Protein AF-A0A8S1UYX4-F1 (afdb_monomer)

Secondary structure (DSSP, 8-state):
---SSSSHHHHHHHTS----------------GGGS-------SS------EEEEE-TTSEEEEEETTEEEEEEETT-----SSHHHHHHEEEEEEE-TTS-EEEEEEEEETTEEPS-EEEE-TTS-EEEEEEEE-TT-BTTB--EEEEEEETTEEEEEETTEEE-TTS-EEEEEEEEPTT-BTTBEEEEEEEEETTEEEEEEEEEEEETTEEEEEEEEEEEE-TTS-EEEEEEEE-TT-BTTBEEEEEEEEETTEEEEEEEEEEE-SS-SSEEEEEEEEEETTEEEEEEEEE-HHHHHTTTSTT----EEEEEEEETTEEEEEEEEEETTT--EEEEEEE-TTS-EEEEEEEEEEE-SS-EEEEEEEEETTEEEEEEEEEETTEEEEEEEE-TTS-EEEEEEEEPTT-BTTB-EEEEEEEETTEEEEEEEEEEE-TTSPEEEEEEEEE-TTS-EEEEEEEE-TT-BTTB-EEEEEEEETTEEEEEEEEEE---EE-TT--EE----PPPS-TTTPPPPEEEEETTEEEEEEP---SSTT-

Radius of gyration: 28.5 Å; Cα contacts (8 Å, |Δi|>4): 1223; chains: 1; bounding box: 56×58×80 Å

Foldseek 3Di:
DPPDPPPVVVVVVVVPPDDDDDDDDDDDDDPPPVPDDPDDDAPLDPPPPWDWDWDQDPQRWTFTDIPNHTQAIGHNVDPPPQLDSQCSRFKDKDADADPVRAGAAWIWIGGNNHTDPFGAGDHPVNFGAAKGWAADSPDDPFDRDIWIFGDDRNATAQDTPQWTQHPNNATFAKDKAFDPPDGLFWGKIKIAGDDRNAGFAKIWIWTDAPVHNDTDTDWIAGAHPRNAGFAWTKDFDPLDTNQWTKIKIAGDDRNWTFAKIWIWTDGNVHPDTDTQKMFGDDGNATFFKIKAQDSVLSSPSPDNPRDRFWIKIAGGDRNATAAWIFIAGRVVRDTQWTAGAHPVNAGAAWTWAFNDDGPFWGWIKIAGDDRNAGAAWIFIDTVNHTPWTAGAHPRNAGFAWTKDADSPDTPFWGKIKIAGDDRNATAAKIWIWTQDPVRDTDGPWMFGAHPRNATFAKTKAFDPPDGNQWTKIKIAGDDRNDTDDDIFIFTQHQPQDPVRDGDRWGFGDGPDPDDDFGWTFDDDPNDGPDIDDGDPDDPPD

Sequence (541 aa):
MILLVAINSVQNYLKNGTNSNEKQMKNKDWKTLDSMECFKISNLCLFQKTTLSIQINEEGKIIYQKDGSILYIEQYDSLFQAQNLEQLKFLRWHGQYNNKQQKIGKWQPQWKGVNLEVGGLYCNQGMKTGNWIELFENFWDKSQVTFIGLYLNNKKQGKCGEGYYDYEGISQGYWINLHRNFYDGRQIIYKGSYNNGTKQGWWDISFHSYFDSRFKKIGGGYYNRDGKKNGKWIEVSENFWNGCQILEKGEYRNGLKIGIWESQLKEYIDDNYKLIGLGCYNIDRKNGKWIEIHQKSMSFIHSKYFECKIINVGNYKEGLKIGNWISIDQQTENIIGGGDYNQNGQKLGIWVEAEDYSSLSKITQKGRYVNGNKEGQWQINLNNQKIGGGNYNDRGLKFGQWIEIYDKFWDYCKVLFVGNYKEGIKIGDWEVHFYQQDNNSLKIGKGTYNDLGMKTGQWTELSETFWEKFQVIYEGQYSNGIKSGKWNAFFTGHLHNRNGIKIQKWMDLYENYLEQPIYVGKYQDGIIMQEFKQIKQMLYY

Organism: NCBI:txid43138

Solvent-accessible surface area (backbone atoms only — not comparable to full-atom values): 29677 Å² total; per-residue (Å²): 144,88,83,78,75,76,64,64,62,57,59,60,56,73,72,68,78,85,84,85,88,85,86,89,83,76,92,71,83,78,78,58,84,86,74,63,84,74,77,88,70,76,74,77,58,92,72,71,90,70,50,74,47,80,44,71,48,97,86,49,31,40,35,37,27,47,70,87,41,78,53,39,77,46,56,63,92,60,84,74,80,66,76,44,71,58,36,48,60,33,52,44,81,46,66,46,64,46,100,81,72,33,49,25,47,62,32,35,38,24,52,76,85,41,78,47,100,40,32,33,33,24,41,96,84,42,27,38,31,50,65,30,33,41,74,38,72,66,40,43,100,69,21,84,49,70,45,66,37,33,26,54,78,63,27,48,31,48,69,41,89,75,14,31,25,42,95,84,38,40,38,31,48,37,38,78,42,73,40,91,74,45,30,80,59,26,41,37,36,36,37,34,31,29,54,85,60,30,46,28,47,60,31,41,27,29,38,39,42,94,91,38,101,54,71,43,80,77,34,28,34,32,24,39,95,88,42,27,39,31,48,62,35,33,42,76,42,94,76,42,32,68,65,36,41,36,36,38,36,34,33,27,57,81,56,28,40,32,49,61,34,38,30,30,39,29,51,77,90,43,96,56,72,43,83,56,25,38,32,30,27,60,73,64,18,39,29,49,61,35,35,35,64,39,71,61,47,63,64,56,44,87,45,102,76,54,78,65,41,46,33,36,39,32,32,29,51,84,56,28,48,30,46,63,31,40,26,30,34,67,88,74,70,41,77,72,29,29,33,33,24,38,96,84,42,30,40,33,46,62,34,30,43,74,71,48,75,53,100,81,36,42,30,32,38,38,32,34,28,54,90,52,30,48,33,44,63,33,37,28,21,49,76,84,42,79,77,36,28,33,30,25,39,96,85,42,28,39,32,48,60,34,33,41,74,41,92,73,52,42,87,57,22,45,36,35,40,39,32,35,28,54,82,56,32,49,29,47,62,32,38,31,32,38,46,47,96,85,72,50,67,44,80,78,36,38,34,31,25,39,96,86,45,29,39,30,49,61,35,49,44,74,41,96,72,43,28,72,66,39,36,35,36,35,39,32,33,28,55,82,57,38,85,41,85,73,57,44,35,44,43,65,32,75,53,60,48,104,80,69,51,81,46,90,50,59,40,80,49,77,96,58,90,88,81,70,79,50,63,46,40,44,71,56,97,90,38,81,73,44,84,44,82,65,68,87,74,79,90,81,122

Structure (mmCIF, N/CA/C/O backbone):
data_AF-A0A8S1UYX4-F1
#
_entry.id   AF-A0A8S1UYX4-F1
#
loop_
_atom_site.group_PDB
_atom_site.id
_atom_site.type_symbol
_atom_site.label_atom_id
_atom_site.label_alt_id
_atom_site.label_comp_id
_atom_site.label_asym_id
_atom_site.label_entity_id
_atom_site.label_seq_id
_atom_site.pdbx_PDB_ins_code
_atom_site.Cartn_x
_atom_site.Cartn_y
_atom_site.Cartn_z
_atom_site.occupancy
_atom_site.B_iso_or_equiv
_atom_site.auth_seq_id
_atom_site.auth_comp_id
_atom_site.auth_asym_id
_atom_site.auth_atom_id
_atom_site.pdbx_PDB_model_num
ATOM 1 N N . MET A 1 1 ? 0.820 4.983 -3.753 1.00 30.14 1 MET A N 1
ATOM 2 C CA . MET A 1 1 ? 0.827 4.757 -5.215 1.00 30.14 1 MET A CA 1
ATOM 3 C C . MET A 1 1 ? -0.612 4.811 -5.734 1.00 30.14 1 MET A C 1
ATOM 5 O O . MET A 1 1 ? -1.156 3.819 -6.185 1.00 30.14 1 MET A O 1
ATOM 9 N N . ILE A 1 2 ? -1.237 5.986 -5.607 1.00 25.50 2 ILE A N 1
ATOM 10 C CA . ILE A 1 2 ? -2.552 6.337 -6.164 1.00 25.50 2 ILE A CA 1
ATOM 11 C C . ILE A 1 2 ? -2.334 7.704 -6.809 1.00 25.50 2 ILE A C 1
ATOM 13 O O . ILE A 1 2 ? -2.617 8.728 -6.205 1.00 25.50 2 ILE A O 1
ATOM 17 N N . LEU A 1 3 ? -1.658 7.725 -7.958 1.00 29.62 3 LEU A N 1
ATOM 18 C CA . LEU A 1 3 ? -1.551 8.910 -8.811 1.00 29.62 3 LEU A CA 1
ATOM 19 C C . LEU A 1 3 ? -0.960 8.502 -10.169 1.00 29.62 3 LEU A C 1
ATOM 21 O O . LEU A 1 3 ? 0.186 8.796 -10.470 1.00 29.62 3 LEU A O 1
ATOM 25 N N . LEU A 1 4 ? -1.706 7.747 -10.976 1.00 25.81 4 LEU A N 1
ATOM 26 C CA . LEU A 1 4 ? -1.348 7.593 -12.397 1.00 25.81 4 LEU A CA 1
ATOM 27 C C . LEU A 1 4 ? -2.546 7.450 -13.348 1.00 25.81 4 LEU A C 1
ATOM 29 O O . LEU A 1 4 ? -2.361 7.257 -14.542 1.00 25.81 4 LEU A O 1
ATOM 33 N N . VAL A 1 5 ? -3.779 7.601 -12.849 1.00 29.80 5 VAL A N 1
ATOM 34 C CA . VAL A 1 5 ? -4.994 7.536 -13.685 1.00 29.80 5 VAL A CA 1
ATOM 35 C C . VAL A 1 5 ? -5.600 8.924 -13.953 1.00 29.80 5 VAL A C 1
ATOM 37 O O . VAL A 1 5 ? -6.320 9.087 -14.927 1.00 29.80 5 VAL A O 1
ATOM 40 N N . ALA A 1 6 ? -5.240 9.964 -13.192 1.00 28.12 6 ALA A N 1
ATOM 41 C CA . ALA A 1 6 ? -5.827 11.302 -13.361 1.00 28.12 6 ALA A CA 1
ATOM 42 C C . ALA A 1 6 ? -5.102 12.215 -14.378 1.00 28.12 6 ALA A C 1
ATOM 44 O O . ALA A 1 6 ? -5.676 13.203 -14.827 1.00 28.12 6 ALA A O 1
ATOM 45 N N . ILE A 1 7 ? -3.860 11.902 -14.768 1.00 29.94 7 ILE A N 1
ATOM 46 C CA . ILE A 1 7 ? -3.028 12.809 -15.588 1.00 29.94 7 ILE A CA 1
ATOM 47 C C . ILE A 1 7 ? -3.198 12.553 -17.101 1.00 29.94 7 ILE A C 1
ATOM 49 O O . ILE A 1 7 ? -3.154 13.491 -17.896 1.00 29.94 7 ILE A O 1
ATOM 53 N N . ASN A 1 8 ? -3.512 11.320 -17.517 1.00 31.38 8 ASN A N 1
ATOM 54 C CA . ASN A 1 8 ? -3.690 10.986 -18.940 1.00 31.38 8 ASN A CA 1
ATOM 55 C C . ASN A 1 8 ? -5.021 11.483 -19.541 1.00 31.38 8 ASN A C 1
ATOM 57 O O . ASN A 1 8 ? -5.120 11.667 -20.753 1.00 31.38 8 ASN A O 1
ATOM 61 N N . SER A 1 9 ? -6.038 11.752 -18.721 1.00 32.94 9 SER A N 1
ATOM 62 C CA . SER A 1 9 ? -7.345 12.256 -19.171 1.00 32.94 9 SER A CA 1
ATOM 63 C C . SER A 1 9 ? -7.332 13.743 -19.547 1.00 32.94 9 SER A C 1
ATOM 65 O O . SER A 1 9 ? -8.071 14.151 -20.438 1.00 32.94 9 SER A O 1
ATOM 67 N N . VAL A 1 10 ? -6.453 14.546 -18.938 1.00 31.61 10 VAL A N 1
ATOM 68 C CA . VAL A 1 10 ? -6.339 15.990 -19.224 1.00 31.61 10 VAL A CA 1
ATOM 69 C C . VAL A 1 10 ? -5.493 16.246 -20.480 1.00 31.61 10 VAL A C 1
ATOM 71 O O . VAL A 1 10 ? -5.816 17.119 -21.282 1.00 31.61 10 VAL A O 1
ATOM 74 N N . GLN A 1 11 ? -4.466 15.426 -20.730 1.00 33.38 11 GLN A N 1
ATOM 75 C CA . GLN A 1 11 ? -3.598 15.570 -21.907 1.00 33.38 11 GLN A CA 1
ATOM 76 C C . GLN A 1 11 ? -4.271 15.161 -23.231 1.00 33.38 11 GLN A C 1
ATOM 78 O O . GLN A 1 11 ? -3.949 15.729 -24.274 1.00 33.38 11 GLN A O 1
ATOM 83 N N . ASN A 1 12 ? -5.232 14.229 -23.203 1.00 36.12 12 ASN A N 1
ATOM 84 C CA . ASN A 1 12 ? -6.016 13.857 -24.391 1.00 36.12 12 ASN A CA 1
ATOM 85 C C . ASN A 1 12 ? -7.107 14.883 -24.740 1.00 36.12 12 ASN A C 1
ATOM 87 O O . ASN A 1 12 ? -7.484 14.999 -25.903 1.00 36.12 12 ASN A O 1
ATOM 91 N N . TYR A 1 13 ? -7.582 15.655 -23.760 1.00 37.00 13 TYR A N 1
ATOM 92 C CA . TYR A 1 13 ? -8.561 16.722 -23.978 1.00 37.00 13 TYR A CA 1
ATOM 93 C C . TYR A 1 13 ? -7.921 17.970 -24.610 1.00 37.00 13 TYR A C 1
ATOM 95 O O . TYR A 1 13 ? -8.501 18.586 -25.498 1.00 37.00 13 TYR A O 1
ATOM 103 N N . LEU A 1 14 ? -6.678 18.292 -24.233 1.00 34.91 14 LEU A N 1
ATOM 104 C CA . LEU A 1 14 ? -5.952 19.463 -24.745 1.00 34.91 14 LEU A CA 1
ATOM 105 C C . LEU A 1 14 ? -5.354 19.267 -26.152 1.00 34.91 14 LEU A C 1
ATOM 107 O O . LEU A 1 14 ? -4.970 20.242 -26.790 1.00 34.91 14 LEU A O 1
ATOM 111 N N . LYS A 1 15 ? -5.296 18.028 -26.663 1.00 36.00 15 LYS A N 1
ATOM 112 C CA . LYS A 1 15 ? -4.782 17.729 -28.014 1.00 36.00 15 LYS A CA 1
ATOM 113 C C . LYS A 1 15 ? -5.835 17.740 -29.128 1.00 36.00 15 LYS A C 1
ATOM 115 O O . LYS A 1 15 ? -5.444 17.794 -30.287 1.00 36.00 15 LYS A O 1
ATOM 120 N N . ASN A 1 16 ? -7.135 17.729 -28.814 1.00 39.50 16 ASN A N 1
ATOM 121 C CA . ASN A 1 16 ? -8.195 17.478 -29.808 1.00 39.50 16 ASN A CA 1
ATOM 122 C C . ASN A 1 16 ? -9.234 18.611 -29.955 1.00 39.50 16 ASN A C 1
ATOM 124 O O . ASN A 1 16 ? -10.367 18.366 -30.359 1.00 39.50 16 ASN A O 1
ATOM 128 N N . GLY A 1 17 ? -8.878 19.856 -29.635 1.00 31.33 17 GLY A N 1
ATOM 129 C CA . GLY A 1 17 ? -9.838 20.956 -29.516 1.00 31.33 17 GLY A CA 1
ATOM 130 C C . GLY A 1 17 ? -9.847 22.005 -30.631 1.00 31.33 17 GLY A C 1
ATOM 131 O O . GLY A 1 17 ? -9.789 23.174 -30.285 1.00 31.33 17 GLY A O 1
ATOM 132 N N . THR A 1 18 ? -9.957 21.648 -31.916 1.00 33.91 18 THR A N 1
ATOM 133 C CA . THR A 1 18 ? -10.474 22.563 -32.966 1.00 33.91 18 THR A CA 1
ATOM 134 C C . THR A 1 18 ? -10.998 21.791 -34.183 1.00 33.91 18 THR A C 1
ATOM 136 O O . THR A 1 18 ? -10.251 21.466 -35.099 1.00 33.91 18 THR A O 1
ATOM 139 N N . ASN A 1 19 ? -12.300 21.492 -34.203 1.00 32.38 19 ASN A N 1
ATOM 140 C CA . ASN A 1 19 ? -13.182 21.727 -35.353 1.00 32.38 19 ASN A CA 1
ATOM 141 C C . ASN A 1 19 ? -14.627 21.331 -35.029 1.00 32.38 19 ASN A C 1
ATOM 143 O O . ASN A 1 19 ? -14.912 20.545 -34.131 1.00 32.38 19 ASN A O 1
ATOM 147 N N . SER A 1 20 ? -15.520 22.016 -35.723 1.00 36.12 20 SER A N 1
ATOM 148 C CA . SER A 1 20 ? -16.878 22.380 -35.359 1.00 36.12 20 SER A CA 1
ATOM 149 C C . SER A 1 20 ? -17.956 21.352 -35.719 1.00 36.12 20 SER A C 1
ATOM 151 O O . SER A 1 20 ? -17.778 20.517 -36.598 1.00 36.12 20 SER A O 1
ATOM 153 N N . ASN A 1 21 ? -19.119 21.571 -35.089 1.00 31.27 21 ASN A N 1
ATOM 154 C CA . ASN A 1 21 ? -20.469 21.103 -35.428 1.00 31.27 21 ASN A CA 1
ATOM 155 C C . ASN A 1 21 ? -20.822 19.653 -35.060 1.00 31.27 21 ASN A C 1
ATOM 157 O O . ASN A 1 21 ? -20.584 18.735 -35.827 1.00 31.27 21 ASN A O 1
ATOM 161 N N . GLU A 1 22 ? -21.540 19.467 -33.946 1.00 30.00 22 GLU A N 1
ATOM 162 C CA . GLU A 1 22 ? -22.998 19.277 -34.007 1.00 30.00 22 GLU A CA 1
ATOM 163 C C . GLU A 1 22 ? -23.665 19.261 -32.623 1.00 30.00 22 GLU A C 1
ATOM 165 O O . GLU A 1 22 ? -23.085 18.924 -31.592 1.00 30.00 22 GLU A O 1
ATOM 170 N N . LYS A 1 23 ? -24.913 19.726 -32.637 1.00 36.50 23 LYS A N 1
ATOM 171 C CA . LYS A 1 23 ? -25.824 19.972 -31.519 1.00 36.50 23 LYS A CA 1
ATOM 172 C C . LYS A 1 23 ? -26.510 18.674 -31.064 1.00 36.50 23 LYS A C 1
ATOM 174 O O . LYS A 1 23 ? -26.851 17.838 -31.883 1.00 36.50 23 LYS A O 1
ATOM 179 N N . GLN A 1 24 ? -26.875 18.668 -29.776 1.00 29.62 24 GLN A N 1
ATOM 180 C CA . GLN A 1 24 ? -27.871 17.818 -29.094 1.00 29.62 24 GLN A CA 1
ATOM 181 C C . GLN A 1 24 ? -27.473 16.372 -28.741 1.00 29.62 24 GLN A C 1
ATOM 183 O O . GLN A 1 24 ? -27.659 15.453 -29.521 1.00 29.62 24 GLN A O 1
ATOM 188 N N . MET A 1 25 ? -27.146 16.129 -27.465 1.00 24.50 25 MET A N 1
ATOM 189 C CA . MET A 1 25 ? -28.106 15.533 -26.518 1.00 24.50 25 MET A CA 1
ATOM 190 C C . MET A 1 25 ? -27.501 15.265 -25.127 1.00 24.50 25 MET A C 1
ATOM 192 O O . MET A 1 25 ? -26.448 14.654 -24.992 1.00 24.50 25 MET A O 1
ATOM 196 N N . LYS A 1 26 ? -28.329 15.599 -24.126 1.00 27.17 26 LYS A N 1
ATOM 197 C CA . LYS A 1 26 ? -28.506 14.983 -22.798 1.00 27.17 26 LYS A CA 1
ATOM 198 C C . LYS A 1 26 ? -27.450 15.244 -21.719 1.00 27.17 26 LYS A C 1
ATOM 200 O O . LYS A 1 26 ? -26.358 14.686 -21.723 1.00 27.17 26 LYS A O 1
ATOM 205 N N . ASN A 1 27 ? -27.915 16.000 -20.717 1.00 33.47 27 ASN A N 1
ATOM 206 C CA . ASN A 1 27 ? -27.516 15.936 -19.313 1.00 33.47 27 ASN A CA 1
ATOM 207 C C . ASN A 1 27 ? -26.993 14.543 -18.944 1.00 33.47 27 ASN A C 1
ATOM 209 O O . ASN A 1 27 ? -27.758 13.581 -18.863 1.00 33.47 27 ASN A O 1
ATOM 213 N N . LYS A 1 28 ? -25.688 14.456 -18.705 1.00 25.27 28 LYS A N 1
ATOM 214 C CA . LYS A 1 28 ? -25.111 13.428 -17.853 1.00 25.27 28 LYS A CA 1
ATOM 215 C C . LYS A 1 28 ? -24.661 14.130 -16.590 1.00 25.27 28 LYS A C 1
ATOM 217 O O . LYS A 1 28 ? -23.751 14.955 -16.634 1.00 25.27 28 LYS A O 1
ATOM 222 N N . ASP A 1 29 ? -25.338 13.801 -15.501 1.00 26.50 29 ASP A N 1
ATOM 223 C CA . ASP A 1 29 ? -24.913 14.132 -14.154 1.00 26.50 29 ASP A CA 1
ATOM 224 C C . ASP A 1 29 ? -23.451 13.729 -13.978 1.00 26.50 29 ASP A C 1
ATOM 226 O O . ASP A 1 29 ? -23.069 12.561 -14.127 1.00 26.50 29 ASP A O 1
ATOM 230 N N . TRP A 1 30 ? -22.624 14.720 -13.675 1.00 24.02 30 TRP A N 1
ATOM 231 C CA . TRP A 1 30 ? -21.281 14.491 -13.189 1.00 24.02 30 TRP A CA 1
ATOM 232 C C . TRP A 1 30 ? -21.420 13.846 -11.816 1.00 24.02 30 TRP A C 1
ATOM 234 O O . TRP A 1 30 ? -21.794 14.501 -10.846 1.00 24.02 30 TRP A O 1
ATOM 244 N N . LYS A 1 31 ? -21.127 12.549 -11.718 1.00 26.06 31 LYS A N 1
ATOM 245 C CA . LYS A 1 31 ? -20.845 11.957 -10.413 1.00 26.06 31 LYS A CA 1
ATOM 246 C C . LYS A 1 31 ? -19.585 12.640 -9.889 1.00 26.06 31 LYS A C 1
ATOM 248 O O . LYS A 1 31 ? -18.529 12.545 -10.514 1.00 26.06 31 LYS A O 1
ATOM 253 N N . THR A 1 32 ? -19.714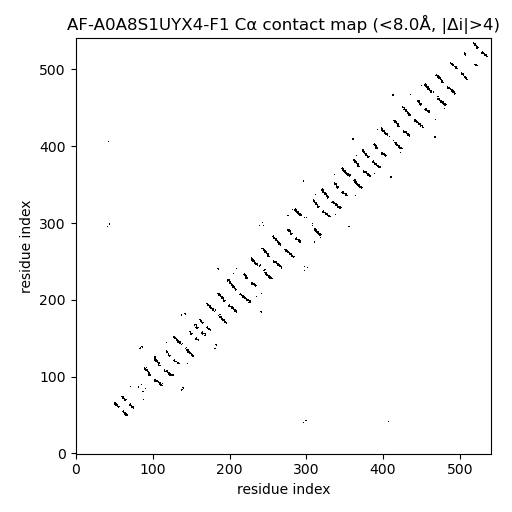 13.374 -8.787 1.00 29.30 32 THR A N 1
ATOM 254 C CA . THR A 1 32 ? -18.578 13.993 -8.107 1.00 29.30 32 THR A CA 1
ATOM 255 C C . THR A 1 32 ? -17.568 12.917 -7.695 1.00 29.30 32 THR A C 1
ATOM 257 O O . THR A 1 32 ? -17.898 11.733 -7.529 1.00 29.30 32 THR A O 1
ATOM 260 N N . LEU A 1 33 ? -16.316 13.347 -7.526 1.00 28.14 33 LEU A N 1
ATOM 261 C CA . LEU A 1 33 ? -15.188 12.542 -7.043 1.00 28.14 33 LEU A CA 1
ATOM 262 C C . LEU A 1 33 ? -15.491 11.831 -5.701 1.00 28.14 33 LEU A C 1
ATOM 264 O O . LEU A 1 33 ? -14.810 10.875 -5.347 1.00 28.14 33 LEU A O 1
ATOM 268 N N . ASP A 1 34 ? -16.543 12.254 -4.993 1.00 31.08 34 ASP A N 1
ATOM 269 C CA . ASP A 1 34 ? -17.039 11.667 -3.743 1.00 31.08 34 ASP A CA 1
ATOM 270 C C . ASP A 1 34 ? -17.615 10.247 -3.894 1.00 31.08 34 ASP A C 1
ATOM 272 O O . ASP A 1 34 ? -17.822 9.562 -2.898 1.00 31.08 34 ASP A O 1
ATOM 276 N N . SER A 1 35 ? -17.869 9.780 -5.123 1.00 29.47 35 SER A N 1
ATOM 277 C CA . SER A 1 35 ? -18.500 8.473 -5.384 1.00 29.47 35 SER A CA 1
ATOM 278 C C . SER A 1 35 ? -17.531 7.314 -5.667 1.00 29.47 35 SER A C 1
ATOM 280 O O . SER A 1 35 ? -17.975 6.194 -5.921 1.00 29.47 35 SER A O 1
ATOM 282 N N . MET A 1 36 ? -16.214 7.545 -5.615 1.00 23.14 36 MET A N 1
ATOM 283 C CA . MET A 1 36 ? -15.228 6.460 -5.633 1.00 23.14 36 MET A CA 1
ATOM 284 C C . MET A 1 36 ? -14.990 5.963 -4.206 1.00 23.14 36 MET A C 1
ATOM 286 O O . MET A 1 36 ? -14.297 6.608 -3.421 1.00 23.14 36 MET A O 1
ATOM 290 N N . GLU A 1 37 ? -15.545 4.797 -3.871 1.00 31.19 37 GLU A N 1
ATOM 291 C CA . GLU A 1 37 ? -15.197 4.077 -2.647 1.00 31.19 37 GLU A CA 1
ATOM 292 C C . GLU A 1 37 ? -13.699 3.739 -2.660 1.00 31.19 37 GLU A C 1
ATOM 294 O O . GLU A 1 37 ? -13.237 2.796 -3.307 1.00 31.19 37 GLU A O 1
ATOM 299 N N . CYS A 1 38 ? -12.910 4.544 -1.949 1.00 27.58 38 CYS A N 1
ATOM 300 C CA . CYS A 1 38 ? -11.519 4.236 -1.665 1.00 27.58 38 CYS A CA 1
ATOM 301 C C . CYS A 1 38 ? -11.448 2.937 -0.853 1.00 27.58 38 CYS A C 1
ATOM 303 O O . CYS A 1 38 ? -11.924 2.861 0.281 1.00 27.58 38 CYS A O 1
ATOM 305 N N . PHE A 1 39 ? -10.802 1.925 -1.433 1.00 26.20 39 PHE A N 1
ATOM 306 C CA . PHE A 1 39 ? -10.377 0.717 -0.737 1.00 26.20 39 PHE A CA 1
ATOM 307 C C . PHE A 1 39 ? -9.655 1.085 0.571 1.00 26.20 39 PHE A C 1
ATOM 309 O O . PHE A 1 39 ? -8.657 1.808 0.559 1.00 26.20 39 PHE A O 1
ATOM 316 N N . LYS A 1 40 ? -10.151 0.565 1.703 1.00 35.69 40 LYS A N 1
ATOM 317 C CA . LYS A 1 40 ? -9.497 0.658 3.017 1.00 35.69 40 LYS A CA 1
ATOM 318 C C . LYS A 1 40 ? -8.176 -0.118 2.999 1.00 35.69 40 LYS A C 1
ATOM 320 O O . LYS A 1 40 ? -8.151 -1.320 3.252 1.00 35.69 40 LYS A O 1
ATOM 325 N N . ILE A 1 41 ? -7.087 0.582 2.704 1.00 27.84 41 ILE A N 1
ATOM 326 C CA . ILE A 1 41 ? -5.712 0.147 2.972 1.00 27.84 41 ILE A CA 1
ATOM 327 C C . ILE A 1 41 ? -5.408 0.508 4.436 1.00 27.84 41 ILE A C 1
ATOM 329 O O . ILE A 1 41 ? -5.809 1.572 4.897 1.00 27.84 41 ILE A O 1
ATOM 333 N N . SER A 1 42 ? -4.770 -0.386 5.196 1.00 34.91 42 SER A N 1
ATOM 334 C CA . SER A 1 42 ? -4.504 -0.207 6.632 1.00 34.91 42 SER A CA 1
ATOM 335 C C . SER A 1 42 ? -3.729 1.075 6.967 1.00 34.91 42 SER A C 1
ATOM 337 O O . SER A 1 42 ? -2.697 1.374 6.368 1.00 34.91 42 SER A O 1
ATOM 339 N N . ASN A 1 43 ? -4.219 1.785 7.989 1.00 39.72 43 ASN A N 1
ATOM 340 C CA . ASN A 1 43 ? -3.824 3.120 8.463 1.00 39.72 43 ASN A CA 1
ATOM 341 C C . ASN A 1 43 ? -2.507 3.178 9.269 1.00 39.72 43 ASN A C 1
ATOM 343 O O . ASN A 1 43 ? -2.398 3.912 10.244 1.00 39.72 43 ASN A O 1
ATOM 347 N N . LEU A 1 44 ? -1.467 2.449 8.869 1.00 32.06 44 LEU A N 1
ATOM 348 C CA . LEU A 1 44 ? -0.167 2.500 9.565 1.00 32.06 44 LEU A CA 1
ATOM 349 C C . LEU A 1 44 ? 0.738 3.668 9.169 1.00 32.06 44 LEU A C 1
ATOM 351 O O . LEU A 1 44 ? 1.877 3.778 9.615 1.00 32.06 44 LEU A O 1
ATOM 355 N N . CYS A 1 45 ? 0.219 4.575 8.353 1.00 29.73 45 CYS A N 1
ATOM 356 C CA . CYS A 1 45 ? 0.779 5.895 8.141 1.00 29.73 45 CYS A CA 1
ATOM 357 C C . CYS A 1 45 ? -0.359 6.900 8.322 1.00 29.73 45 CYS A C 1
ATOM 359 O O . CYS A 1 45 ? -1.446 6.693 7.782 1.00 29.73 45 CYS A O 1
ATOM 361 N N . LEU A 1 46 ? -0.105 7.985 9.063 1.00 34.12 46 LEU A N 1
ATOM 362 C CA . LEU A 1 46 ? -0.952 9.178 9.069 1.00 34.12 46 LEU A CA 1
ATOM 363 C C . LEU A 1 46 ? -0.971 9.739 7.645 1.00 34.12 46 LEU A C 1
ATOM 365 O O . LEU A 1 46 ? -0.143 10.560 7.256 1.00 34.12 46 LEU A O 1
ATOM 369 N N . PHE A 1 47 ? -1.901 9.257 6.829 1.00 38.59 47 PHE A N 1
ATOM 370 C CA . PHE A 1 47 ? -2.221 9.914 5.581 1.00 38.59 47 PHE A CA 1
ATOM 371 C C . PHE A 1 47 ? -3.083 11.115 5.947 1.00 38.59 47 PHE A C 1
ATOM 373 O O . PHE A 1 47 ? -4.295 11.002 6.116 1.00 38.59 47 PHE A O 1
ATOM 380 N N . GLN A 1 48 ? -2.458 12.283 6.090 1.00 51.19 48 GLN A N 1
ATOM 381 C CA . GLN A 1 48 ? -3.203 13.532 6.023 1.00 51.19 48 GLN A CA 1
ATOM 382 C C . GLN A 1 48 ? -3.910 13.539 4.667 1.00 51.19 48 GLN A C 1
ATOM 384 O O . GLN A 1 48 ? -3.236 13.512 3.629 1.00 51.19 48 GLN A O 1
ATOM 389 N N . LYS A 1 49 ? -5.253 13.531 4.671 1.00 53.50 49 LYS A N 1
ATOM 390 C CA . LYS A 1 49 ? -6.036 13.721 3.447 1.00 53.50 49 LYS A CA 1
ATOM 391 C C . LYS A 1 49 ? -5.592 15.050 2.862 1.00 53.50 49 LYS A C 1
ATOM 393 O O . LYS A 1 49 ? -5.918 16.108 3.382 1.00 53.50 49 LYS A O 1
ATOM 398 N N . THR A 1 50 ? -4.783 14.942 1.825 1.00 67.81 50 THR A N 1
ATOM 399 C CA . THR A 1 50 ? -4.167 16.068 1.160 1.00 67.81 50 THR A CA 1
ATOM 400 C C . THR A 1 50 ? -4.962 16.312 -0.107 1.00 67.81 50 THR A C 1
ATOM 402 O O . THR A 1 50 ? -5.077 15.411 -0.940 1.00 67.81 50 THR A O 1
ATOM 405 N N . THR A 1 51 ? -5.502 17.513 -0.268 1.00 77.38 51 THR A N 1
ATOM 406 C CA . THR A 1 51 ? -6.117 17.917 -1.532 1.00 77.38 51 THR A CA 1
ATOM 407 C C . THR A 1 51 ? -5.036 18.517 -2.409 1.00 77.38 51 THR A C 1
ATOM 409 O O . THR A 1 51 ? -4.497 19.576 -2.094 1.00 77.38 51 THR A O 1
ATOM 412 N N . LEU A 1 52 ? -4.704 17.826 -3.498 1.00 79.88 52 LEU A N 1
ATOM 413 C CA . LEU A 1 52 ? -3.873 18.374 -4.562 1.00 79.88 52 LEU A CA 1
ATOM 414 C C . LEU A 1 52 ? -4.791 18.889 -5.663 1.00 79.88 52 LEU A C 1
ATOM 416 O O . LEU A 1 52 ? -5.507 18.103 -6.281 1.00 79.88 52 LEU A O 1
ATOM 420 N N . SER A 1 53 ? -4.769 20.194 -5.904 1.00 83.88 53 SER A N 1
ATOM 421 C CA . SER A 1 53 ? -5.462 20.809 -7.034 1.00 83.88 53 SER A CA 1
ATOM 422 C C . SER A 1 53 ? -4.449 21.364 -8.023 1.00 83.88 53 SER A C 1
ATOM 424 O O . SER A 1 53 ? -3.436 21.954 -7.648 1.00 83.88 53 SER A O 1
ATOM 426 N N . ILE A 1 54 ? -4.736 21.151 -9.304 1.00 84.00 54 ILE A N 1
ATOM 427 C CA . ILE A 1 54 ? -4.055 21.809 -10.412 1.00 84.00 54 ILE A CA 1
ATOM 428 C C . ILE A 1 54 ? -5.086 22.753 -11.015 1.00 84.00 54 ILE A C 1
ATOM 430 O O . ILE A 1 54 ? -6.140 22.308 -11.469 1.00 84.00 54 ILE A O 1
ATOM 434 N N . GLN A 1 55 ? -4.811 24.048 -10.960 1.00 90.00 55 GLN A N 1
ATOM 435 C CA . GLN A 1 55 ? -5.667 25.084 -11.528 1.00 90.00 55 GLN A CA 1
ATOM 436 C C . GLN A 1 55 ? -4.918 25.771 -12.662 1.00 90.00 55 GLN A C 1
ATOM 438 O O . GLN A 1 55 ? -3.706 25.932 -12.584 1.00 90.00 55 GLN A O 1
ATOM 443 N N . ILE A 1 56 ? -5.624 26.177 -13.712 1.00 87.31 56 ILE A N 1
ATOM 444 C CA . ILE A 1 56 ? -5.072 27.056 -14.744 1.00 87.31 56 ILE A CA 1
ATOM 445 C C . ILE A 1 56 ? -5.748 28.406 -14.548 1.00 87.31 56 ILE A C 1
ATOM 447 O O . ILE A 1 56 ? -6.977 28.470 -14.560 1.00 87.31 56 ILE A O 1
ATOM 451 N N . ASN A 1 57 ? -4.971 29.456 -14.287 1.00 91.38 57 ASN A N 1
ATOM 452 C CA . ASN A 1 57 ? -5.535 30.797 -14.140 1.00 91.38 57 ASN A CA 1
ATOM 453 C C . ASN A 1 57 ? -5.820 31.437 -15.513 1.00 91.38 57 ASN A C 1
ATOM 455 O O . ASN A 1 57 ? -5.455 30.896 -16.555 1.00 91.38 57 ASN A O 1
ATOM 459 N N . GLU A 1 58 ? -6.454 32.610 -15.512 1.00 90.38 58 GLU A N 1
ATOM 460 C CA . GLU A 1 58 ? -6.817 33.346 -16.737 1.00 90.38 58 GLU A CA 1
ATOM 461 C C . GLU A 1 58 ? -5.602 33.735 -17.600 1.00 90.38 58 GLU A C 1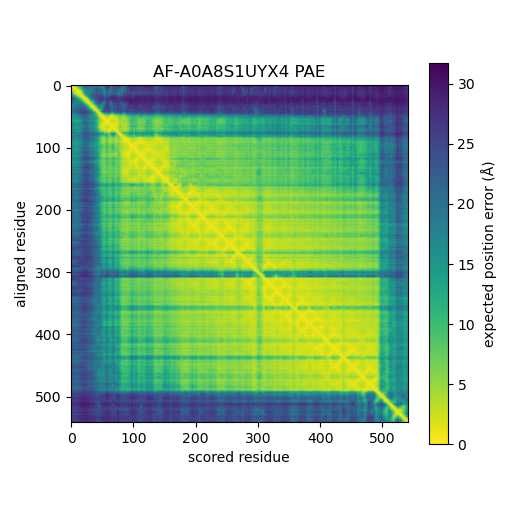
ATOM 463 O O . GLU A 1 58 ? -5.726 33.902 -18.809 1.00 90.38 58 GLU A O 1
ATOM 468 N N . GLU A 1 59 ? -4.411 33.811 -17.002 1.00 89.00 59 GLU A N 1
ATOM 469 C CA . GLU A 1 59 ? -3.144 34.080 -17.695 1.00 89.00 59 GLU A CA 1
ATOM 470 C C . GLU A 1 59 ? -2.505 32.812 -18.294 1.00 89.00 59 GLU A C 1
ATOM 472 O O . GLU A 1 59 ? -1.385 32.863 -18.804 1.00 89.00 59 GLU A O 1
ATOM 477 N N . GLY A 1 60 ? -3.163 31.653 -18.188 1.00 84.19 60 GLY A N 1
ATOM 478 C CA . GLY A 1 60 ? -2.617 30.373 -18.632 1.00 84.19 60 GLY A CA 1
ATOM 479 C C . GLY A 1 60 ? -1.488 29.840 -17.744 1.00 84.19 60 GLY A C 1
ATOM 480 O O . GLY A 1 60 ? -0.689 29.023 -18.192 1.00 84.19 60 GLY A O 1
ATOM 481 N N . LYS A 1 61 ? -1.367 30.283 -16.488 1.00 85.88 61 LYS A N 1
ATOM 482 C CA . LYS A 1 61 ? -0.412 29.710 -15.527 1.00 85.88 61 LYS A CA 1
ATOM 483 C C . LYS A 1 61 ? -1.023 28.501 -14.838 1.00 85.88 61 LYS A C 1
ATOM 485 O O . LYS A 1 61 ? -2.146 28.566 -14.341 1.00 85.88 61 LYS A O 1
ATOM 490 N N . ILE A 1 62 ? -0.255 27.422 -14.764 1.00 83.75 62 ILE A N 1
ATOM 491 C CA . ILE A 1 62 ? -0.600 26.218 -14.018 1.00 83.75 62 ILE A CA 1
ATOM 492 C C . ILE A 1 62 ? -0.192 26.438 -12.559 1.00 83.75 62 ILE A C 1
ATOM 494 O O . ILE A 1 62 ? 0.976 26.678 -12.254 1.00 83.75 62 ILE A O 1
ATOM 498 N N . ILE A 1 63 ? -1.161 26.364 -11.656 1.00 86.88 63 ILE A N 1
ATOM 499 C CA . ILE A 1 63 ? -1.005 26.534 -10.216 1.00 86.88 63 ILE A CA 1
ATOM 500 C C . ILE A 1 63 ? -1.201 25.172 -9.561 1.00 86.88 63 ILE A C 1
ATOM 502 O O . ILE A 1 63 ? -2.291 24.600 -9.591 1.00 86.88 63 ILE A O 1
ATOM 506 N N . TYR A 1 64 ? -0.145 24.677 -8.929 1.00 85.12 64 TYR A N 1
ATOM 507 C CA . TYR A 1 64 ? -0.180 23.477 -8.108 1.00 85.12 64 TYR A CA 1
ATOM 508 C C . TYR A 1 64 ? -0.444 23.891 -6.669 1.00 85.12 64 TYR A C 1
ATOM 510 O O . TYR A 1 64 ? 0.351 24.623 -6.075 1.00 85.12 64 TYR A O 1
ATOM 518 N N . GLN A 1 65 ? -1.541 23.417 -6.094 1.00 87.12 65 GLN A N 1
ATOM 519 C CA . GLN A 1 65 ? -1.916 23.694 -4.714 1.00 87.12 65 GLN A CA 1
ATOM 520 C C . GLN A 1 65 ? -1.975 22.402 -3.906 1.00 87.12 65 GLN A C 1
ATOM 522 O O . GLN A 1 65 ? -2.351 21.344 -4.411 1.00 87.12 65 GLN A O 1
ATOM 527 N N . LYS A 1 66 ? -1.621 22.516 -2.629 1.00 85.81 66 LYS A N 1
ATOM 528 C CA . LYS A 1 66 ? -1.771 21.484 -1.613 1.00 85.81 66 LYS A CA 1
ATOM 529 C C . LYS A 1 66 ? -2.510 22.083 -0.430 1.00 85.81 66 LYS A C 1
ATOM 531 O O . LYS A 1 66 ? -1.998 23.008 0.192 1.00 85.81 66 LYS A O 1
ATOM 536 N N . ASP A 1 67 ? -3.692 21.555 -0.129 1.00 84.81 67 ASP A N 1
ATOM 537 C CA . ASP A 1 67 ? -4.514 21.996 1.005 1.00 84.81 67 ASP A CA 1
ATOM 538 C C . ASP A 1 67 ? -4.743 23.522 0.983 1.00 84.81 67 ASP A C 1
ATOM 540 O O . ASP A 1 67 ? -4.561 24.223 1.975 1.00 84.81 67 ASP A O 1
ATOM 544 N N . GLY A 1 68 ? -5.048 24.054 -0.208 1.00 84.25 68 GLY A N 1
ATOM 545 C CA . GLY A 1 68 ? -5.235 25.490 -0.462 1.00 84.25 68 GLY A CA 1
ATOM 546 C C . GLY A 1 68 ? -3.940 26.312 -0.555 1.00 84.25 68 GLY A C 1
ATOM 547 O O . GLY A 1 68 ? -3.966 27.432 -1.058 1.00 84.25 68 GLY A O 1
ATOM 548 N N . SER A 1 69 ? -2.793 25.766 -0.143 1.00 82.88 69 SER A N 1
ATOM 549 C CA . SER A 1 69 ? -1.496 26.446 -0.231 1.00 82.88 69 SER A CA 1
ATOM 550 C C . SER A 1 69 ? -0.873 26.256 -1.608 1.00 82.88 69 SER A C 1
ATOM 552 O O . SER A 1 69 ? -0.716 25.127 -2.073 1.00 82.88 69 SER A O 1
ATOM 554 N N . ILE A 1 70 ? -0.469 27.347 -2.259 1.00 86.25 70 ILE A N 1
ATOM 555 C CA . ILE A 1 70 ? 0.238 27.289 -3.542 1.00 86.25 70 ILE A CA 1
ATOM 556 C C . ILE A 1 70 ? 1.627 26.683 -3.315 1.00 86.25 70 ILE A C 1
ATOM 558 O O . ILE A 1 70 ? 2.442 27.223 -2.571 1.00 86.25 70 ILE A O 1
ATOM 562 N N . LEU A 1 71 ? 1.898 25.555 -3.966 1.00 80.25 71 LEU A N 1
ATOM 563 C CA . LEU A 1 71 ? 3.208 24.910 -3.963 1.00 80.25 71 LEU A CA 1
ATOM 564 C C . LEU A 1 71 ? 4.103 25.441 -5.080 1.00 80.25 71 LEU A C 1
ATOM 566 O O . LEU A 1 71 ? 5.305 25.621 -4.880 1.00 80.25 71 LEU A O 1
ATOM 570 N N . TYR A 1 72 ? 3.524 25.630 -6.266 1.00 84.81 72 TYR A N 1
ATOM 571 C CA . TYR A 1 72 ? 4.265 25.965 -7.472 1.00 84.81 72 TYR A CA 1
ATOM 572 C C . TYR A 1 72 ? 3.355 26.641 -8.496 1.00 84.81 72 TYR A C 1
ATOM 574 O O . TYR A 1 72 ? 2.176 26.303 -8.600 1.00 84.81 72 TYR A O 1
ATOM 582 N N . ILE A 1 73 ? 3.910 27.593 -9.241 1.00 83.69 73 ILE A N 1
ATOM 583 C CA . ILE A 1 73 ? 3.252 28.251 -10.369 1.00 83.69 73 ILE A CA 1
ATOM 584 C C . ILE A 1 73 ? 4.208 28.144 -11.550 1.00 83.69 73 ILE A C 1
ATOM 586 O O . ILE A 1 73 ? 5.366 28.545 -11.432 1.00 83.69 73 ILE A O 1
ATOM 590 N N . GLU A 1 74 ? 3.727 27.637 -12.679 1.00 85.19 74 GLU A N 1
ATOM 591 C CA . GLU A 1 74 ? 4.482 27.610 -13.931 1.00 85.19 74 GLU A CA 1
ATOM 592 C C . GLU A 1 74 ? 3.656 28.136 -15.096 1.00 85.19 74 GLU A C 1
ATOM 594 O O . GLU A 1 74 ? 2.427 28.151 -15.064 1.00 85.19 74 GLU A O 1
ATOM 599 N N . GLN A 1 75 ? 4.347 28.585 -16.135 1.00 81.00 75 GLN A N 1
ATOM 600 C CA . GLN A 1 75 ? 3.714 29.012 -17.372 1.00 81.00 75 GLN A CA 1
ATOM 601 C C . GLN A 1 75 ? 3.486 27.783 -18.259 1.00 81.00 75 GLN A C 1
ATOM 603 O O . GLN A 1 75 ? 4.379 26.945 -18.380 1.00 81.00 75 GLN A O 1
ATOM 608 N N . TYR A 1 76 ? 2.299 27.670 -18.861 1.00 69.62 76 TYR A N 1
ATOM 609 C CA . TYR A 1 76 ? 1.837 26.469 -19.575 1.00 69.62 76 TYR A CA 1
ATOM 610 C C . TYR A 1 76 ? 2.806 25.936 -20.651 1.00 69.62 76 TYR A C 1
ATOM 612 O O . TYR A 1 76 ? 2.854 24.730 -20.888 1.00 69.62 76 TYR A O 1
ATOM 620 N N . ASP A 1 77 ? 3.639 26.795 -21.245 1.00 62.28 77 ASP A N 1
ATOM 621 C CA . ASP A 1 77 ? 4.592 26.414 -22.298 1.00 62.28 77 ASP A CA 1
ATOM 622 C C . ASP A 1 77 ? 5.800 25.589 -21.809 1.00 62.28 77 ASP A C 1
ATOM 624 O O . ASP A 1 77 ? 6.540 25.023 -22.619 1.00 62.28 77 ASP A O 1
ATOM 628 N N . SER A 1 78 ? 6.002 25.448 -20.494 1.00 60.31 78 SER A N 1
ATOM 629 C CA . SER A 1 78 ? 6.971 24.508 -19.929 1.00 60.31 78 SER A CA 1
ATOM 630 C C . SER A 1 78 ? 6.256 23.289 -19.349 1.00 60.31 78 SER A C 1
ATOM 632 O O . SER A 1 78 ? 5.825 23.308 -18.204 1.00 60.31 78 SER A O 1
ATOM 634 N N . LEU A 1 79 ? 6.172 22.197 -20.114 1.00 57.97 79 LEU A N 1
ATOM 635 C CA . LEU A 1 79 ? 5.713 20.889 -19.620 1.00 57.97 79 LEU A CA 1
ATOM 636 C C . LEU A 1 79 ? 6.752 20.282 -18.656 1.00 57.97 79 LEU A C 1
ATOM 638 O O . LEU A 1 79 ? 7.436 19.309 -18.982 1.00 57.97 79 LEU A O 1
ATOM 642 N N . PHE A 1 80 ? 6.919 20.866 -17.469 1.00 66.56 80 PHE A N 1
ATOM 643 C CA . PHE A 1 80 ? 7.666 20.240 -16.389 1.00 66.56 80 PHE A CA 1
ATOM 644 C C . PHE A 1 80 ? 6.762 19.208 -15.706 1.00 66.56 80 PHE A C 1
ATOM 646 O O . PHE A 1 80 ? 5.907 19.517 -14.885 1.00 66.56 80 PHE A O 1
ATOM 653 N N . GLN A 1 81 ? 6.947 17.938 -16.061 1.00 66.88 81 GLN A N 1
ATOM 654 C CA . GLN A 1 81 ? 6.256 16.836 -15.395 1.00 66.88 81 GLN A CA 1
ATOM 655 C C . GLN A 1 81 ? 7.008 16.462 -14.119 1.00 66.88 81 GLN A C 1
ATOM 657 O O . GLN A 1 81 ? 7.846 15.558 -14.125 1.00 66.88 81 GLN A O 1
ATOM 662 N N . ALA A 1 82 ? 6.727 17.165 -13.024 1.00 68.88 82 ALA A N 1
ATOM 663 C CA . ALA A 1 82 ? 7.190 16.722 -11.718 1.00 68.88 82 ALA A CA 1
ATOM 664 C C . ALA A 1 82 ? 6.568 15.363 -11.382 1.00 68.88 82 ALA A C 1
ATOM 666 O O . ALA A 1 82 ? 5.351 15.192 -11.441 1.00 68.88 82 ALA A O 1
ATOM 667 N N . GLN A 1 83 ? 7.405 14.404 -10.999 1.00 74.50 83 GLN A N 1
ATOM 668 C CA . GLN A 1 83 ? 6.953 13.045 -10.683 1.00 74.50 83 GLN A CA 1
ATOM 669 C C . GLN A 1 83 ? 6.664 12.878 -9.182 1.00 74.50 83 GLN A C 1
ATOM 671 O O . GLN A 1 83 ? 6.025 11.911 -8.770 1.00 74.50 83 GLN A O 1
ATOM 676 N N . ASN A 1 84 ? 7.099 13.835 -8.348 1.00 82.81 84 ASN A N 1
ATOM 677 C CA . ASN A 1 84 ? 6.799 13.862 -6.919 1.00 82.81 84 ASN A CA 1
ATOM 678 C C . ASN A 1 84 ? 6.623 15.292 -6.363 1.00 82.81 84 ASN A C 1
ATOM 680 O O . ASN A 1 84 ? 7.061 16.282 -6.951 1.00 82.81 84 ASN A O 1
ATOM 684 N N . LEU A 1 85 ? 5.966 15.392 -5.200 1.00 83.62 85 LEU A N 1
ATOM 685 C CA . LEU A 1 85 ? 5.615 16.669 -4.563 1.00 83.62 85 LEU A CA 1
ATOM 686 C C . LEU A 1 85 ? 6.825 17.478 -4.086 1.00 83.62 85 LEU A C 1
ATOM 688 O O . LEU A 1 85 ? 6.768 18.707 -4.073 1.00 83.62 85 LEU A O 1
ATOM 692 N N . GLU A 1 86 ? 7.910 16.818 -3.681 1.00 87.00 86 GLU A N 1
ATOM 693 C CA . GLU A 1 86 ? 9.114 17.527 -3.248 1.00 87.00 86 GLU A CA 1
ATOM 694 C C . GLU A 1 86 ? 9.794 18.224 -4.422 1.00 87.00 86 GLU A C 1
ATOM 696 O O . GLU A 1 86 ? 10.226 19.363 -4.270 1.00 87.00 86 GLU A O 1
ATOM 701 N N . GLN A 1 87 ? 9.805 17.612 -5.610 1.00 89.56 87 GLN A N 1
ATOM 702 C CA . GLN A 1 87 ? 10.279 18.278 -6.823 1.00 89.56 87 GLN A CA 1
ATOM 703 C C . GLN A 1 87 ? 9.460 19.527 -7.140 1.00 89.56 87 GLN A C 1
ATOM 705 O O . GLN A 1 87 ? 10.049 20.580 -7.363 1.00 89.56 87 GLN A O 1
ATOM 710 N N . LEU A 1 88 ? 8.125 19.464 -7.074 1.00 86.50 88 LEU A N 1
ATOM 711 C CA . LEU A 1 88 ? 7.289 20.662 -7.253 1.00 86.50 88 LEU A CA 1
ATOM 712 C C . LEU A 1 88 ? 7.658 21.762 -6.252 1.00 86.50 88 LEU A C 1
ATOM 714 O O . LEU A 1 88 ? 7.796 22.934 -6.610 1.00 86.50 88 LEU A O 1
ATOM 718 N N . LYS A 1 89 ? 7.862 21.387 -4.988 1.00 87.62 89 LYS A N 1
ATOM 719 C CA . LYS A 1 89 ? 8.137 22.347 -3.921 1.00 87.62 89 LYS A CA 1
ATOM 720 C C . LYS A 1 89 ? 9.542 22.947 -4.005 1.00 87.62 89 LYS A C 1
ATOM 722 O O . LYS A 1 89 ? 9.689 24.148 -3.796 1.00 87.62 89 LYS A O 1
ATOM 727 N N . PHE A 1 90 ? 10.556 22.138 -4.299 1.00 92.12 90 PHE A N 1
ATOM 728 C CA . PHE A 1 90 ? 11.955 22.490 -4.053 1.00 92.12 90 PHE A CA 1
ATOM 729 C C . PHE A 1 90 ? 12.851 22.515 -5.288 1.00 92.12 90 PHE A C 1
ATOM 731 O O . PHE A 1 90 ? 13.918 23.126 -5.209 1.00 92.12 90 PHE A O 1
ATOM 738 N N . LEU A 1 91 ? 12.460 21.879 -6.397 1.00 93.12 91 LEU A N 1
ATOM 739 C CA . LEU A 1 91 ? 13.267 21.849 -7.614 1.00 93.12 91 LEU A CA 1
ATOM 740 C C . LEU A 1 91 ? 12.999 23.100 -8.453 1.00 93.12 91 LEU A C 1
ATOM 742 O O . LEU A 1 91 ? 11.856 23.405 -8.797 1.00 93.12 91 LEU A O 1
ATOM 746 N N . ARG A 1 92 ? 14.055 23.827 -8.808 1.00 92.31 92 ARG A N 1
ATOM 747 C CA . ARG A 1 92 ? 13.994 24.990 -9.706 1.00 92.31 92 ARG A CA 1
ATOM 748 C C . ARG A 1 92 ? 15.056 24.843 -10.780 1.00 92.31 92 ARG A C 1
ATOM 750 O O . ARG A 1 92 ? 16.181 24.496 -10.467 1.00 92.31 92 ARG A O 1
ATOM 757 N N . TRP A 1 93 ? 14.718 25.078 -12.042 1.00 92.69 93 TRP A N 1
ATOM 758 C CA . TRP A 1 93 ? 15.689 25.024 -13.137 1.00 92.69 93 TRP A CA 1
ATOM 759 C C . TRP A 1 93 ? 16.124 26.431 -13.530 1.00 92.69 93 TRP A C 1
ATOM 761 O O . TRP A 1 93 ? 15.279 27.291 -13.764 1.00 92.69 93 TRP A O 1
ATOM 771 N N . HIS A 1 94 ? 17.432 26.641 -13.649 1.00 95.38 94 HIS A N 1
ATOM 772 C CA . HIS A 1 94 ? 18.029 27.911 -14.047 1.00 95.38 94 HIS A CA 1
ATOM 773 C C . HIS A 1 94 ? 18.763 27.751 -15.375 1.00 95.38 94 HIS A C 1
ATOM 775 O O . HIS A 1 94 ? 19.479 26.770 -15.582 1.00 95.38 94 HIS A O 1
ATOM 781 N N . GLY A 1 95 ? 18.590 28.722 -16.268 1.00 94.81 95 GLY A N 1
ATOM 782 C CA . GLY A 1 95 ? 19.236 28.763 -17.573 1.00 94.81 95 GLY A CA 1
ATOM 783 C C . GLY A 1 95 ? 18.770 29.963 -18.390 1.00 94.81 95 GLY A C 1
ATOM 784 O O . GLY A 1 95 ? 18.045 30.825 -17.891 1.00 94.81 95 GLY A O 1
ATOM 785 N N . GLN A 1 96 ? 19.208 30.027 -19.642 1.00 95.31 96 GLN A N 1
ATOM 786 C CA . GLN A 1 96 ? 18.861 31.111 -20.558 1.00 95.31 96 GLN A CA 1
ATOM 787 C C . GLN A 1 96 ? 17.787 30.666 -21.551 1.00 95.31 96 GLN A C 1
ATOM 789 O O . GLN A 1 96 ? 17.709 29.490 -21.922 1.00 95.31 96 GLN A O 1
ATOM 794 N N . TYR A 1 97 ? 16.985 31.627 -22.000 1.00 93.62 97 TYR A N 1
ATOM 795 C CA . TYR A 1 97 ? 16.031 31.467 -23.091 1.00 93.62 97 TYR A CA 1
ATOM 796 C C . TYR A 1 97 ? 16.433 32.363 -24.265 1.00 93.62 97 TYR A C 1
ATOM 798 O O . TYR A 1 97 ? 16.956 33.457 -24.057 1.00 93.62 97 TYR A O 1
ATOM 806 N N . ASN A 1 98 ? 16.200 31.908 -25.496 1.00 92.75 98 ASN A N 1
ATOM 807 C CA . ASN A 1 98 ? 16.353 32.745 -26.686 1.00 92.75 98 ASN A CA 1
ATOM 808 C C . ASN A 1 98 ? 15.101 33.617 -26.925 1.00 92.75 98 ASN A C 1
ATOM 810 O O . ASN A 1 98 ? 14.094 33.494 -26.229 1.00 92.75 98 ASN A O 1
ATOM 814 N N . ASN A 1 99 ? 15.129 34.451 -27.970 1.00 93.19 99 ASN A N 1
ATOM 815 C CA . ASN A 1 99 ? 14.006 35.325 -28.349 1.00 93.19 99 ASN A CA 1
ATOM 816 C C . ASN A 1 99 ? 12.712 34.567 -28.708 1.00 93.19 99 ASN A C 1
ATOM 818 O O . ASN A 1 99 ? 11.650 35.173 -28.779 1.00 93.19 99 ASN A O 1
ATOM 822 N N . LYS A 1 100 ? 12.790 33.251 -28.943 1.00 91.75 100 LYS A N 1
ATOM 823 C CA . LYS A 1 100 ? 11.645 32.363 -29.198 1.00 91.75 100 LYS A CA 1
ATOM 824 C C . LYS A 1 100 ? 11.206 31.596 -27.942 1.00 91.75 100 LYS A C 1
ATOM 826 O O . LYS A 1 100 ? 10.510 30.597 -28.069 1.00 91.75 100 LYS A O 1
ATOM 831 N N . GLN A 1 101 ? 11.662 32.006 -26.754 1.00 89.94 101 GLN A N 1
ATOM 832 C CA . GLN A 1 101 ? 11.419 31.326 -25.474 1.00 89.94 101 GLN A CA 1
ATOM 833 C C . GLN A 1 101 ? 11.878 29.857 -25.443 1.00 89.94 101 GLN A C 1
ATOM 835 O O . GLN A 1 101 ? 11.388 29.044 -24.663 1.00 89.94 101 GLN A O 1
ATOM 840 N N . GLN A 1 102 ? 12.871 29.496 -26.258 1.00 89.88 102 GLN A N 1
ATOM 841 C CA . GLN A 1 102 ? 13.473 28.165 -26.229 1.00 89.88 102 GLN A CA 1
ATOM 842 C C . GLN A 1 102 ? 14.680 28.156 -25.293 1.00 89.88 102 GLN A C 1
ATOM 844 O O . GLN A 1 102 ? 15.451 29.116 -25.261 1.00 89.88 102 GLN A O 1
ATOM 849 N N . LYS A 1 103 ? 14.867 27.057 -24.558 1.00 93.88 103 LYS A N 1
ATOM 850 C CA . LYS A 1 103 ? 16.011 26.864 -23.656 1.00 93.88 103 LYS A CA 1
ATOM 851 C C . LYS A 1 103 ? 17.320 26.874 -24.447 1.00 93.88 103 LYS A C 1
ATOM 853 O O . LYS A 1 103 ? 17.450 26.134 -25.411 1.00 93.88 103 LYS A O 1
ATOM 858 N N . ILE A 1 104 ? 18.297 27.670 -24.034 1.00 96.31 104 ILE A N 1
ATOM 859 C CA . ILE A 1 104 ? 19.630 27.727 -24.648 1.00 96.31 104 ILE A CA 1
ATOM 860 C C . ILE A 1 104 ? 20.722 27.729 -23.576 1.00 96.31 104 ILE A C 1
ATOM 862 O O . ILE A 1 104 ? 20.473 28.061 -22.414 1.00 96.31 104 ILE A O 1
ATOM 866 N N . GLY A 1 105 ? 21.941 27.361 -23.970 1.00 96.44 105 GLY A N 1
ATOM 867 C CA . GLY A 1 105 ? 23.112 27.419 -23.100 1.00 96.44 105 GLY A CA 1
ATOM 868 C C . GLY A 1 105 ? 23.065 26.398 -21.963 1.00 96.44 105 GLY A C 1
ATOM 869 O O . GLY A 1 105 ? 22.430 25.348 -22.076 1.00 96.44 105 GLY A O 1
ATOM 870 N N . LYS A 1 106 ? 23.775 26.690 -20.869 1.00 96.81 106 LYS A N 1
ATOM 871 C CA . LYS A 1 106 ? 23.858 25.807 -19.701 1.00 96.81 106 LYS A CA 1
ATOM 872 C C . LYS A 1 106 ? 22.603 25.913 -18.845 1.00 96.81 106 LYS A C 1
ATOM 874 O O . LYS A 1 106 ? 22.190 27.006 -18.470 1.00 96.81 106 LYS A O 1
ATOM 879 N N . TRP A 1 107 ? 22.040 24.757 -18.523 1.00 97.00 107 TRP A N 1
ATOM 880 C CA . TRP A 1 107 ? 20.897 24.605 -17.638 1.00 97.00 107 TRP A CA 1
ATOM 881 C C . TRP A 1 107 ? 21.287 23.769 -16.431 1.00 97.00 107 TRP A C 1
ATOM 883 O O . TRP A 1 107 ? 21.854 22.691 -16.593 1.00 97.00 107 TRP A O 1
ATOM 893 N N . GLN A 1 108 ? 20.968 24.263 -15.239 1.00 96.88 108 GLN A N 1
ATOM 894 C CA . GLN A 1 108 ? 21.337 23.651 -13.967 1.00 96.88 108 GLN A CA 1
ATOM 895 C C . GLN A 1 108 ? 20.173 23.787 -12.979 1.00 96.88 108 GLN A C 1
ATOM 897 O O . GLN A 1 108 ? 19.573 24.864 -12.897 1.00 96.88 108 GLN A O 1
ATOM 902 N N . PRO A 1 109 ? 19.809 22.728 -12.243 1.00 95.75 109 PRO A N 1
ATOM 903 C CA . PRO A 1 109 ? 18.767 22.834 -11.247 1.00 95.75 109 PRO A CA 1
ATOM 904 C C . PRO A 1 109 ? 19.307 23.244 -9.874 1.00 95.75 109 PRO A C 1
ATOM 906 O O . PRO A 1 109 ? 20.454 22.982 -9.513 1.00 95.75 109 PRO A O 1
ATOM 909 N N . GLN A 1 110 ? 18.420 23.836 -9.089 1.00 96.44 110 GLN A N 1
ATOM 910 C CA . GLN A 1 110 ? 18.539 24.081 -7.665 1.00 96.44 110 GLN A CA 1
ATOM 911 C C . GLN A 1 110 ? 17.567 23.179 -6.909 1.00 96.44 110 GLN A C 1
ATOM 913 O O . GLN A 1 110 ? 16.406 23.055 -7.300 1.00 96.44 110 GLN A O 1
ATOM 918 N N . TRP A 1 111 ? 18.024 22.594 -5.805 1.00 95.19 111 TRP A N 1
ATOM 919 C CA . TRP A 1 111 ? 17.195 21.879 -4.837 1.00 95.19 111 TRP A CA 1
ATOM 920 C C . TRP A 1 111 ? 17.253 22.605 -3.501 1.00 95.19 111 TRP A C 1
ATOM 922 O O . TRP A 1 111 ? 18.330 22.758 -2.930 1.00 95.19 111 TRP A O 1
ATOM 932 N N . LYS A 1 112 ? 16.106 23.087 -3.007 1.00 95.00 112 LYS A N 1
ATOM 933 C CA . LYS A 1 112 ? 16.026 23.871 -1.754 1.00 95.00 112 LYS A CA 1
ATOM 934 C C . LYS A 1 112 ? 16.975 25.080 -1.738 1.00 95.00 112 LYS A C 1
ATOM 936 O O . LYS A 1 112 ? 17.595 25.385 -0.725 1.00 95.00 112 LYS A O 1
ATOM 941 N N . GLY A 1 113 ? 17.103 25.749 -2.883 1.00 95.00 113 GLY A N 1
ATOM 942 C CA . GLY A 1 113 ? 17.991 26.903 -3.059 1.00 95.00 113 GLY A CA 1
ATOM 943 C C . GLY A 1 113 ? 19.473 26.557 -3.246 1.00 95.00 113 GLY A C 1
ATOM 944 O O . GLY A 1 113 ? 20.272 27.459 -3.476 1.00 95.00 113 GLY A O 1
ATOM 945 N N . VAL A 1 114 ? 19.858 25.278 -3.195 1.00 95.81 114 VAL A N 1
ATOM 946 C CA . VAL A 1 114 ? 21.239 24.834 -3.426 1.00 95.81 114 VAL A CA 1
ATOM 947 C C . VAL A 1 114 ? 21.405 24.392 -4.876 1.00 95.81 114 VAL A C 1
ATOM 949 O O . VAL A 1 114 ? 20.659 23.537 -5.351 1.00 95.81 114 VAL A O 1
ATOM 952 N N . ASN A 1 115 ? 22.389 24.954 -5.582 1.00 96.62 115 ASN A N 1
ATOM 953 C CA . ASN A 1 115 ? 22.751 24.521 -6.934 1.00 96.62 115 ASN A CA 1
ATOM 954 C C . ASN A 1 115 ? 23.227 23.064 -6.910 1.00 96.62 115 ASN A C 1
ATOM 956 O O . ASN A 1 115 ? 24.184 22.734 -6.215 1.00 96.62 115 ASN A O 1
ATOM 960 N N . LEU A 1 116 ? 22.587 22.207 -7.699 1.00 95.31 116 LEU A N 1
ATOM 961 C CA . LEU A 1 116 ? 22.995 20.816 -7.867 1.00 95.31 116 LEU A CA 1
ATOM 962 C C . LEU A 1 116 ? 24.052 20.709 -8.966 1.00 95.31 116 LEU A C 1
ATOM 964 O O . LEU A 1 116 ? 23.941 21.388 -9.986 1.00 95.31 116 LEU A O 1
ATOM 968 N N . GLU A 1 117 ? 25.036 19.822 -8.821 1.00 95.00 117 GLU A N 1
ATOM 969 C CA . GLU A 1 117 ? 26.038 19.526 -9.862 1.00 95.00 117 GLU A CA 1
ATOM 970 C C . GLU A 1 117 ? 25.468 18.628 -10.973 1.00 95.00 117 GLU A C 1
ATOM 972 O O . GLU A 1 117 ? 26.015 17.586 -11.327 1.00 95.00 117 GLU A O 1
ATOM 977 N N . VAL A 1 118 ? 24.315 19.020 -11.513 1.00 94.50 118 VAL A N 1
ATOM 978 C CA . VAL A 1 118 ? 23.620 18.304 -12.581 1.00 94.50 118 VAL A CA 1
ATOM 979 C C . VAL A 1 118 ? 23.147 19.276 -13.669 1.00 94.50 118 VAL A C 1
ATOM 981 O O . VAL A 1 118 ? 23.252 20.492 -13.523 1.00 94.50 118 VAL A O 1
ATOM 984 N N . GLY A 1 119 ? 22.601 18.754 -14.765 1.00 94.75 119 GLY A N 1
ATOM 985 C CA . GLY A 1 119 ? 22.124 19.525 -15.911 1.00 94.75 119 GLY A CA 1
ATOM 986 C C . GLY A 1 119 ? 22.972 19.308 -17.162 1.00 94.75 119 GLY A C 1
ATOM 987 O O . GLY A 1 119 ? 23.626 18.276 -17.300 1.00 94.75 119 GLY A O 1
ATOM 988 N N . GLY A 1 120 ? 22.942 20.257 -18.095 1.00 95.50 120 GLY A N 1
ATOM 989 C CA . GLY A 1 120 ? 23.654 20.142 -19.370 1.00 95.50 120 GLY A CA 1
ATOM 990 C C . GLY A 1 120 ? 23.445 21.345 -20.286 1.00 95.50 120 GLY A C 1
ATOM 991 O O . GLY A 1 120 ? 23.062 22.423 -19.827 1.00 95.50 120 GLY A O 1
ATOM 992 N N . LEU A 1 121 ? 23.732 21.176 -21.579 1.00 96.00 121 LEU A N 1
ATOM 993 C CA . LEU A 1 121 ? 23.655 22.248 -22.576 1.00 96.00 121 LEU A CA 1
ATOM 994 C C . LEU A 1 121 ? 22.448 22.081 -23.505 1.00 96.00 121 LEU A C 1
ATOM 996 O O . LEU A 1 121 ? 22.156 20.977 -23.968 1.00 96.00 121 LEU A O 1
ATOM 1000 N N . TYR A 1 122 ? 21.788 23.191 -23.827 1.00 95.81 122 TYR A N 1
ATOM 1001 C CA . TYR A 1 122 ? 20.853 23.293 -24.946 1.00 95.81 122 TYR A CA 1
ATOM 1002 C C . TYR A 1 122 ? 21.475 24.092 -26.097 1.00 95.81 122 TYR A C 1
ATOM 1004 O O . TYR A 1 122 ? 22.118 25.121 -25.877 1.00 95.81 122 TYR A O 1
ATOM 1012 N N . CYS A 1 123 ? 21.262 23.642 -27.334 1.00 94.50 123 CYS A N 1
ATOM 1013 C CA . CYS A 1 123 ? 21.640 24.390 -28.532 1.00 94.50 123 CYS A CA 1
ATOM 1014 C C . CYS A 1 123 ? 20.658 25.545 -28.811 1.00 94.50 123 CYS A C 1
ATOM 1016 O O . CYS A 1 123 ? 19.581 25.617 -28.222 1.00 94.50 123 CYS A O 1
ATOM 1018 N N . ASN A 1 124 ? 20.982 26.410 -29.778 1.00 94.69 124 ASN A N 1
ATOM 1019 C CA . ASN A 1 124 ? 20.164 27.580 -30.143 1.00 94.69 124 ASN A CA 1
ATOM 1020 C C . ASN A 1 124 ? 18.741 27.251 -30.633 1.00 94.69 124 ASN A C 1
ATOM 1022 O O . ASN A 1 124 ? 17.908 28.151 -30.715 1.00 94.69 124 ASN A O 1
ATOM 1026 N N . GLN A 1 125 ? 18.466 25.984 -30.956 1.00 93.56 125 GLN A N 1
ATOM 1027 C CA . GLN A 1 125 ? 17.155 25.490 -31.382 1.00 93.56 125 GLN A CA 1
ATOM 1028 C C . GLN A 1 125 ? 16.319 24.908 -30.227 1.00 93.56 125 GLN A C 1
ATOM 1030 O O . GLN A 1 125 ? 15.256 24.346 -30.478 1.00 93.56 125 GLN A O 1
ATOM 1035 N N . GLY A 1 126 ? 16.775 24.994 -28.971 1.00 92.19 126 GLY A N 1
ATOM 1036 C CA . GLY A 1 126 ? 16.021 24.451 -27.838 1.00 92.19 126 GLY A CA 1
ATOM 1037 C C . GLY A 1 126 ? 16.257 22.972 -27.548 1.00 92.19 126 GLY A C 1
ATOM 1038 O O . GLY A 1 126 ? 15.491 22.380 -26.791 1.00 92.19 126 GLY A O 1
ATOM 1039 N N . MET A 1 127 ? 17.275 22.346 -28.148 1.00 92.88 127 MET A N 1
ATOM 1040 C CA . MET A 1 127 ? 17.510 20.906 -28.012 1.00 92.88 127 MET A CA 1
ATOM 1041 C C . MET A 1 127 ? 18.707 20.588 -27.116 1.00 92.88 127 MET A C 1
ATOM 1043 O O . MET A 1 127 ? 19.763 21.204 -27.255 1.00 92.88 127 MET A O 1
ATOM 1047 N N . LYS A 1 128 ? 18.561 19.596 -26.230 1.00 95.31 128 LYS A N 1
ATOM 1048 C CA . LYS A 1 128 ? 19.647 19.047 -25.412 1.00 95.31 128 LYS A CA 1
ATOM 1049 C C . LYS A 1 128 ? 20.784 18.566 -26.314 1.00 95.31 128 LYS A C 1
ATOM 1051 O O . LYS A 1 128 ? 20.547 17.844 -27.288 1.00 95.31 128 LYS A O 1
ATOM 1056 N N . THR A 1 129 ? 22.003 18.953 -25.964 1.00 94.31 129 THR A N 1
ATOM 1057 C CA . THR A 1 129 ? 23.246 18.557 -26.627 1.00 94.31 129 THR A CA 1
ATOM 1058 C C . THR A 1 129 ? 24.369 18.347 -25.605 1.00 94.31 129 THR A C 1
ATOM 1060 O O . THR A 1 129 ? 24.333 18.918 -24.512 1.00 94.31 129 THR A O 1
ATOM 1063 N N . GLY A 1 130 ? 25.368 17.536 -25.949 1.00 93.75 130 GLY A N 1
ATOM 1064 C CA . GLY A 1 130 ? 26.539 17.276 -25.110 1.00 93.75 130 GLY A CA 1
ATOM 1065 C C . GLY A 1 130 ? 26.242 16.382 -23.905 1.00 93.75 130 GLY A C 1
ATOM 1066 O O . GLY A 1 130 ? 25.244 15.663 -23.877 1.00 93.75 130 GLY A O 1
ATOM 1067 N N . ASN A 1 131 ? 27.138 16.385 -22.919 1.00 93.62 131 ASN A N 1
ATOM 1068 C CA . ASN A 1 131 ? 26.969 15.589 -21.705 1.00 93.62 131 ASN A CA 1
ATOM 1069 C C . ASN A 1 131 ? 25.894 16.204 -20.806 1.00 93.62 131 ASN A C 1
ATOM 1071 O O . ASN A 1 131 ? 25.927 17.397 -20.503 1.00 93.62 131 ASN A O 1
ATOM 1075 N N . TRP A 1 132 ? 24.971 15.363 -20.361 1.00 94.81 132 TRP A N 1
ATOM 1076 C CA . TRP A 1 132 ? 23.914 15.699 -19.425 1.00 94.81 132 TRP A CA 1
ATOM 1077 C C . TRP A 1 132 ? 24.002 14.823 -18.190 1.00 94.81 132 TRP A C 1
ATOM 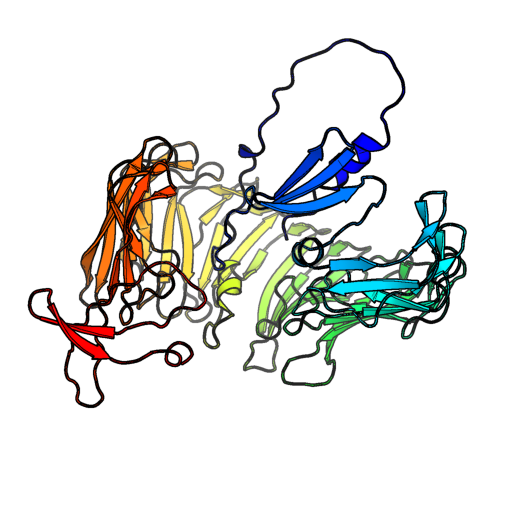1079 O O . TRP A 1 132 ? 24.204 13.615 -18.293 1.00 94.81 132 TRP A O 1
ATOM 1089 N N . ILE A 1 133 ? 23.779 15.442 -17.038 1.00 93.94 133 ILE A N 1
ATOM 1090 C CA . ILE A 1 133 ? 23.499 14.765 -15.780 1.00 93.94 133 ILE A CA 1
ATOM 1091 C C . ILE A 1 133 ? 22.035 15.060 -15.444 1.00 93.94 133 ILE A C 1
ATOM 1093 O O . ILE A 1 133 ? 21.643 16.207 -15.249 1.00 93.94 133 ILE A O 1
ATOM 1097 N N . GLU A 1 134 ? 21.197 14.040 -15.431 1.00 92.31 134 GLU A N 1
ATOM 1098 C CA . GLU A 1 134 ? 19.755 14.144 -15.238 1.00 92.31 134 GLU A CA 1
ATOM 1099 C C . GLU A 1 134 ? 19.373 13.670 -13.845 1.00 92.31 134 GLU A C 1
ATOM 1101 O O . GLU A 1 134 ? 19.964 12.730 -13.325 1.00 92.31 134 GLU A O 1
ATOM 1106 N N . LEU A 1 135 ? 18.367 14.299 -13.247 1.00 91.94 135 LEU A N 1
ATOM 1107 C CA . LEU A 1 135 ? 17.789 13.824 -11.995 1.00 91.94 135 LEU A CA 1
ATOM 1108 C C . LEU A 1 135 ? 16.932 12.586 -12.267 1.00 91.94 135 LEU A C 1
ATOM 1110 O O . LEU A 1 135 ? 16.213 12.535 -13.266 1.00 91.94 135 LEU A O 1
ATOM 1114 N N . PHE A 1 136 ? 16.991 11.598 -11.375 1.00 88.62 136 PHE A N 1
ATOM 1115 C CA . PHE A 1 136 ? 16.047 10.486 -11.390 1.00 88.62 136 PHE A CA 1
ATOM 1116 C C . PHE A 1 136 ? 14.618 11.007 -11.218 1.00 88.62 136 PHE A C 1
ATOM 1118 O O . PHE A 1 136 ? 14.378 11.967 -10.488 1.00 88.62 136 PHE A O 1
ATOM 1125 N N . GLU A 1 137 ? 13.657 10.359 -11.875 1.00 84.94 137 GLU A N 1
ATOM 1126 C CA . GLU A 1 137 ? 12.232 10.702 -11.783 1.00 84.94 137 GLU A CA 1
ATOM 1127 C C . GLU A 1 137 ? 11.772 10.827 -10.325 1.00 84.94 137 GLU A C 1
ATOM 1129 O O . GLU A 1 137 ? 11.123 11.802 -9.964 1.00 84.94 137 GLU A O 1
ATOM 1134 N N . ASN A 1 138 ? 12.236 9.944 -9.442 1.00 82.88 138 ASN A N 1
ATOM 1135 C CA . ASN A 1 138 ? 11.953 10.017 -8.011 1.00 82.88 138 ASN A CA 1
ATOM 1136 C C . ASN A 1 138 ? 13.081 10.666 -7.198 1.00 82.88 138 ASN A C 1
ATOM 1138 O O . ASN A 1 138 ? 13.362 10.214 -6.094 1.00 82.88 138 ASN A O 1
ATOM 1142 N N . PHE A 1 139 ? 13.727 11.715 -7.717 1.00 89.50 139 PHE A N 1
ATOM 1143 C CA . PHE A 1 139 ? 14.676 12.516 -6.940 1.00 89.50 139 PHE A CA 1
ATOM 1144 C C . PHE A 1 139 ? 13.963 13.246 -5.790 1.00 89.50 139 PHE A C 1
ATOM 1146 O O . PHE A 1 139 ? 12.998 13.975 -6.039 1.00 89.50 139 PHE A O 1
ATOM 1153 N N . TRP A 1 140 ? 14.435 13.048 -4.560 1.00 90.25 140 TRP A N 1
ATOM 1154 C CA . TRP A 1 140 ? 13.955 13.665 -3.311 1.00 90.25 140 TRP A CA 1
ATOM 1155 C C . TRP A 1 140 ? 15.054 13.581 -2.244 1.00 90.25 140 TRP A C 1
ATOM 1157 O O . TRP A 1 140 ? 16.107 12.989 -2.494 1.00 90.25 140 TRP A O 1
ATOM 1167 N N . ASP A 1 141 ? 14.832 14.124 -1.045 1.00 87.12 141 ASP A N 1
ATOM 1168 C CA . ASP A 1 141 ? 15.882 14.199 -0.014 1.00 87.12 141 ASP A CA 1
ATOM 1169 C C . ASP A 1 141 ? 16.537 12.846 0.328 1.00 87.12 141 ASP A C 1
ATOM 1171 O O . ASP A 1 141 ? 17.716 12.809 0.668 1.00 87.12 141 ASP A O 1
ATOM 1175 N N . LYS A 1 142 ? 15.791 11.738 0.221 1.00 83.00 142 LYS A N 1
ATOM 1176 C CA . LYS A 1 142 ? 16.264 10.376 0.542 1.00 83.00 142 LYS A CA 1
ATOM 1177 C C . LYS A 1 142 ? 16.625 9.525 -0.683 1.00 83.00 142 LYS A C 1
ATOM 1179 O O . LYS A 1 142 ? 16.892 8.333 -0.547 1.00 83.00 142 LYS A O 1
ATOM 1184 N N . SER A 1 143 ? 16.557 10.087 -1.888 1.00 84.31 143 SER A N 1
ATOM 1185 C CA . SER A 1 143 ? 17.007 9.420 -3.115 1.00 84.31 143 SER A CA 1
ATOM 1186 C C . SER A 1 143 ? 17.512 10.474 -4.084 1.00 84.31 143 SER A C 1
ATOM 1188 O O . SER A 1 143 ? 16.757 11.024 -4.882 1.00 84.31 143 SER A O 1
ATOM 1190 N N . GLN A 1 144 ? 18.804 10.779 -3.989 1.00 89.69 144 GLN A N 1
ATOM 1191 C CA . GLN A 1 144 ? 19.464 11.792 -4.812 1.00 89.69 144 GLN A CA 1
ATOM 1192 C C . GLN A 1 144 ? 20.156 11.168 -6.028 1.00 89.69 144 GLN A C 1
ATOM 1194 O O . GLN A 1 144 ? 21.332 11.392 -6.301 1.00 89.69 144 GLN A O 1
ATOM 1199 N N . VAL A 1 145 ? 19.425 10.318 -6.744 1.00 88.38 145 VAL A N 1
ATOM 1200 C CA . VAL A 1 145 ? 19.964 9.568 -7.879 1.00 88.38 145 VAL A CA 1
ATOM 1201 C C . VAL A 1 145 ? 20.033 10.451 -9.122 1.00 88.38 145 VAL A C 1
ATOM 1203 O O . VAL A 1 145 ? 19.081 11.165 -9.445 1.00 88.38 145 VAL A O 1
ATOM 1206 N N . THR A 1 146 ? 21.138 10.348 -9.859 1.00 91.31 146 THR A N 1
ATOM 1207 C CA . THR A 1 146 ? 21.336 11.024 -11.142 1.00 91.31 146 THR A CA 1
ATOM 1208 C C . THR A 1 146 ? 21.725 10.038 -12.244 1.00 91.31 146 THR A C 1
ATOM 1210 O O . THR A 1 146 ? 22.225 8.944 -11.979 1.00 91.31 146 THR A O 1
ATOM 1213 N N . PHE A 1 147 ? 21.493 10.416 -13.501 1.00 88.81 147 PHE A N 1
ATOM 1214 C CA . PHE A 1 147 ? 21.915 9.666 -14.681 1.00 88.81 147 PHE A CA 1
ATOM 1215 C C . PHE A 1 147 ? 22.805 10.522 -15.556 1.00 88.81 147 PHE A C 1
ATOM 1217 O O . PHE A 1 147 ? 22.456 11.654 -15.858 1.00 88.81 147 PHE A O 1
ATOM 1224 N N . ILE A 1 148 ? 23.897 9.961 -16.055 1.00 88.75 148 ILE A N 1
ATOM 1225 C CA . ILE A 1 148 ? 24.752 10.646 -17.023 1.00 88.75 148 ILE A CA 1
ATOM 1226 C C . ILE A 1 148 ? 24.427 10.119 -18.421 1.00 88.75 148 ILE A C 1
ATOM 1228 O O . ILE A 1 148 ? 24.217 8.919 -18.603 1.00 88.75 148 ILE A O 1
ATOM 1232 N N . GLY A 1 149 ? 24.379 10.990 -19.423 1.00 89.69 149 GLY A N 1
ATOM 1233 C CA . GLY A 1 149 ? 24.370 10.562 -20.817 1.00 89.69 149 GLY A CA 1
ATOM 1234 C C . GLY A 1 149 ? 24.663 11.682 -21.799 1.00 89.69 149 GLY A C 1
ATOM 1235 O O . GLY A 1 149 ? 24.501 12.859 -21.490 1.00 89.69 149 GLY A O 1
ATOM 1236 N N . LEU A 1 150 ? 25.107 11.299 -22.990 1.00 91.44 150 LEU A N 1
ATOM 1237 C CA . LEU A 1 150 ? 25.359 12.214 -24.094 1.00 91.44 150 LEU A CA 1
ATOM 1238 C C . LEU A 1 150 ? 24.049 12.450 -24.854 1.00 91.44 150 LEU A C 1
ATOM 1240 O O . LEU A 1 150 ? 23.286 11.517 -25.083 1.00 91.44 150 LEU A O 1
ATOM 1244 N N . TYR A 1 151 ? 23.776 13.691 -25.235 1.00 93.62 151 TYR A N 1
ATOM 1245 C CA . TYR A 1 151 ? 22.607 14.067 -26.021 1.00 93.62 151 TYR A CA 1
ATOM 1246 C C . TYR A 1 151 ? 23.021 14.683 -27.354 1.00 93.62 151 TYR A C 1
ATOM 1248 O O . TYR A 1 151 ? 23.968 15.467 -27.421 1.00 93.62 151 TYR A O 1
ATOM 1256 N N . LEU A 1 152 ? 22.254 14.379 -28.397 1.00 92.44 152 LEU A N 1
ATOM 1257 C CA . LEU A 1 152 ? 22.296 15.056 -29.685 1.00 92.44 152 LEU A CA 1
ATOM 1258 C C . LEU A 1 152 ? 20.858 15.320 -30.132 1.00 92.44 152 LEU A C 1
ATOM 1260 O O . LEU A 1 152 ? 20.085 14.390 -30.352 1.00 92.44 152 LEU A O 1
ATOM 1264 N N . ASN A 1 153 ? 20.488 16.594 -30.259 1.00 91.25 153 ASN A N 1
ATOM 1265 C CA . ASN A 1 153 ? 19.163 17.017 -30.720 1.00 91.25 153 ASN A CA 1
ATOM 1266 C C . ASN A 1 153 ? 18.009 16.399 -29.903 1.00 91.25 153 ASN A C 1
ATOM 1268 O O . ASN A 1 153 ? 17.094 15.803 -30.464 1.00 91.25 153 ASN A O 1
ATOM 1272 N N . ASN A 1 154 ? 18.067 16.512 -28.566 1.00 91.12 154 ASN A N 1
ATOM 1273 C CA . ASN A 1 154 ? 17.119 15.902 -27.611 1.00 91.12 154 ASN A CA 1
ATOM 1274 C C . ASN A 1 154 ? 17.105 14.365 -27.562 1.00 91.12 154 ASN A C 1
ATOM 1276 O O . ASN A 1 154 ? 16.437 13.807 -26.693 1.00 91.12 154 ASN A O 1
ATOM 1280 N N . LYS A 1 155 ? 17.862 13.674 -28.419 1.00 89.19 155 LYS A N 1
ATOM 1281 C CA . LYS A 1 155 ? 18.009 12.220 -28.366 1.00 89.19 155 LYS A CA 1
ATOM 1282 C C . LYS A 1 155 ? 19.228 11.865 -27.531 1.00 89.19 155 LYS A C 1
ATOM 1284 O O . LYS A 1 155 ? 20.320 12.375 -27.775 1.00 89.19 155 LYS A O 1
ATOM 1289 N N . LYS A 1 156 ? 19.039 11.005 -26.535 1.00 89.38 156 LYS A N 1
ATOM 1290 C CA . LYS A 1 156 ? 20.147 10.440 -25.764 1.00 89.38 156 LYS A CA 1
ATOM 1291 C C . LYS A 1 156 ? 20.913 9.484 -26.679 1.00 89.38 156 LYS A C 1
ATOM 1293 O O . LYS A 1 156 ? 20.284 8.684 -27.350 1.00 89.38 156 LYS A O 1
ATOM 1298 N N . GLN A 1 157 ? 22.230 9.587 -26.751 1.00 89.88 157 GLN A N 1
ATOM 1299 C CA . GLN A 1 157 ? 23.090 8.810 -27.645 1.00 89.88 157 GLN A CA 1
ATOM 1300 C C . GLN A 1 157 ? 24.329 8.315 -26.894 1.00 89.88 157 GLN A C 1
ATOM 1302 O O . GLN A 1 157 ? 24.701 8.849 -25.849 1.00 89.88 157 GLN A O 1
ATOM 1307 N N . GLY A 1 158 ? 24.994 7.301 -27.442 1.00 86.06 158 GLY A N 1
ATOM 1308 C CA . GLY A 1 158 ? 26.273 6.821 -26.927 1.00 86.06 158 GLY A CA 1
ATOM 1309 C C . GLY A 1 158 ? 26.149 5.980 -25.657 1.00 86.06 158 GLY A C 1
ATOM 1310 O O . GLY A 1 158 ? 25.066 5.523 -25.285 1.00 86.06 158 GLY A O 1
ATOM 1311 N N . LYS A 1 159 ? 27.293 5.720 -25.017 1.00 83.56 159 LYS A N 1
ATOM 1312 C CA . LYS A 1 159 ? 27.394 4.800 -23.880 1.00 83.56 159 LYS A CA 1
ATOM 1313 C C . LYS A 1 159 ? 26.752 5.398 -22.623 1.00 83.56 159 LYS A C 1
ATOM 1315 O O . LYS A 1 159 ? 27.093 6.504 -22.214 1.00 83.56 159 LYS A O 1
ATOM 1320 N N . CYS A 1 160 ? 25.863 4.643 -21.987 1.00 78.38 160 CYS A N 1
ATOM 1321 C CA . CYS A 1 160 ? 25.210 4.997 -20.729 1.00 78.38 160 CYS A CA 1
ATOM 1322 C C . CYS A 1 160 ? 25.270 3.779 -19.799 1.00 78.38 160 CYS A C 1
ATOM 1324 O O . CYS A 1 160 ? 24.553 2.797 -19.990 1.00 78.38 160 CYS A O 1
ATOM 1326 N N . GLY A 1 161 ? 26.162 3.822 -18.808 1.00 81.19 161 GLY A N 1
ATOM 1327 C CA . GLY A 1 161 ? 26.490 2.644 -18.004 1.00 81.19 161 GLY A CA 1
ATOM 1328 C C . GLY A 1 161 ? 27.163 1.561 -18.853 1.00 81.19 161 GLY A C 1
ATOM 1329 O O . GLY A 1 161 ? 28.174 1.816 -19.508 1.00 81.19 161 GLY A O 1
ATOM 1330 N N . GLU A 1 162 ? 26.602 0.354 -18.844 1.00 85.94 162 GLU A N 1
ATOM 1331 C CA . GLU A 1 162 ? 27.105 -0.796 -19.614 1.00 85.94 162 GLU A CA 1
ATOM 1332 C C . GLU A 1 162 ? 26.467 -0.921 -21.015 1.00 85.94 162 GLU A C 1
ATOM 1334 O O . GLU A 1 162 ? 26.895 -1.752 -21.816 1.00 85.94 162 GLU A O 1
ATOM 1339 N N . GLY A 1 163 ? 25.483 -0.070 -21.331 1.00 89.81 163 GLY A N 1
ATOM 1340 C CA . GLY A 1 163 ? 24.708 -0.106 -22.573 1.00 89.81 163 GLY A CA 1
ATOM 1341 C C . GLY A 1 163 ? 24.971 1.114 -23.442 1.00 89.81 163 GLY A C 1
ATOM 1342 O O . GLY A 1 163 ? 25.787 1.975 -23.099 1.00 89.81 163 GLY A O 1
ATOM 1343 N N . TYR A 1 164 ? 24.274 1.215 -24.572 1.00 89.75 164 TYR A N 1
ATOM 1344 C CA . TYR A 1 164 ? 24.328 2.406 -25.415 1.00 89.75 164 TYR A CA 1
ATOM 1345 C C . TYR A 1 164 ? 22.970 2.739 -26.025 1.00 89.75 164 TYR A C 1
ATOM 1347 O O . TYR A 1 164 ? 22.145 1.857 -26.255 1.00 89.75 164 TYR A O 1
ATOM 1355 N N . TYR A 1 165 ? 22.738 4.023 -26.268 1.00 89.00 165 TYR A N 1
ATOM 1356 C CA . TYR A 1 165 ? 21.641 4.470 -27.117 1.00 89.00 165 TYR A CA 1
ATOM 1357 C C . TYR A 1 165 ? 22.147 4.620 -28.551 1.00 89.00 165 TYR A C 1
ATOM 1359 O O . TYR A 1 165 ? 23.225 5.190 -28.765 1.00 89.00 165 TYR A O 1
ATOM 1367 N N . ASP A 1 166 ? 21.391 4.110 -29.521 1.00 90.81 166 ASP A N 1
ATOM 1368 C CA . ASP A 1 166 ? 21.682 4.330 -30.939 1.00 90.81 166 ASP A CA 1
ATOM 1369 C C . ASP A 1 166 ? 21.354 5.768 -31.384 1.00 90.81 166 ASP A C 1
ATOM 1371 O O . ASP A 1 166 ? 20.994 6.633 -30.582 1.00 90.81 166 ASP A O 1
ATOM 1375 N N . TYR A 1 167 ? 21.514 6.054 -32.679 1.00 89.00 167 TYR A N 1
ATOM 1376 C CA . TYR A 1 167 ? 21.309 7.398 -33.220 1.00 89.00 167 TYR A CA 1
ATOM 1377 C C . TYR A 1 167 ? 19.848 7.876 -33.112 1.00 89.00 167 TYR A C 1
ATOM 1379 O O . TYR A 1 167 ? 19.590 9.085 -33.142 1.00 89.00 167 TYR A O 1
ATOM 1387 N N . GLU A 1 168 ? 18.893 6.959 -32.942 1.00 90.75 168 GLU A N 1
ATOM 1388 C CA . GLU A 1 168 ? 17.480 7.275 -32.737 1.00 90.75 168 GLU A CA 1
ATOM 1389 C C . GLU A 1 168 ? 17.126 7.483 -31.264 1.00 90.75 168 GLU A C 1
ATOM 1391 O O . GLU A 1 168 ? 16.037 7.978 -30.969 1.00 90.75 168 GLU A O 1
ATOM 1396 N N . GLY A 1 169 ? 18.061 7.202 -30.355 1.00 87.94 169 GLY A N 1
ATOM 1397 C CA . GLY A 1 169 ? 17.840 7.234 -28.916 1.00 87.94 169 GLY A CA 1
ATOM 1398 C C . GLY A 1 169 ? 17.203 5.960 -28.377 1.00 87.94 169 GLY A C 1
ATOM 1399 O O . GLY A 1 169 ? 16.630 5.972 -27.287 1.00 87.94 169 GLY A O 1
ATOM 1400 N N . ILE A 1 170 ? 17.291 4.862 -29.127 1.00 90.44 170 ILE A N 1
ATOM 1401 C CA . ILE A 1 170 ? 16.750 3.564 -28.746 1.00 90.44 170 ILE A CA 1
ATOM 1402 C C . ILE A 1 170 ? 17.829 2.788 -27.978 1.00 90.44 170 ILE A C 1
ATOM 1404 O O . ILE A 1 170 ? 19.005 2.788 -28.343 1.00 90.44 170 ILE A O 1
ATOM 1408 N N . SER A 1 171 ? 17.448 2.155 -26.865 1.00 92.69 171 SER A N 1
ATOM 1409 C CA . SER A 1 171 ? 18.391 1.433 -26.006 1.00 92.69 171 SER A CA 1
ATOM 1410 C C . SER A 1 171 ? 18.849 0.111 -26.631 1.00 92.69 171 SER A C 1
ATOM 1412 O O . SER A 1 171 ? 18.044 -0.686 -27.121 1.00 92.69 171 SER A O 1
ATOM 1414 N N . GLN A 1 172 ? 20.157 -0.134 -26.559 1.00 95.50 172 GLN A N 1
ATOM 1415 C CA . GLN A 1 172 ? 20.848 -1.308 -27.091 1.00 95.50 172 GLN A CA 1
ATOM 1416 C C . GLN A 1 172 ? 21.884 -1.827 -26.082 1.00 95.50 172 GLN A C 1
ATOM 1418 O O . GLN A 1 172 ? 22.438 -1.066 -25.280 1.00 95.50 172 GLN A O 1
ATOM 1423 N N . GLY A 1 173 ? 22.186 -3.124 -26.119 1.00 94.62 173 GLY A N 1
ATOM 1424 C CA . GLY A 1 173 ? 23.248 -3.720 -25.300 1.00 94.62 173 GLY A CA 1
ATOM 1425 C C . GLY A 1 173 ? 22.814 -4.013 -23.864 1.00 94.62 173 GLY A C 1
ATOM 1426 O O . GLY A 1 173 ? 21.639 -4.252 -23.620 1.00 94.62 173 GLY A O 1
ATOM 1427 N N . TYR A 1 174 ? 23.749 -4.064 -22.915 1.00 95.19 174 TYR A N 1
ATOM 1428 C CA . TYR A 1 174 ? 23.483 -4.466 -21.528 1.00 95.19 174 TYR A CA 1
ATOM 1429 C C . TYR A 1 174 ? 23.207 -3.260 -20.621 1.00 95.19 174 TYR A C 1
ATOM 1431 O O . TYR A 1 174 ? 23.934 -2.284 -20.651 1.00 95.19 174 TYR A O 1
ATOM 1439 N N . TRP A 1 175 ? 22.166 -3.304 -19.801 1.00 94.44 175 TRP A N 1
ATOM 1440 C CA . TRP A 1 175 ? 21.667 -2.169 -19.028 1.00 94.44 175 TRP A CA 1
ATOM 1441 C C . TRP A 1 175 ? 21.537 -2.495 -17.555 1.00 94.44 175 TRP A C 1
ATOM 1443 O O . TRP A 1 175 ? 21.259 -3.632 -17.185 1.00 94.44 175 TRP A O 1
ATOM 1453 N N . ILE A 1 176 ? 21.664 -1.456 -16.729 1.00 93.62 176 ILE A N 1
ATOM 1454 C CA . ILE A 1 176 ? 21.317 -1.478 -15.312 1.00 93.62 176 ILE A CA 1
ATOM 1455 C C . ILE A 1 176 ? 20.182 -0.478 -15.107 1.00 93.62 176 ILE A C 1
ATOM 1457 O O . ILE A 1 176 ? 20.386 0.730 -15.201 1.00 93.62 176 ILE A O 1
ATOM 1461 N N . ASN A 1 177 ? 18.987 -0.983 -14.817 1.00 93.19 177 ASN A N 1
ATOM 1462 C CA . ASN A 1 177 ? 17.814 -0.168 -14.528 1.00 93.19 177 ASN A CA 1
ATOM 1463 C C . ASN A 1 177 ? 17.562 -0.130 -13.025 1.00 93.19 177 ASN A C 1
ATOM 1465 O O . ASN A 1 177 ? 17.619 -1.158 -12.352 1.00 93.19 177 ASN A O 1
ATOM 1469 N N . LEU A 1 178 ? 17.207 1.038 -12.505 1.00 90.75 178 LEU A N 1
ATOM 1470 C CA . LEU A 1 178 ? 16.808 1.184 -11.111 1.00 90.75 178 LEU A CA 1
ATOM 1471 C C . LEU A 1 178 ? 15.338 0.803 -10.937 1.00 90.75 178 LEU A C 1
ATOM 1473 O O . LEU A 1 178 ? 14.512 0.980 -11.834 1.00 90.75 178 LEU A O 1
ATOM 1477 N N . HIS A 1 179 ? 14.998 0.265 -9.774 1.00 92.06 179 HIS A N 1
ATOM 1478 C CA . HIS A 1 179 ? 13.608 0.047 -9.402 1.00 92.06 179 HIS A CA 1
ATOM 1479 C C . HIS A 1 179 ? 12.881 1.386 -9.189 1.00 92.06 179 HIS A C 1
ATOM 1481 O O . HIS A 1 179 ? 13.448 2.309 -8.618 1.00 92.06 179 HIS A O 1
ATOM 1487 N N . ARG A 1 180 ? 11.597 1.492 -9.565 1.00 84.06 180 ARG A N 1
ATOM 1488 C CA . ARG A 1 180 ? 10.805 2.739 -9.422 1.00 84.06 180 ARG A CA 1
ATOM 1489 C C . ARG A 1 180 ? 10.849 3.342 -8.009 1.00 84.06 180 ARG A C 1
ATOM 1491 O O . ARG A 1 180 ? 10.944 4.545 -7.833 1.00 84.06 180 ARG A O 1
ATOM 1498 N N . ASN A 1 181 ? 10.846 2.483 -6.994 1.00 82.56 181 ASN A N 1
ATOM 1499 C CA . ASN A 1 181 ? 10.957 2.855 -5.580 1.00 82.56 181 ASN A CA 1
ATOM 1500 C C . ASN A 1 181 ? 12.412 2.787 -5.072 1.00 82.56 181 ASN A C 1
ATOM 1502 O O . ASN A 1 181 ? 12.640 2.228 -4.005 1.00 82.56 181 ASN A O 1
ATOM 1506 N N . PHE A 1 182 ? 13.401 3.245 -5.843 1.00 86.25 182 PHE A N 1
ATOM 1507 C CA . PHE A 1 182 ? 14.799 3.246 -5.404 1.00 86.25 182 PHE A CA 1
ATOM 1508 C C . PHE A 1 182 ? 15.031 4.343 -4.355 1.00 86.25 182 PHE A C 1
ATOM 1510 O O . PHE A 1 182 ? 14.854 5.526 -4.640 1.00 86.25 182 PHE A O 1
ATOM 1517 N N . TYR A 1 183 ? 15.416 3.950 -3.144 1.00 84.38 183 TYR A N 1
ATOM 1518 C CA . TYR A 1 183 ? 15.859 4.826 -2.049 1.00 84.38 183 TYR A CA 1
ATOM 1519 C C . TYR A 1 183 ? 16.761 4.018 -1.108 1.00 84.38 183 TYR A C 1
ATOM 1521 O O . TYR A 1 183 ? 16.887 2.805 -1.287 1.00 84.38 183 TYR A O 1
ATOM 1529 N N . ASP A 1 184 ? 17.350 4.640 -0.086 1.00 79.56 184 ASP A N 1
ATOM 1530 C CA . ASP A 1 184 ? 18.296 3.977 0.832 1.00 79.56 184 ASP A CA 1
ATOM 1531 C C . ASP A 1 184 ? 17.774 2.662 1.442 1.00 79.56 184 ASP A C 1
ATOM 1533 O O . ASP A 1 184 ? 18.527 1.713 1.640 1.00 79.56 184 ASP A O 1
ATOM 1537 N N . GLY A 1 185 ? 16.464 2.555 1.683 1.00 80.62 185 GLY A N 1
ATOM 1538 C CA . GLY A 1 185 ? 15.833 1.348 2.228 1.00 80.62 185 GLY A CA 1
ATOM 1539 C C . GLY A 1 185 ? 15.453 0.290 1.187 1.00 80.62 185 GLY A C 1
ATOM 1540 O O . GLY A 1 185 ? 14.962 -0.778 1.559 1.00 80.62 185 GLY A O 1
ATOM 1541 N N . ARG A 1 186 ? 15.628 0.585 -0.106 1.00 85.06 186 ARG A N 1
ATOM 1542 C CA . ARG A 1 186 ? 15.187 -0.242 -1.235 1.00 85.06 186 ARG A CA 1
ATOM 1543 C C . ARG A 1 186 ? 16.053 0.002 -2.472 1.00 85.06 186 ARG A C 1
ATOM 1545 O O . ARG A 1 186 ? 15.598 0.513 -3.494 1.00 85.06 186 ARG A O 1
ATOM 1552 N N . GLN A 1 187 ? 17.309 -0.408 -2.399 1.00 93.00 187 GLN A N 1
ATOM 1553 C CA . GLN A 1 187 ? 18.242 -0.286 -3.513 1.00 93.00 187 GLN A CA 1
ATOM 1554 C C . GLN A 1 187 ? 18.186 -1.537 -4.400 1.00 93.00 187 GLN A C 1
ATOM 1556 O O . GLN A 1 187 ? 19.019 -2.438 -4.304 1.00 93.00 187 GLN A O 1
ATOM 1561 N N . ILE A 1 188 ? 17.148 -1.625 -5.237 1.00 94.62 188 ILE A N 1
ATOM 1562 C CA . ILE A 1 188 ? 16.944 -2.734 -6.182 1.00 94.62 188 ILE A CA 1
ATOM 1563 C C . ILE A 1 188 ? 17.319 -2.277 -7.591 1.00 94.62 188 ILE A C 1
ATOM 1565 O O . ILE A 1 188 ? 16.861 -1.228 -8.051 1.00 94.62 188 ILE A O 1
ATOM 1569 N N . ILE A 1 189 ? 18.097 -3.099 -8.293 1.00 95.94 189 ILE A N 1
ATOM 1570 C CA . ILE A 1 189 ? 18.473 -2.887 -9.691 1.00 95.94 189 ILE A CA 1
ATOM 1571 C C . ILE A 1 189 ? 18.139 -4.108 -10.546 1.00 95.94 189 ILE A C 1
ATOM 1573 O O . ILE A 1 189 ? 18.149 -5.244 -10.073 1.00 95.94 189 ILE A O 1
ATOM 1577 N N . TYR A 1 190 ? 17.883 -3.860 -11.822 1.00 96.88 190 TYR A N 1
ATOM 1578 C CA . TYR A 1 190 ? 17.634 -4.860 -12.848 1.00 96.88 190 TYR A CA 1
ATOM 1579 C C . TYR A 1 190 ? 18.759 -4.808 -13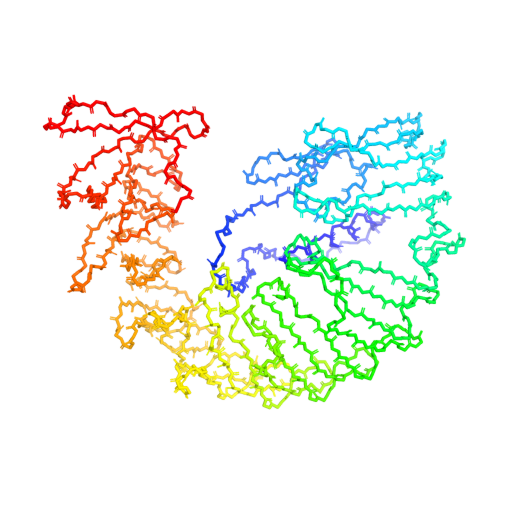.868 1.00 96.88 190 TYR A C 1
ATOM 1581 O O . TYR A 1 190 ? 19.015 -3.736 -14.410 1.00 96.88 190 TYR A O 1
ATOM 1589 N N . LYS A 1 191 ? 19.406 -5.934 -14.154 1.00 97.50 191 LYS A N 1
ATOM 1590 C CA . LYS A 1 191 ? 20.490 -5.998 -15.134 1.00 97.50 191 LYS A CA 1
ATOM 1591 C C . LYS A 1 191 ? 20.140 -6.939 -16.274 1.00 97.50 191 LYS A C 1
ATOM 1593 O O . LYS A 1 191 ? 19.710 -8.051 -16.004 1.00 97.50 191 LYS A O 1
ATOM 1598 N N . GLY A 1 192 ? 20.318 -6.531 -17.520 1.00 97.19 192 GLY A N 1
ATOM 1599 C CA . GLY A 1 192 ? 20.030 -7.387 -18.673 1.00 97.19 192 GLY A CA 1
ATOM 1600 C C . GLY A 1 192 ? 20.128 -6.627 -19.981 1.00 97.19 192 GLY A C 1
ATOM 1601 O O . GLY A 1 192 ? 20.500 -5.458 -19.990 1.00 97.19 192 GLY A O 1
ATOM 1602 N N . SER A 1 193 ? 19.813 -7.273 -21.099 1.00 97.12 193 SER A N 1
ATOM 1603 C CA . SER A 1 193 ? 20.025 -6.667 -22.413 1.00 97.12 193 SER A CA 1
ATOM 1604 C C . SER A 1 193 ? 18.766 -6.044 -23.008 1.00 97.12 193 SER A C 1
ATOM 1606 O O . SER A 1 193 ? 17.655 -6.554 -22.848 1.00 97.12 193 SER A O 1
ATOM 1608 N N . TYR A 1 194 ? 18.961 -4.947 -23.728 1.00 96.88 194 TYR A N 1
ATOM 1609 C CA . TYR A 1 194 ? 18.005 -4.368 -24.657 1.00 96.88 194 TYR A CA 1
ATOM 1610 C C . TYR A 1 194 ? 18.445 -4.631 -26.097 1.00 96.88 194 TYR A C 1
ATOM 1612 O O . TYR A 1 194 ? 19.639 -4.641 -26.406 1.00 96.88 194 TYR A O 1
ATOM 1620 N N . ASN A 1 195 ? 17.461 -4.809 -26.969 1.00 96.81 195 ASN A N 1
ATOM 1621 C CA . ASN A 1 195 ? 17.620 -4.872 -28.413 1.00 96.81 195 ASN A CA 1
ATOM 1622 C C . ASN A 1 195 ? 16.470 -4.079 -29.034 1.00 96.81 195 ASN A C 1
ATOM 1624 O O . ASN A 1 195 ? 15.303 -4.397 -28.787 1.00 96.81 195 ASN A O 1
ATOM 1628 N N . ASN A 1 196 ? 16.795 -3.019 -29.771 1.00 95.69 196 ASN A N 1
ATOM 1629 C CA . ASN A 1 196 ? 15.824 -2.085 -30.344 1.00 95.69 196 ASN A CA 1
ATOM 1630 C C . ASN A 1 196 ? 14.799 -1.593 -29.307 1.00 95.69 196 ASN A C 1
ATOM 1632 O O . ASN A 1 196 ? 13.587 -1.675 -29.510 1.00 95.69 196 ASN A O 1
ATOM 1636 N N . GLY A 1 197 ? 15.276 -1.145 -28.140 1.00 94.75 197 GLY A N 1
ATOM 1637 C CA . GLY A 1 197 ? 14.418 -0.547 -27.109 1.00 94.75 197 GLY A CA 1
ATOM 1638 C C . GLY A 1 197 ? 13.608 -1.561 -26.305 1.00 94.75 197 GLY A C 1
ATOM 1639 O O . GLY A 1 197 ? 12.940 -1.207 -25.334 1.00 94.75 197 GLY A O 1
ATOM 1640 N N . THR A 1 198 ? 13.715 -2.840 -26.656 1.00 96.56 198 THR A N 1
ATOM 1641 C CA . THR A 1 198 ? 12.945 -3.928 -26.067 1.00 96.56 198 THR A CA 1
ATOM 1642 C C . THR A 1 198 ? 13.848 -4.786 -25.188 1.00 96.56 198 THR A C 1
ATOM 1644 O O . THR A 1 198 ? 14.941 -5.171 -25.600 1.00 96.56 198 THR A O 1
ATOM 1647 N N . LYS A 1 199 ? 13.415 -5.094 -23.959 1.00 97.81 199 LYS A N 1
ATOM 1648 C CA . LYS A 1 199 ? 14.158 -6.001 -23.069 1.00 97.81 199 LYS A CA 1
ATOM 1649 C C . LYS A 1 199 ? 14.222 -7.387 -23.699 1.00 97.81 199 LYS A C 1
ATOM 1651 O O . LYS A 1 199 ? 13.191 -7.912 -24.082 1.00 97.81 199 LYS A O 1
ATOM 1656 N N . GLN A 1 200 ? 15.389 -8.007 -23.772 1.00 98.06 200 GLN A N 1
ATOM 1657 C CA . GLN A 1 200 ? 15.540 -9.358 -24.309 1.00 98.06 200 GLN A CA 1
ATOM 1658 C C . GLN A 1 200 ? 16.503 -10.176 -23.456 1.00 98.06 200 GLN A C 1
ATOM 1660 O O . GLN A 1 200 ? 17.352 -9.634 -22.745 1.00 98.06 200 GLN A O 1
ATOM 1665 N N . GLY A 1 201 ? 16.381 -11.498 -23.545 1.00 98.00 201 GLY A N 1
ATOM 1666 C CA . GLY A 1 201 ? 17.307 -12.410 -22.894 1.00 98.00 201 GLY A CA 1
ATOM 1667 C C . GLY A 1 201 ? 17.107 -12.483 -21.384 1.00 98.00 201 GLY A C 1
ATOM 1668 O O . GLY A 1 201 ? 16.033 -12.193 -20.857 1.00 98.00 201 GLY A O 1
ATOM 1669 N N . TRP A 1 202 ? 18.151 -12.911 -20.683 1.00 98.25 202 TRP A N 1
ATOM 1670 C CA . TRP A 1 202 ? 18.124 -13.046 -19.233 1.00 98.25 202 TRP A CA 1
ATOM 1671 C C . TRP A 1 202 ? 18.282 -11.689 -18.537 1.00 98.25 202 TRP A C 1
ATOM 1673 O O . TRP A 1 202 ? 19.112 -10.870 -18.931 1.00 98.25 202 TRP A O 1
ATOM 1683 N N . TRP A 1 203 ? 17.488 -11.469 -17.492 1.00 98.19 203 TRP A N 1
ATOM 1684 C CA . TRP A 1 203 ? 17.489 -10.268 -16.670 1.00 98.19 203 TRP A CA 1
ATOM 1685 C C . TRP A 1 203 ? 17.619 -10.630 -15.194 1.00 98.19 203 TRP A C 1
ATOM 1687 O O . TRP A 1 203 ? 16.755 -11.309 -14.649 1.00 98.19 203 TRP A O 1
ATOM 1697 N N . ASP A 1 204 ? 18.664 -10.132 -14.544 1.00 98.25 204 ASP A N 1
ATOM 1698 C CA . ASP A 1 204 ? 18.930 -10.297 -13.119 1.00 98.25 204 ASP A CA 1
ATOM 1699 C C . ASP A 1 204 ? 18.269 -9.201 -12.290 1.00 98.25 204 ASP A C 1
ATOM 1701 O O . ASP A 1 204 ? 18.272 -8.032 -12.667 1.00 98.25 204 ASP A O 1
ATOM 1705 N N . ILE A 1 205 ? 17.762 -9.567 -11.114 1.00 97.94 205 ILE A N 1
ATOM 1706 C CA . ILE A 1 205 ? 17.348 -8.628 -10.071 1.00 97.94 205 ILE A CA 1
ATOM 1707 C C . ILE A 1 205 ? 18.379 -8.708 -8.960 1.00 97.94 205 ILE A C 1
ATOM 1709 O O . ILE A 1 205 ? 18.617 -9.782 -8.404 1.00 97.94 205 ILE A O 1
ATOM 1713 N N . SER A 1 206 ? 18.991 -7.576 -8.635 1.00 97.12 206 SER A N 1
ATOM 1714 C CA . SER A 1 206 ? 19.959 -7.478 -7.550 1.00 97.12 206 SER A CA 1
ATOM 1715 C C . SER A 1 206 ? 19.525 -6.453 -6.516 1.00 97.12 206 SER A C 1
ATOM 1717 O O . SER A 1 206 ? 18.875 -5.462 -6.841 1.00 97.12 206 SER A O 1
ATOM 1719 N N . PHE A 1 207 ? 19.910 -6.691 -5.271 1.00 95.44 207 PHE A N 1
ATOM 1720 C CA . PHE A 1 207 ? 19.560 -5.865 -4.132 1.00 95.44 207 PHE A CA 1
ATOM 1721 C C . PHE A 1 207 ? 20.796 -5.537 -3.306 1.00 95.44 207 PHE A C 1
ATOM 1723 O O . PHE A 1 207 ? 21.621 -6.413 -3.047 1.00 95.44 207 PHE A O 1
ATOM 1730 N N . HIS A 1 208 ? 20.917 -4.274 -2.917 1.00 93.38 208 HIS A N 1
ATOM 1731 C CA . HIS A 1 208 ? 21.925 -3.800 -1.982 1.00 93.38 208 HIS A CA 1
ATOM 1732 C C . HIS A 1 208 ? 21.265 -3.564 -0.624 1.00 93.38 208 HIS A C 1
ATOM 1734 O O . HIS A 1 208 ? 20.333 -2.764 -0.503 1.00 93.38 208 HIS A O 1
ATOM 1740 N N . SER A 1 209 ? 21.726 -4.304 0.382 1.00 89.56 209 SER A N 1
ATOM 1741 C CA . SER A 1 209 ? 21.189 -4.219 1.739 1.00 89.56 209 SER A CA 1
ATOM 1742 C C . SER A 1 209 ? 22.000 -3.251 2.593 1.00 89.56 209 SER A C 1
ATOM 1744 O O . SER A 1 209 ? 23.199 -3.139 2.382 1.00 89.56 209 SER A O 1
ATOM 1746 N N . TYR A 1 210 ? 21.408 -2.652 3.630 1.00 86.06 210 TYR A N 1
ATOM 1747 C CA . TYR A 1 210 ? 22.141 -1.748 4.540 1.00 86.06 210 TYR A CA 1
ATOM 1748 C C . TYR A 1 210 ? 23.419 -2.349 5.153 1.00 86.06 210 TYR A C 1
ATOM 1750 O O . TYR A 1 210 ? 24.340 -1.615 5.496 1.00 86.06 210 TYR A O 1
ATOM 1758 N N . PHE A 1 211 ? 23.469 -3.673 5.302 1.00 85.19 211 PHE A N 1
ATOM 1759 C CA . PHE A 1 211 ? 24.565 -4.388 5.961 1.00 85.19 211 PHE A CA 1
ATOM 1760 C C . PHE A 1 211 ? 25.574 -4.992 4.981 1.00 85.19 211 PHE A C 1
ATOM 1762 O O . PHE A 1 211 ? 26.579 -5.550 5.411 1.00 85.19 211 PHE A O 1
ATOM 1769 N N . ASP A 1 212 ? 25.324 -4.900 3.673 1.00 87.00 212 ASP A N 1
ATOM 1770 C CA . ASP A 1 212 ? 26.222 -5.424 2.645 1.00 87.00 212 ASP A CA 1
ATOM 1771 C C . ASP A 1 212 ? 26.398 -4.385 1.549 1.00 87.00 212 ASP A C 1
ATOM 1773 O O . ASP A 1 212 ? 25.466 -4.086 0.805 1.00 87.00 212 ASP A O 1
ATOM 1777 N N . SER A 1 213 ? 27.624 -3.877 1.425 1.00 88.12 213 SER A N 1
ATOM 1778 C CA . SER A 1 213 ? 27.976 -2.866 0.433 1.00 88.12 213 SER A CA 1
ATOM 1779 C C . SER A 1 213 ? 27.877 -3.370 -1.015 1.00 88.12 213 SER A C 1
ATOM 1781 O O . SER A 1 213 ? 27.998 -2.586 -1.960 1.00 88.12 213 SER A O 1
ATOM 1783 N N . ARG A 1 214 ? 27.649 -4.670 -1.232 1.00 94.50 214 ARG A N 1
ATOM 1784 C CA . ARG A 1 214 ? 27.568 -5.283 -2.559 1.00 94.50 214 ARG A CA 1
ATOM 1785 C C . ARG A 1 214 ? 26.128 -5.608 -2.937 1.00 94.50 214 ARG A C 1
ATOM 1787 O O . ARG A 1 214 ? 25.323 -6.065 -2.132 1.00 94.50 214 ARG A O 1
ATOM 1794 N N . PHE A 1 215 ? 25.829 -5.449 -4.223 1.00 94.88 215 PHE A N 1
ATOM 1795 C CA . PHE A 1 215 ? 24.586 -5.945 -4.803 1.00 94.88 215 PHE A CA 1
ATOM 1796 C C . PHE A 1 215 ? 24.589 -7.478 -4.846 1.00 94.88 215 PHE A C 1
ATOM 1798 O O . PHE A 1 215 ? 25.419 -8.085 -5.523 1.00 94.88 215 PHE A O 1
ATOM 1805 N N . LYS A 1 216 ? 23.624 -8.099 -4.167 1.00 95.62 216 LYS A N 1
ATOM 1806 C CA . LYS A 1 216 ? 23.365 -9.543 -4.202 1.00 95.62 216 LYS A CA 1
ATOM 1807 C C . LYS A 1 216 ? 22.254 -9.851 -5.199 1.00 95.62 216 LYS A C 1
ATOM 1809 O O . LYS A 1 216 ? 21.214 -9.197 -5.181 1.00 95.62 216 LYS A O 1
ATOM 1814 N N . LYS A 1 217 ? 22.448 -10.856 -6.055 1.00 97.06 217 LYS A N 1
ATOM 1815 C CA . LYS A 1 217 ? 21.399 -11.350 -6.959 1.00 97.06 217 LYS A CA 1
ATOM 1816 C C . LYS A 1 217 ? 20.311 -12.047 -6.140 1.00 97.06 217 LYS A C 1
ATOM 1818 O O . LYS A 1 217 ? 20.596 -13.012 -5.440 1.00 97.06 217 LYS A O 1
ATOM 1823 N N . ILE A 1 218 ? 19.080 -11.556 -6.242 1.00 96.75 218 ILE A N 1
ATOM 1824 C CA . ILE A 1 218 ? 17.911 -12.054 -5.497 1.00 96.75 218 ILE A CA 1
ATOM 1825 C C . ILE A 1 218 ? 16.817 -12.615 -6.406 1.00 96.75 218 ILE A C 1
ATOM 1827 O O . ILE A 1 218 ? 15.905 -13.283 -5.933 1.00 96.75 218 ILE A O 1
ATOM 1831 N N . GLY A 1 219 ? 16.891 -12.365 -7.712 1.00 97.62 219 GLY A N 1
ATOM 1832 C CA . GLY A 1 219 ? 15.899 -12.865 -8.651 1.00 97.62 219 GLY A CA 1
ATOM 1833 C C . GLY A 1 219 ? 16.265 -12.602 -10.101 1.00 97.62 219 GLY A C 1
ATOM 1834 O O . GLY A 1 219 ? 17.423 -12.323 -10.419 1.00 97.62 219 GLY A O 1
ATOM 1835 N N . GLY A 1 220 ? 15.271 -12.702 -10.977 1.00 98.19 220 GLY A N 1
ATOM 1836 C CA . GLY A 1 220 ? 15.444 -12.563 -12.415 1.00 98.19 220 GLY A CA 1
ATOM 1837 C C . GLY A 1 220 ? 14.609 -13.536 -13.233 1.00 98.19 220 GLY A C 1
ATOM 1838 O O . GLY A 1 220 ? 13.842 -14.329 -12.688 1.00 98.19 220 GLY A O 1
ATOM 1839 N N . GLY A 1 221 ? 14.773 -13.468 -14.549 1.00 98.31 221 GLY A N 1
ATOM 1840 C CA . GLY A 1 221 ? 14.160 -14.384 -15.505 1.00 98.31 221 GLY A CA 1
ATOM 1841 C C . GLY A 1 221 ? 14.417 -13.961 -16.948 1.00 98.31 221 GLY A C 1
ATOM 1842 O O . GLY A 1 221 ? 15.244 -13.091 -17.211 1.00 98.31 221 GLY A O 1
ATOM 1843 N N . TYR A 1 222 ? 13.729 -14.592 -17.897 1.00 98.50 222 TYR A N 1
ATOM 1844 C CA . TYR A 1 222 ? 13.979 -14.410 -19.328 1.00 98.50 222 TYR A CA 1
ATOM 1845 C C . TYR A 1 222 ? 12.882 -13.587 -20.025 1.00 98.50 222 TYR A C 1
ATOM 1847 O O . TYR A 1 222 ? 11.691 -13.820 -19.816 1.00 98.50 222 TYR A O 1
ATOM 1855 N N . TYR A 1 223 ? 13.274 -12.639 -20.876 1.00 98.44 223 TYR A N 1
ATOM 1856 C CA . TYR A 1 223 ? 12.402 -11.936 -21.819 1.00 98.44 223 TYR A CA 1
ATOM 1857 C C . TYR A 1 223 ? 12.571 -12.506 -23.231 1.00 98.44 223 TYR A C 1
ATOM 1859 O O . TYR A 1 223 ? 13.693 -12.691 -23.707 1.00 98.44 223 TYR A O 1
ATOM 1867 N N . ASN A 1 224 ? 11.453 -12.759 -23.912 1.00 98.19 224 ASN A N 1
ATOM 1868 C CA . ASN A 1 224 ? 11.438 -13.212 -25.301 1.00 98.19 224 ASN A CA 1
ATOM 1869 C C . ASN A 1 224 ? 11.787 -12.072 -26.287 1.00 98.19 224 ASN A C 1
ATOM 1871 O O . ASN A 1 224 ? 12.078 -10.947 -25.883 1.00 98.19 224 ASN A O 1
ATOM 1875 N N . ARG A 1 225 ? 11.760 -12.361 -27.596 1.00 97.75 225 ARG A N 1
ATOM 1876 C CA . ARG A 1 225 ? 12.107 -11.387 -28.651 1.00 97.75 225 ARG A CA 1
ATOM 1877 C C . ARG A 1 225 ? 11.173 -10.170 -28.693 1.00 97.75 225 ARG A C 1
ATOM 1879 O O . ARG A 1 225 ? 11.630 -9.089 -29.047 1.00 97.75 225 ARG A O 1
ATOM 1886 N N . ASP A 1 226 ? 9.927 -10.328 -28.252 1.00 97.75 226 ASP A N 1
ATOM 1887 C CA . ASP A 1 226 ? 8.928 -9.252 -28.169 1.00 97.75 226 ASP A CA 1
ATOM 1888 C C . ASP A 1 226 ? 9.011 -8.463 -26.849 1.00 97.75 226 ASP A C 1
ATOM 1890 O O . ASP A 1 226 ? 8.147 -7.640 -26.551 1.00 97.75 226 ASP A O 1
ATOM 1894 N N . GLY A 1 227 ? 9.995 -8.764 -25.995 1.00 97.44 227 GLY A N 1
ATOM 1895 C CA . GLY A 1 227 ? 10.150 -8.150 -24.678 1.00 97.44 227 GLY A CA 1
ATOM 1896 C C . GLY A 1 227 ? 9.102 -8.528 -23.656 1.00 97.44 227 GLY A C 1
ATOM 1897 O O . GLY A 1 227 ? 8.882 -7.804 -22.683 1.00 97.44 227 GLY A O 1
ATOM 1898 N N . LYS A 1 228 ? 8.487 -9.694 -23.831 1.00 98.31 228 LYS A N 1
ATOM 1899 C CA . LYS A 1 228 ? 7.553 -10.270 -22.871 1.00 98.31 228 LYS A CA 1
ATOM 1900 C C . LYS A 1 228 ? 8.269 -11.293 -21.999 1.00 98.31 228 LYS A C 1
ATOM 1902 O O . LYS A 1 228 ? 9.084 -12.080 -22.483 1.00 98.31 228 LYS A O 1
ATOM 1907 N N . LYS A 1 229 ? 7.956 -11.301 -20.704 1.00 98.38 229 LYS A N 1
ATOM 1908 C CA . LYS A 1 229 ? 8.491 -12.292 -19.759 1.00 98.38 229 LYS A CA 1
ATOM 1909 C C . LYS A 1 229 ? 8.096 -13.703 -20.195 1.00 98.38 229 LYS A C 1
ATOM 1911 O O . LYS A 1 229 ? 6.959 -13.932 -20.604 1.00 98.38 229 LYS A O 1
ATOM 1916 N N . ASN A 1 230 ? 9.027 -14.642 -20.119 1.00 98.50 230 ASN A N 1
ATOM 1917 C CA . ASN A 1 230 ? 8.812 -16.025 -20.518 1.00 98.50 230 ASN A CA 1
ATOM 1918 C C . ASN A 1 230 ? 9.663 -16.982 -19.666 1.00 98.50 230 ASN A C 1
ATOM 1920 O O . ASN A 1 230 ? 10.787 -16.645 -19.296 1.00 98.50 230 ASN A O 1
ATOM 1924 N N . GLY A 1 231 ? 9.147 -18.176 -19.376 1.00 98.19 231 GLY A N 1
ATOM 1925 C CA . GLY A 1 231 ? 9.825 -19.186 -18.561 1.00 98.19 231 GLY A CA 1
ATOM 1926 C C . GLY A 1 231 ? 9.796 -18.874 -17.064 1.00 98.19 231 GLY A C 1
ATOM 1927 O O . GLY A 1 231 ? 8.913 -18.165 -16.586 1.00 98.19 231 GLY A O 1
ATOM 1928 N N . LYS A 1 232 ? 10.752 -19.429 -16.309 1.00 98.50 232 LYS A N 1
ATOM 1929 C CA . LYS A 1 232 ? 10.826 -19.267 -14.850 1.00 98.50 232 LYS A CA 1
ATOM 1930 C C . LYS A 1 232 ? 11.273 -17.859 -14.464 1.00 98.50 232 LYS A C 1
ATOM 1932 O O . LYS A 1 232 ? 12.218 -17.324 -15.042 1.00 98.50 232 LYS A O 1
ATOM 1937 N N . TRP A 1 233 ? 10.620 -17.302 -13.453 1.00 98.56 233 TRP A N 1
ATOM 1938 C CA . TRP A 1 233 ? 10.880 -15.971 -12.925 1.00 98.56 233 TRP A CA 1
ATOM 1939 C C . TRP A 1 233 ? 10.913 -15.970 -11.402 1.00 98.56 233 TRP A C 1
ATOM 1941 O O . TRP A 1 233 ? 10.168 -16.696 -10.750 1.00 98.56 233 TRP A O 1
ATOM 1951 N N . ILE A 1 234 ? 11.774 -15.113 -10.860 1.00 98.25 234 ILE A N 1
ATOM 1952 C CA . ILE A 1 234 ? 11.807 -14.716 -9.455 1.00 98.25 234 ILE A CA 1
ATOM 1953 C C . ILE A 1 234 ? 11.673 -13.194 -9.429 1.00 98.25 234 ILE A C 1
ATOM 1955 O O . ILE A 1 234 ? 12.552 -12.487 -9.924 1.00 98.25 234 ILE A O 1
ATOM 1959 N N . GLU A 1 235 ? 10.576 -12.694 -8.878 1.00 97.25 235 GLU A N 1
ATOM 1960 C CA . GLU A 1 235 ? 10.229 -11.277 -8.815 1.00 97.25 235 GLU A CA 1
ATOM 1961 C C . GLU A 1 235 ? 10.326 -10.741 -7.392 1.00 97.25 235 GLU A C 1
ATOM 1963 O O . GLU A 1 235 ? 10.189 -11.483 -6.426 1.00 97.25 235 GLU A O 1
ATOM 1968 N N . VAL A 1 236 ? 10.525 -9.432 -7.265 1.00 95.75 236 VAL A N 1
ATOM 1969 C CA . VAL A 1 236 ? 10.418 -8.725 -5.986 1.00 95.75 236 VAL A CA 1
ATOM 1970 C C . VAL A 1 236 ? 8.995 -8.214 -5.800 1.00 95.75 236 VAL A C 1
ATOM 1972 O O . VAL A 1 236 ? 8.419 -7.637 -6.723 1.00 95.75 236 VAL A O 1
ATOM 1975 N N . SER A 1 237 ? 8.439 -8.386 -4.602 1.00 92.50 237 SER A N 1
ATOM 1976 C CA . SER A 1 237 ? 7.134 -7.822 -4.254 1.00 92.50 237 SER A CA 1
ATOM 1977 C C . SER A 1 237 ? 7.153 -6.289 -4.283 1.00 92.50 237 SER A C 1
ATOM 1979 O O . SER A 1 237 ? 8.175 -5.637 -4.041 1.00 92.50 237 SER A O 1
ATOM 1981 N N . GLU A 1 238 ? 5.989 -5.674 -4.493 1.00 87.75 238 GLU A N 1
ATOM 1982 C CA . GLU A 1 238 ? 5.831 -4.227 -4.345 1.00 87.75 238 GLU A CA 1
ATOM 1983 C C . GLU A 1 238 ? 6.178 -3.742 -2.933 1.00 87.75 238 GLU A C 1
ATOM 1985 O O . GLU A 1 238 ? 6.671 -2.622 -2.801 1.00 87.75 238 GLU A O 1
ATOM 1990 N N . ASN A 1 239 ? 6.040 -4.599 -1.920 1.00 83.88 239 ASN A N 1
ATOM 1991 C CA . ASN A 1 239 ? 6.389 -4.311 -0.527 1.00 83.88 239 ASN A CA 1
ATOM 1992 C C . ASN A 1 239 ? 7.819 -4.729 -0.155 1.00 83.88 239 ASN A C 1
ATOM 1994 O O . ASN A 1 239 ? 8.149 -4.763 1.022 1.00 83.88 239 ASN A O 1
ATOM 1998 N N . PHE A 1 240 ? 8.676 -5.041 -1.131 1.00 89.62 240 PHE A N 1
ATOM 1999 C CA . PHE A 1 240 ? 10.073 -5.372 -0.862 1.00 89.62 240 PHE A CA 1
ATOM 2000 C C . PHE A 1 240 ? 10.839 -4.152 -0.323 1.00 89.62 240 PHE A C 1
ATOM 2002 O O . PHE A 1 240 ? 10.880 -3.110 -0.982 1.00 89.62 240 PHE A O 1
ATOM 2009 N N . TRP A 1 241 ? 11.499 -4.291 0.825 1.00 86.38 241 TRP A N 1
ATOM 2010 C CA . TRP A 1 241 ? 12.472 -3.336 1.377 1.00 86.38 241 TRP A CA 1
ATOM 2011 C C . TRP A 1 241 ? 13.473 -4.059 2.295 1.00 86.38 241 TRP A C 1
ATOM 2013 O O . TRP A 1 241 ? 13.357 -5.261 2.520 1.00 86.38 241 TRP A O 1
ATOM 2023 N N . ASN A 1 242 ? 14.463 -3.342 2.834 1.00 84.81 242 ASN A N 1
ATOM 2024 C CA . ASN A 1 242 ? 15.535 -3.910 3.666 1.00 84.81 242 ASN A CA 1
ATOM 2025 C C . ASN A 1 242 ? 15.060 -4.840 4.803 1.00 84.81 242 ASN A C 1
ATOM 2027 O O . ASN A 1 242 ? 15.681 -5.877 5.020 1.00 84.81 242 ASN A O 1
ATOM 2031 N N . GLY A 1 243 ? 13.961 -4.510 5.488 1.00 82.38 243 GLY A N 1
ATOM 2032 C CA . GLY A 1 243 ? 13.389 -5.315 6.574 1.00 82.38 243 GLY A CA 1
ATOM 2033 C C . GLY A 1 243 ? 12.266 -6.272 6.161 1.00 82.38 243 GLY A C 1
ATOM 2034 O O . GLY A 1 243 ? 11.786 -7.023 7.002 1.00 82.38 243 GLY A O 1
ATOM 2035 N N . CYS A 1 244 ? 11.839 -6.275 4.894 1.00 86.25 244 CYS A N 1
ATOM 2036 C CA . CYS A 1 244 ? 10.832 -7.209 4.388 1.00 86.25 244 CYS A CA 1
ATOM 2037 C C . CYS A 1 244 ? 11.165 -7.609 2.951 1.00 86.25 244 CYS A C 1
ATOM 2039 O O . CYS A 1 244 ? 10.873 -6.884 1.997 1.00 86.25 244 CYS A O 1
ATOM 2041 N N . GLN A 1 245 ? 11.792 -8.771 2.787 1.00 91.12 245 GLN A N 1
ATOM 2042 C CA . GLN A 1 245 ? 12.257 -9.245 1.488 1.00 91.12 245 GLN A CA 1
ATOM 2043 C C . GLN A 1 245 ? 11.320 -10.336 0.968 1.00 91.12 245 GLN A C 1
ATOM 2045 O O . GLN A 1 245 ? 11.561 -11.524 1.177 1.00 91.12 245 GLN A O 1
ATOM 2050 N N . ILE A 1 246 ? 10.233 -9.925 0.308 1.00 92.38 246 ILE A N 1
ATOM 2051 C CA . ILE A 1 246 ? 9.265 -10.852 -0.294 1.00 92.38 246 ILE A CA 1
ATOM 2052 C C . ILE A 1 246 ? 9.597 -11.071 -1.770 1.00 92.38 246 ILE A C 1
ATOM 2054 O O . ILE A 1 246 ? 9.595 -10.120 -2.561 1.00 92.38 246 ILE A O 1
ATOM 2058 N N . LEU A 1 247 ? 9.837 -12.328 -2.137 1.00 96.06 247 LEU A N 1
ATOM 2059 C CA . LEU A 1 247 ? 10.030 -12.775 -3.511 1.00 96.06 247 LEU A CA 1
ATOM 2060 C C . LEU A 1 247 ? 8.832 -13.588 -4.001 1.00 96.06 247 LEU A C 1
ATOM 2062 O O . LEU A 1 247 ? 8.243 -14.348 -3.238 1.00 96.06 247 LEU A O 1
ATOM 2066 N N . GLU A 1 248 ? 8.510 -13.473 -5.285 1.00 97.06 248 GLU A N 1
ATOM 2067 C CA . GLU A 1 248 ? 7.505 -14.296 -5.961 1.00 97.06 248 GLU A CA 1
ATOM 2068 C C . GLU A 1 248 ? 8.171 -15.152 -7.038 1.00 97.06 248 GLU A C 1
ATOM 2070 O O . GLU A 1 248 ? 8.841 -14.619 -7.920 1.00 97.06 248 GLU A O 1
ATOM 2075 N N . LYS A 1 249 ? 8.005 -16.473 -6.982 1.00 98.19 249 LYS A N 1
ATOM 2076 C CA . LYS A 1 249 ? 8.617 -17.422 -7.917 1.00 98.19 249 LYS A CA 1
ATOM 2077 C C . LYS A 1 249 ? 7.544 -18.130 -8.721 1.00 98.19 249 LYS A C 1
ATOM 2079 O O . LYS A 1 249 ? 6.614 -18.662 -8.131 1.00 98.19 249 LYS A O 1
ATOM 2084 N N . GLY A 1 250 ? 7.685 -18.191 -10.037 1.00 97.88 250 GLY A N 1
ATOM 2085 C CA . GLY A 1 250 ? 6.738 -18.911 -10.884 1.00 97.88 250 GLY A 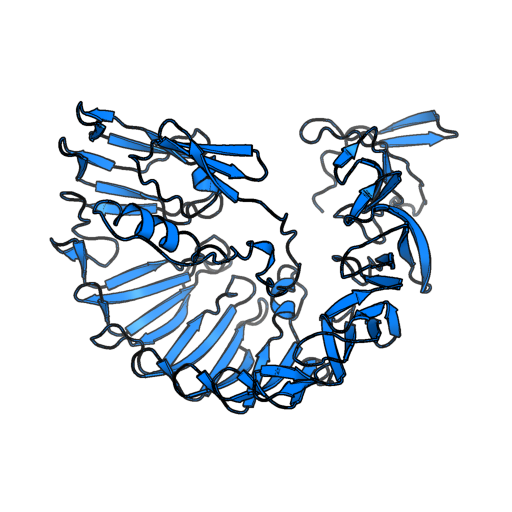CA 1
ATOM 2086 C C . GLY A 1 250 ? 7.129 -18.885 -12.351 1.00 97.88 250 GLY A C 1
ATOM 2087 O O . GLY A 1 250 ? 8.299 -18.688 -12.685 1.00 97.88 250 GLY A O 1
ATOM 2088 N N . GLU A 1 251 ? 6.158 -19.102 -13.232 1.00 98.44 251 GLU A N 1
ATOM 2089 C CA . GLU A 1 251 ? 6.375 -19.135 -14.675 1.00 98.44 251 GLU A CA 1
ATOM 2090 C C . GLU A 1 251 ? 5.556 -18.062 -15.398 1.00 98.44 251 GLU A C 1
ATOM 2092 O O . GLU A 1 251 ? 4.408 -17.774 -15.052 1.00 98.44 251 GLU A O 1
ATOM 2097 N N . TYR A 1 252 ? 6.166 -17.482 -16.427 1.00 98.50 252 TYR A N 1
ATOM 2098 C CA . TYR A 1 252 ? 5.509 -16.629 -17.402 1.00 98.50 252 TYR A CA 1
ATOM 2099 C C . TYR A 1 252 ? 5.425 -17.312 -18.765 1.00 98.50 252 TYR A C 1
ATOM 2101 O O . TYR A 1 252 ? 6.359 -17.987 -19.199 1.00 98.50 252 TYR A O 1
ATOM 2109 N N . ARG A 1 253 ? 4.355 -17.022 -19.503 1.00 98.31 253 ARG A N 1
ATOM 2110 C CA . ARG A 1 253 ? 4.225 -17.326 -20.928 1.00 98.31 253 ARG A CA 1
ATOM 2111 C C . ARG A 1 253 ? 3.750 -16.085 -21.663 1.00 98.31 253 ARG A C 1
ATOM 2113 O O . ARG A 1 253 ? 2.640 -15.616 -21.434 1.00 98.31 253 ARG A O 1
ATOM 2120 N N . ASN A 1 254 ? 4.593 -15.557 -22.549 1.00 97.69 254 ASN A N 1
ATOM 2121 C CA . ASN A 1 254 ? 4.303 -14.348 -23.330 1.00 97.69 254 ASN A CA 1
ATOM 2122 C C . ASN A 1 254 ? 3.804 -13.171 -22.474 1.00 97.69 254 ASN A C 1
ATOM 2124 O O . ASN A 1 254 ? 2.862 -12.473 -22.840 1.00 97.69 254 ASN A O 1
ATOM 2128 N N . GLY A 1 255 ? 4.461 -12.940 -21.340 1.00 97.81 255 GLY A N 1
ATOM 2129 C CA . GLY A 1 255 ? 4.177 -11.828 -20.437 1.00 97.81 255 GLY A CA 1
ATOM 2130 C C . GLY A 1 255 ? 3.080 -12.103 -19.416 1.00 97.81 255 GLY A C 1
ATOM 2131 O O . GLY A 1 255 ? 2.905 -11.270 -18.538 1.00 97.81 255 GLY A O 1
ATOM 2132 N N . LEU A 1 256 ? 2.419 -13.264 -19.483 1.00 97.94 256 LEU A N 1
ATOM 2133 C CA . LEU A 1 256 ? 1.320 -13.641 -18.594 1.00 97.94 256 LEU A CA 1
ATOM 2134 C C . LEU A 1 256 ? 1.786 -14.690 -17.573 1.00 97.94 256 LEU A C 1
ATOM 2136 O O . LEU A 1 256 ? 2.393 -15.692 -17.961 1.00 97.94 256 LEU A O 1
ATOM 2140 N N . LYS A 1 257 ? 1.514 -14.483 -16.283 1.00 98.12 257 LYS A N 1
ATOM 2141 C CA . LYS A 1 257 ? 1.746 -15.444 -15.198 1.00 98.12 257 LYS A CA 1
ATOM 2142 C C . LYS A 1 257 ? 0.907 -16.696 -15.435 1.00 98.12 257 LYS A C 1
ATOM 2144 O O . LYS A 1 257 ? -0.295 -16.622 -15.699 1.00 98.12 257 LYS A O 1
ATOM 2149 N N . ILE A 1 258 ? 1.537 -17.858 -15.324 1.00 98.19 258 ILE A N 1
ATOM 2150 C CA . ILE A 1 258 ? 0.890 -19.162 -15.462 1.00 98.19 258 ILE A CA 1
ATOM 2151 C C . ILE A 1 258 ? 1.375 -20.126 -14.381 1.00 98.19 258 ILE A C 1
ATOM 2153 O O . ILE A 1 258 ? 2.457 -19.955 -13.819 1.00 98.19 258 ILE A O 1
ATOM 2157 N N . GLY A 1 259 ? 0.580 -21.163 -14.124 1.00 97.50 259 GLY A N 1
ATOM 2158 C CA . GLY A 1 259 ? 0.967 -22.273 -13.262 1.00 97.50 259 GLY A CA 1
ATOM 2159 C C . GLY A 1 259 ? 1.124 -21.864 -11.802 1.00 97.50 259 GLY A C 1
ATOM 2160 O O . GLY A 1 259 ? 0.523 -20.893 -11.345 1.00 97.50 259 GLY A O 1
ATOM 2161 N N . ILE A 1 260 ? 1.914 -22.636 -11.063 1.00 97.81 260 ILE A N 1
ATOM 2162 C CA . ILE A 1 260 ? 2.114 -22.435 -9.628 1.00 97.81 260 ILE A CA 1
ATOM 2163 C C . ILE A 1 260 ? 3.067 -21.261 -9.390 1.00 97.81 260 ILE A C 1
ATOM 2165 O O . ILE A 1 260 ? 4.116 -21.153 -10.024 1.00 97.81 260 ILE A O 1
ATOM 2169 N N . TRP A 1 261 ? 2.683 -20.402 -8.452 1.00 97.88 261 TRP A N 1
ATOM 2170 C CA . TRP A 1 261 ? 3.452 -19.275 -7.959 1.00 97.88 261 TRP A CA 1
ATOM 2171 C C . TRP A 1 261 ? 3.626 -19.374 -6.446 1.00 97.88 261 TRP A C 1
ATOM 2173 O O . TRP A 1 261 ? 2.656 -19.528 -5.704 1.00 97.88 261 TRP A O 1
ATOM 2183 N N . GLU A 1 262 ? 4.871 -19.266 -6.003 1.00 97.12 262 GLU A N 1
ATOM 2184 C CA . GLU A 1 262 ? 5.286 -19.284 -4.604 1.00 97.12 262 GLU A CA 1
ATOM 2185 C C . GLU A 1 262 ? 5.630 -17.870 -4.148 1.00 97.12 262 GLU A C 1
ATOM 2187 O O . GLU A 1 262 ? 6.358 -17.153 -4.833 1.00 97.12 262 GLU A O 1
ATOM 2192 N N . SER A 1 263 ? 5.178 -17.481 -2.962 1.00 94.88 263 SER A N 1
ATOM 2193 C CA . SER A 1 263 ? 5.669 -16.290 -2.271 1.00 94.88 263 SER A CA 1
ATOM 2194 C C . SER A 1 263 ? 6.616 -16.728 -1.165 1.00 94.88 263 SER A C 1
ATOM 2196 O O . SER A 1 263 ? 6.281 -17.608 -0.371 1.00 94.88 263 SER A O 1
ATOM 2198 N N . GLN A 1 264 ? 7.792 -16.114 -1.097 1.00 94.81 264 GLN A N 1
ATOM 2199 C CA . GLN A 1 264 ? 8.814 -16.433 -0.109 1.00 94.81 264 GLN A CA 1
ATOM 2200 C C . GLN A 1 264 ? 9.252 -15.173 0.641 1.00 94.81 264 GLN A C 1
ATOM 2202 O O . GLN A 1 264 ? 9.519 -14.153 0.013 1.00 94.81 264 GLN A O 1
ATOM 2207 N N . LEU A 1 265 ? 9.329 -15.236 1.971 1.00 91.31 265 LEU A N 1
ATOM 2208 C CA . LEU A 1 265 ? 9.768 -14.144 2.842 1.00 91.31 265 LEU A CA 1
ATOM 2209 C C . LEU A 1 265 ? 11.141 -14.475 3.403 1.00 91.31 265 LEU A C 1
ATOM 2211 O O . LEU A 1 265 ? 11.328 -15.542 3.981 1.00 91.31 265 LEU A O 1
ATOM 2215 N N . LYS A 1 266 ? 12.073 -13.537 3.285 1.00 89.75 266 LYS A N 1
ATOM 2216 C CA . LYS A 1 266 ? 13.297 -13.536 4.078 1.00 89.75 266 LYS A CA 1
ATOM 2217 C C . LYS A 1 266 ? 13.172 -12.490 5.181 1.00 89.75 266 LYS A C 1
ATOM 2219 O O . LYS A 1 266 ? 12.968 -11.303 4.906 1.00 89.75 266 LYS A O 1
ATOM 2224 N N . GLU A 1 267 ? 13.221 -12.964 6.421 1.00 82.06 267 GLU A N 1
ATOM 2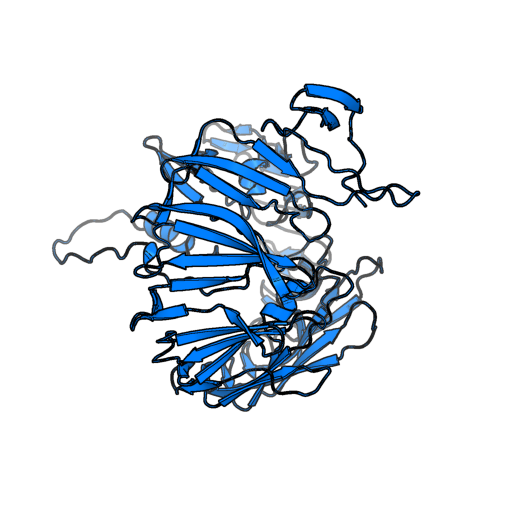225 C CA . GLU A 1 267 ? 13.180 -12.132 7.622 1.00 82.06 267 GLU A CA 1
ATOM 2226 C C . GLU A 1 267 ? 14.549 -11.494 7.870 1.00 82.06 267 GLU A C 1
ATOM 2228 O O . GLU A 1 267 ? 15.571 -11.965 7.389 1.00 82.06 267 GLU A O 1
ATOM 2233 N N . TYR A 1 268 ? 14.585 -10.406 8.636 1.00 79.06 268 TYR A N 1
ATOM 2234 C CA . TYR A 1 268 ? 15.824 -9.670 8.891 1.00 79.06 268 TYR A CA 1
ATOM 2235 C C . TYR A 1 268 ? 16.907 -10.502 9.611 1.00 79.06 268 TYR A C 1
ATOM 2237 O O . TYR A 1 268 ? 18.096 -10.276 9.410 1.00 79.06 268 TYR A O 1
ATOM 2245 N N . ILE A 1 269 ? 16.489 -11.444 10.462 1.00 78.88 269 ILE A N 1
ATOM 2246 C CA . ILE A 1 269 ? 17.372 -12.241 11.330 1.00 78.88 269 ILE A CA 1
ATOM 2247 C C . ILE A 1 269 ? 17.765 -13.575 10.668 1.00 78.88 269 ILE A C 1
ATOM 2249 O O . ILE A 1 269 ? 18.760 -14.180 11.057 1.00 78.88 269 ILE A O 1
ATOM 2253 N N . ASP A 1 270 ? 17.009 -14.031 9.666 1.00 80.94 270 ASP A N 1
ATOM 2254 C CA . ASP A 1 270 ? 17.207 -15.330 9.018 1.00 80.94 270 ASP A CA 1
ATOM 2255 C C . ASP A 1 270 ? 17.697 -15.131 7.585 1.00 80.94 270 ASP A C 1
ATOM 2257 O O . ASP A 1 270 ? 17.081 -14.427 6.784 1.00 80.94 270 ASP A O 1
ATOM 2261 N N . ASP A 1 271 ? 18.810 -15.769 7.233 1.00 85.69 271 ASP A N 1
ATOM 2262 C CA . ASP A 1 271 ? 19.335 -15.682 5.877 1.00 85.69 271 ASP A CA 1
ATOM 2263 C C . ASP A 1 271 ? 18.528 -16.501 4.855 1.00 85.69 271 ASP A C 1
ATOM 2265 O O . ASP A 1 271 ? 18.706 -16.309 3.643 1.00 85.69 271 ASP A O 1
ATOM 2269 N N . ASN A 1 272 ? 17.616 -17.356 5.321 1.00 92.38 272 ASN A N 1
ATOM 2270 C CA . ASN A 1 272 ? 16.812 -18.243 4.494 1.00 92.38 272 ASN A CA 1
ATOM 2271 C C . ASN A 1 272 ? 15.445 -17.651 4.131 1.00 92.38 272 ASN A C 1
ATOM 2273 O O . ASN A 1 272 ? 14.797 -16.941 4.898 1.00 92.38 272 ASN A O 1
ATOM 2277 N N . TYR A 1 273 ? 14.980 -18.001 2.933 1.00 91.88 273 TYR A N 1
ATOM 2278 C CA . TYR A 1 273 ? 13.635 -17.684 2.469 1.00 91.88 273 TYR A CA 1
ATOM 2279 C C . TYR A 1 273 ? 12.642 -18.745 2.959 1.00 91.88 273 TYR A C 1
ATOM 2281 O O . TYR A 1 273 ? 12.801 -19.928 2.661 1.00 91.88 273 TYR A O 1
ATOM 2289 N N . LYS A 1 274 ? 11.589 -18.316 3.656 1.00 91.75 274 LYS A N 1
ATOM 2290 C CA . LYS A 1 274 ? 10.473 -19.156 4.112 1.00 91.75 274 LYS A CA 1
ATOM 2291 C C . LYS A 1 274 ? 9.305 -19.049 3.135 1.00 91.75 274 LYS A C 1
ATOM 2293 O O . LYS A 1 274 ? 8.956 -17.947 2.712 1.00 91.75 274 LYS A O 1
ATOM 2298 N N . LEU A 1 275 ? 8.685 -20.173 2.779 1.00 92.25 275 LEU A N 1
ATOM 2299 C CA . LEU A 1 275 ? 7.467 -20.183 1.963 1.00 92.25 275 LEU A CA 1
ATOM 2300 C C . LEU A 1 275 ? 6.296 -19.617 2.784 1.00 92.25 275 LEU A C 1
ATOM 2302 O O . LEU A 1 275 ? 5.972 -20.130 3.849 1.00 92.25 275 LEU A O 1
ATOM 2306 N N . ILE A 1 276 ? 5.665 -18.561 2.279 1.00 90.75 276 ILE A N 1
ATOM 2307 C CA . ILE A 1 276 ? 4.603 -17.790 2.961 1.00 90.75 276 ILE A CA 1
ATOM 2308 C C . ILE A 1 276 ? 3.310 -17.717 2.145 1.00 90.75 276 ILE A C 1
ATOM 2310 O O . ILE A 1 276 ? 2.277 -17.276 2.644 1.00 90.75 276 ILE A O 1
ATOM 2314 N N . GLY A 1 277 ? 3.363 -18.118 0.878 1.00 91.62 277 GLY A N 1
ATOM 2315 C CA . GLY A 1 277 ? 2.219 -18.100 -0.012 1.00 91.62 277 GLY A CA 1
ATOM 2316 C C . GLY A 1 277 ? 2.414 -19.049 -1.177 1.00 91.62 277 GLY A C 1
ATOM 2317 O O . GLY A 1 277 ? 3.538 -19.349 -1.576 1.00 91.62 277 GLY A O 1
ATOM 2318 N N . LEU A 1 278 ? 1.301 -19.537 -1.702 1.00 96.69 278 LEU A N 1
ATOM 2319 C CA . LEU A 1 278 ? 1.262 -20.489 -2.800 1.00 96.69 278 LEU A CA 1
ATOM 2320 C C . LEU A 1 278 ? -0.060 -20.319 -3.534 1.00 96.69 278 LEU A C 1
ATOM 2322 O O . LEU A 1 278 ? -1.105 -20.219 -2.895 1.00 96.69 278 LEU A O 1
ATOM 2326 N N . GLY A 1 279 ? -0.039 -20.336 -4.856 1.00 95.88 279 GLY A N 1
ATOM 2327 C CA . GLY A 1 279 ? -1.265 -20.335 -5.637 1.00 95.88 279 GLY A CA 1
ATOM 2328 C C . GLY A 1 279 ? -1.029 -20.610 -7.105 1.00 95.88 279 GLY A C 1
ATOM 2329 O O . GLY A 1 279 ? 0.110 -20.737 -7.537 1.00 95.88 279 GLY A O 1
ATOM 2330 N N . CYS A 1 280 ? -2.104 -20.732 -7.878 1.00 96.81 280 CYS A N 1
ATOM 2331 C CA . CYS A 1 280 ? -2.018 -21.003 -9.309 1.00 96.81 280 CYS A CA 1
ATOM 2332 C C . CYS A 1 280 ? -2.581 -19.840 -10.129 1.00 96.81 280 CYS A C 1
ATOM 2334 O O . CYS A 1 280 ? -3.651 -19.312 -9.819 1.00 96.81 280 CYS A O 1
ATOM 2336 N N . TYR A 1 281 ? -1.877 -19.449 -11.186 1.00 97.12 281 TYR A N 1
ATOM 2337 C CA . TYR A 1 281 ? -2.378 -18.532 -12.200 1.00 97.12 281 TYR A CA 1
ATOM 2338 C C . TYR A 1 281 ? -2.848 -19.298 -13.438 1.00 97.12 281 TYR A C 1
ATOM 2340 O O . TYR A 1 281 ? -2.130 -20.132 -13.993 1.00 97.12 281 TYR A O 1
ATOM 2348 N N . ASN A 1 282 ? -4.040 -18.951 -13.913 1.00 96.81 282 ASN A N 1
ATOM 2349 C CA . ASN A 1 282 ? -4.522 -19.267 -15.246 1.00 96.81 282 ASN A CA 1
ATOM 2350 C C . ASN A 1 282 ? -4.501 -17.976 -16.074 1.00 96.81 282 ASN A C 1
ATOM 2352 O O . ASN A 1 282 ? -5.428 -17.178 -15.978 1.00 96.81 282 ASN A O 1
ATOM 2356 N N . ILE A 1 283 ? -3.431 -17.753 -16.844 1.00 95.94 283 ILE A N 1
ATOM 2357 C CA . ILE A 1 283 ? -3.290 -16.598 -17.751 1.00 95.94 283 ILE A CA 1
ATOM 2358 C C . ILE A 1 283 ? -3.483 -15.262 -17.001 1.00 95.94 283 ILE A C 1
ATOM 2360 O O . ILE A 1 283 ? -4.494 -14.582 -17.155 1.00 95.94 283 ILE A O 1
ATOM 2364 N N . ASP A 1 284 ? -2.529 -14.904 -16.136 1.00 96.44 284 ASP A N 1
ATOM 2365 C CA . ASP A 1 284 ? -2.545 -13.708 -15.266 1.00 96.44 284 ASP A CA 1
ATOM 2366 C C . ASP A 1 284 ? -3.694 -13.609 -14.254 1.00 96.44 284 ASP A C 1
ATOM 2368 O O . ASP A 1 284 ? -3.711 -12.711 -13.410 1.00 96.44 284 ASP A O 1
ATOM 2372 N N . ARG A 1 285 ? -4.628 -14.562 -14.250 1.00 97.12 285 ARG A N 1
ATOM 2373 C CA . ARG A 1 285 ? -5.729 -14.603 -13.289 1.00 97.12 285 ARG A CA 1
ATOM 2374 C C . ARG A 1 285 ? -5.477 -15.658 -12.232 1.00 97.12 285 ARG A C 1
ATOM 2376 O O . ARG A 1 285 ? -5.238 -16.822 -12.545 1.00 97.12 285 ARG A O 1
ATOM 2383 N N . LYS A 1 286 ? -5.565 -15.266 -10.962 1.00 97.62 286 LYS A N 1
ATOM 2384 C CA . LYS A 1 286 ? -5.517 -16.213 -9.842 1.00 97.62 286 LYS A CA 1
ATOM 2385 C C . LYS A 1 286 ? -6.652 -17.230 -9.977 1.00 97.62 286 LYS A C 1
ATOM 2387 O O . LYS A 1 286 ? -7.793 -16.856 -10.251 1.00 97.62 286 LYS A O 1
ATOM 2392 N N . ASN A 1 287 ? -6.338 -18.504 -9.781 1.00 97.31 287 ASN A N 1
ATOM 2393 C CA . ASN A 1 287 ? -7.280 -19.610 -9.892 1.00 97.31 287 ASN A CA 1
ATOM 2394 C C . ASN A 1 287 ? -6.943 -20.730 -8.890 1.00 97.31 287 ASN A C 1
ATOM 2396 O O . ASN A 1 287 ? -5.778 -20.932 -8.547 1.00 97.31 287 ASN A O 1
ATOM 2400 N N . GLY A 1 288 ? -7.953 -21.473 -8.436 1.00 96.12 288 GLY A N 1
ATOM 2401 C CA . GLY A 1 288 ? -7.784 -22.602 -7.515 1.00 96.12 288 GLY A CA 1
ATOM 2402 C C . GLY A 1 288 ? -7.458 -22.178 -6.082 1.00 96.12 288 GLY A C 1
ATOM 2403 O O . GLY A 1 288 ? -7.819 -21.081 -5.664 1.00 96.12 288 GLY A O 1
ATOM 2404 N N . LYS A 1 289 ? -6.793 -23.052 -5.321 1.00 97.12 289 LYS A N 1
ATOM 2405 C CA . LYS A 1 289 ? -6.438 -22.802 -3.917 1.00 97.12 289 LYS A CA 1
ATOM 2406 C C . LYS A 1 289 ? -5.261 -21.833 -3.808 1.00 97.12 289 LYS A C 1
ATOM 2408 O O . LYS A 1 289 ? -4.280 -21.965 -4.536 1.00 97.12 289 LYS A O 1
ATOM 2413 N N . TRP A 1 290 ? -5.367 -20.893 -2.877 1.00 97.19 290 TRP A N 1
ATOM 2414 C CA . TRP A 1 290 ? -4.372 -19.866 -2.599 1.00 97.19 290 TRP A CA 1
ATOM 2415 C C . TRP A 1 290 ? -4.067 -19.773 -1.108 1.00 97.19 290 TRP A C 1
ATOM 2417 O O . TRP A 1 290 ? -4.957 -19.925 -0.272 1.00 97.19 290 TRP A O 1
ATOM 2427 N N . ILE A 1 291 ? -2.805 -19.483 -0.808 1.00 95.00 291 ILE A N 1
ATOM 2428 C CA . ILE A 1 291 ? -2.286 -19.072 0.493 1.00 95.00 291 ILE A CA 1
ATOM 2429 C C . ILE A 1 291 ? -1.666 -17.691 0.283 1.00 95.00 291 ILE A C 1
ATOM 2431 O O . ILE A 1 291 ? -0.757 -17.542 -0.535 1.00 95.00 291 ILE A O 1
ATOM 2435 N N . GLU A 1 292 ? -2.169 -16.677 0.980 1.00 93.94 292 GLU A N 1
ATOM 2436 C CA . GLU A 1 292 ? -1.737 -15.284 0.836 1.00 93.94 292 GLU A CA 1
ATOM 2437 C C . GLU A 1 292 ? -1.360 -14.689 2.185 1.00 93.94 292 GLU A C 1
ATOM 2439 O O . GLU A 1 292 ? -2.078 -14.890 3.160 1.00 93.94 292 GLU A O 1
ATOM 2444 N N . ILE A 1 293 ? -0.318 -13.862 2.248 1.00 89.50 293 ILE A N 1
ATOM 2445 C CA . ILE A 1 293 ? -0.073 -13.061 3.451 1.00 89.50 293 ILE A CA 1
ATOM 2446 C C . ILE A 1 293 ? -1.201 -12.043 3.623 1.00 89.50 293 ILE A C 1
ATOM 2448 O O . ILE A 1 293 ? -1.621 -11.374 2.673 1.00 89.50 293 ILE A O 1
ATOM 2452 N N . HIS A 1 294 ? -1.663 -11.869 4.854 1.00 88.62 294 HIS A N 1
ATOM 2453 C CA . HIS A 1 294 ? -2.586 -10.800 5.192 1.00 88.62 294 HIS A CA 1
ATOM 2454 C C . HIS A 1 294 ? -1.930 -9.416 5.013 1.00 88.62 294 HIS A C 1
ATOM 2456 O O . HIS A 1 294 ? -0.888 -9.122 5.592 1.00 88.62 294 HIS A O 1
ATOM 2462 N N . GLN A 1 295 ? -2.550 -8.532 4.220 1.00 81.88 295 GLN A N 1
ATOM 2463 C CA . GLN A 1 295 ? -1.957 -7.240 3.832 1.00 81.88 295 GLN A CA 1
ATOM 2464 C C . GLN A 1 295 ? -1.539 -6.375 5.027 1.00 81.88 295 GLN A C 1
ATOM 2466 O O . GLN A 1 295 ? -0.457 -5.790 5.003 1.00 81.88 295 GLN A O 1
ATOM 2471 N N . LYS A 1 296 ? -2.360 -6.326 6.086 1.00 79.88 296 LYS A N 1
ATOM 2472 C CA . LYS A 1 296 ? -2.054 -5.512 7.274 1.00 79.88 296 LYS A CA 1
ATOM 2473 C C . LYS A 1 296 ? -0.807 -5.996 7.996 1.00 79.88 296 LYS A C 1
ATOM 2475 O O . LYS A 1 296 ? -0.076 -5.189 8.552 1.00 79.88 296 LYS A O 1
ATOM 2480 N N . SER A 1 297 ? -0.513 -7.289 7.918 1.00 74.00 297 SER A N 1
ATOM 2481 C CA . SER A 1 297 ? 0.663 -7.871 8.553 1.00 74.00 297 SER A CA 1
ATOM 2482 C C . SER A 1 297 ? 1.971 -7.392 7.897 1.00 74.00 297 SER A C 1
ATOM 2484 O O . SER A 1 297 ? 3.015 -7.424 8.538 1.00 74.00 297 SER A O 1
ATOM 2486 N N . MET A 1 298 ? 1.926 -6.843 6.671 1.00 65.31 298 MET A N 1
ATOM 2487 C CA . MET A 1 298 ? 3.093 -6.220 6.025 1.00 65.31 298 MET A CA 1
ATOM 2488 C C . MET A 1 298 ? 3.372 -4.790 6.502 1.00 65.31 298 MET A C 1
ATOM 2490 O O . MET A 1 298 ? 4.520 -4.348 6.474 1.00 65.31 298 MET A O 1
ATOM 2494 N N . SER A 1 299 ? 2.352 -4.048 6.940 1.00 60.62 299 SER A N 1
ATOM 2495 C CA . SER A 1 299 ? 2.513 -2.631 7.281 1.00 60.62 299 SER A CA 1
ATOM 2496 C C . SER A 1 299 ? 3.168 -2.393 8.656 1.00 60.62 299 SER A C 1
ATOM 2498 O O . SER A 1 299 ? 3.702 -1.311 8.884 1.00 60.62 299 SER A O 1
ATOM 2500 N N . PHE A 1 300 ? 3.196 -3.393 9.549 1.00 55.62 300 PHE A N 1
ATOM 2501 C CA . PHE A 1 300 ? 3.761 -3.281 10.910 1.00 55.62 300 PHE A CA 1
ATOM 2502 C C . PHE A 1 300 ? 5.278 -3.555 11.007 1.00 55.62 300 PHE A C 1
ATOM 2504 O O . PHE A 1 300 ? 5.869 -3.384 12.072 1.00 55.62 300 PHE A O 1
ATOM 2511 N N . ILE A 1 301 ? 5.950 -3.930 9.911 1.00 52.62 301 ILE A N 1
ATOM 2512 C CA . ILE A 1 301 ? 7.349 -4.421 9.928 1.00 52.62 301 ILE A CA 1
ATOM 2513 C C . ILE A 1 301 ? 8.385 -3.291 10.176 1.00 52.62 301 ILE A C 1
ATOM 2515 O O . ILE A 1 301 ? 9.588 -3.525 10.205 1.00 52.62 301 ILE A O 1
ATOM 2519 N N . HIS A 1 302 ? 7.966 -2.041 10.412 1.00 52.16 302 HIS A N 1
ATOM 2520 C CA . HIS A 1 302 ? 8.907 -0.968 10.780 1.00 52.16 302 HIS A CA 1
ATOM 2521 C C . HIS A 1 302 ? 9.534 -1.144 12.173 1.00 52.16 302 HIS A C 1
ATOM 2523 O O . HIS A 1 302 ? 10.576 -0.552 12.449 1.00 52.16 302 HIS A O 1
ATOM 2529 N N . SER A 1 303 ? 8.942 -1.963 13.043 1.00 56.56 303 SER A N 1
ATOM 2530 C CA . SER A 1 303 ? 9.529 -2.302 14.340 1.00 56.56 303 SER A CA 1
ATOM 2531 C C . SER A 1 303 ? 10.290 -3.630 14.234 1.00 56.56 303 SER A C 1
ATOM 2533 O O . SER A 1 303 ? 9.778 -4.603 13.682 1.00 56.56 303 SER A O 1
ATOM 2535 N N . LYS A 1 304 ? 11.508 -3.678 14.799 1.00 54.75 304 LYS A N 1
ATOM 2536 C CA . LYS A 1 304 ? 12.417 -4.846 14.850 1.00 54.75 304 LYS A CA 1
ATOM 2537 C C . LYS A 1 304 ? 11.801 -6.138 15.427 1.00 54.75 304 LYS A C 1
ATOM 2539 O O . LYS A 1 304 ? 12.483 -7.156 15.436 1.00 54.75 304 LYS A O 1
ATOM 2544 N N . TYR A 1 305 ? 10.562 -6.104 15.915 1.00 58.03 305 TYR A N 1
ATOM 2545 C CA . TYR A 1 305 ? 9.952 -7.175 16.702 1.00 58.03 305 TYR A CA 1
ATOM 2546 C C . TYR A 1 305 ? 8.640 -7.725 16.133 1.00 58.03 305 TYR A C 1
ATOM 2548 O O . TYR A 1 305 ? 8.053 -8.610 16.750 1.00 58.03 305 TYR A O 1
ATOM 2556 N N . PHE A 1 306 ? 8.154 -7.238 14.985 1.00 57.03 306 PHE A N 1
ATOM 2557 C CA . PHE A 1 306 ? 6.890 -7.741 14.440 1.00 57.03 306 PHE A CA 1
ATOM 2558 C C . PHE A 1 306 ? 7.114 -8.833 13.405 1.00 57.03 306 PHE A C 1
ATOM 2560 O O . PHE A 1 306 ? 7.331 -8.585 12.220 1.00 57.03 306 PHE A O 1
ATOM 2567 N N . GLU A 1 307 ? 7.011 -10.066 13.881 1.00 63.38 307 GLU A N 1
ATOM 2568 C CA . GLU A 1 307 ? 6.854 -11.225 13.028 1.00 63.38 307 GLU A CA 1
ATOM 2569 C C . GLU A 1 307 ? 5.436 -11.209 12.420 1.00 63.38 307 GLU A C 1
ATOM 2571 O O . GLU A 1 307 ? 4.423 -11.375 13.102 1.00 63.38 307 GLU A O 1
ATOM 2576 N N . CYS A 1 308 ? 5.358 -10.964 11.117 1.00 58.19 308 CYS A N 1
ATOM 2577 C CA . CYS A 1 308 ? 4.129 -11.056 10.333 1.00 58.19 308 CYS A CA 1
ATOM 2578 C C . CYS A 1 308 ? 3.687 -12.525 10.244 1.00 58.19 308 CYS A C 1
ATOM 2580 O O . CYS A 1 308 ? 4.417 -13.333 9.677 1.00 58.19 308 CYS A O 1
ATOM 2582 N N . LYS A 1 309 ? 2.522 -12.884 10.809 1.00 78.50 309 LYS A N 1
ATOM 2583 C CA . LYS A 1 309 ? 2.120 -14.298 10.953 1.00 78.50 309 LYS A CA 1
ATOM 2584 C C . LYS A 1 309 ? 0.669 -14.617 10.617 1.00 78.50 309 LYS A C 1
ATOM 2586 O O . LYS A 1 309 ? 0.180 -15.656 11.031 1.00 78.50 309 LYS A O 1
ATOM 2591 N N . ILE A 1 310 ? -0.037 -13.775 9.863 1.00 90.31 310 ILE A N 1
ATOM 2592 C CA . ILE A 1 310 ? -1.367 -14.158 9.364 1.00 90.31 310 ILE A CA 1
ATOM 2593 C C . ILE A 1 310 ? -1.291 -14.496 7.885 1.00 90.31 310 ILE A C 1
ATOM 2595 O O . ILE A 1 310 ? -0.954 -13.643 7.058 1.00 90.31 310 ILE A O 1
ATOM 2599 N N . ILE A 1 311 ? -1.702 -15.717 7.558 1.00 93.31 311 ILE A N 1
ATOM 2600 C CA . ILE A 1 311 ? -1.990 -16.134 6.188 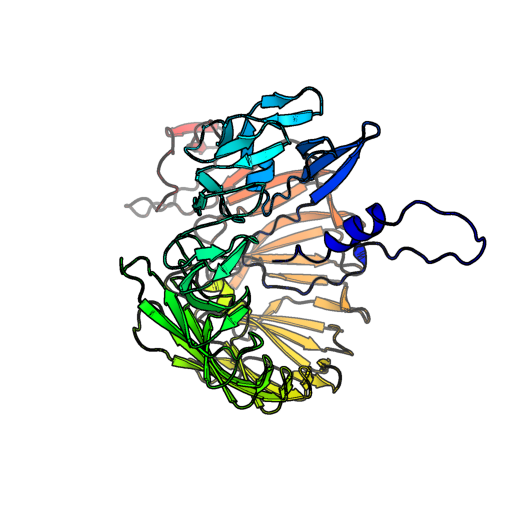1.00 93.31 311 ILE A CA 1
ATOM 2601 C C . ILE A 1 311 ? -3.491 -16.300 5.991 1.00 93.31 311 ILE A C 1
ATOM 2603 O O . ILE A 1 311 ? -4.221 -16.681 6.901 1.00 93.31 311 ILE A O 1
ATOM 2607 N N . ASN A 1 312 ? -3.954 -16.026 4.782 1.00 96.06 312 ASN A N 1
ATOM 2608 C CA . ASN A 1 312 ? -5.307 -16.288 4.337 1.00 96.06 312 ASN A CA 1
ATOM 2609 C C . ASN A 1 312 ? -5.285 -17.463 3.369 1.00 96.06 312 ASN A C 1
ATOM 2611 O O . ASN A 1 312 ? -4.525 -17.444 2.401 1.00 96.06 312 ASN A O 1
ATOM 2615 N N . VAL A 1 313 ? -6.137 -18.450 3.606 1.00 97.00 313 VAL A N 1
ATOM 2616 C CA . VAL A 1 313 ? -6.275 -19.630 2.758 1.00 97.00 313 VAL A CA 1
ATOM 2617 C C . VAL A 1 313 ? -7.680 -19.658 2.184 1.00 97.00 313 VAL A C 1
ATOM 2619 O O . VAL A 1 313 ? -8.652 -19.545 2.925 1.00 97.00 313 VAL A O 1
ATOM 2622 N N . GLY A 1 314 ? -7.802 -19.825 0.873 1.00 97.62 314 GLY A N 1
ATOM 2623 C CA . GLY A 1 314 ? -9.101 -19.940 0.217 1.00 97.62 314 GLY A CA 1
ATOM 2624 C C . GLY A 1 314 ? -8.966 -20.225 -1.268 1.00 97.62 314 GLY A C 1
ATOM 2625 O O . GLY A 1 314 ? -7.907 -20.654 -1.723 1.00 97.62 314 GLY A O 1
ATOM 2626 N N . ASN A 1 315 ? -10.042 -20.015 -2.025 1.00 97.94 315 ASN A N 1
ATOM 2627 C CA . ASN A 1 315 ? -10.052 -20.269 -3.462 1.00 97.94 315 ASN A CA 1
ATOM 2628 C C . ASN A 1 315 ? -10.247 -18.994 -4.280 1.00 97.94 315 ASN A C 1
ATOM 2630 O O . ASN A 1 315 ? -10.955 -18.069 -3.879 1.00 97.94 315 ASN A O 1
ATOM 2634 N N . TYR A 1 316 ? -9.644 -18.993 -5.461 1.00 98.19 316 TYR A N 1
ATOM 2635 C CA . TYR A 1 316 ? -9.856 -18.023 -6.519 1.00 98.19 316 TYR A CA 1
ATOM 2636 C C . TYR A 1 316 ? -10.504 -18.672 -7.743 1.00 98.19 316 TYR A C 1
ATOM 2638 O O . TYR A 1 316 ? -10.264 -19.843 -8.041 1.00 98.19 316 TYR A O 1
ATOM 2646 N N . LYS A 1 317 ? -11.259 -17.876 -8.498 1.00 97.88 317 LYS A N 1
ATOM 2647 C CA . LYS A 1 317 ? -11.748 -18.198 -9.839 1.00 97.88 317 LYS A CA 1
ATOM 2648 C C . LYS A 1 317 ? -11.686 -16.940 -10.694 1.00 97.88 317 LYS A C 1
ATOM 2650 O O . LYS A 1 317 ? -12.279 -15.929 -10.334 1.00 97.88 317 LYS A O 1
ATOM 2655 N N . GLU A 1 318 ? -10.947 -16.995 -11.800 1.00 97.00 318 GLU A N 1
ATOM 2656 C CA . GLU A 1 318 ? -10.787 -15.865 -12.731 1.00 97.00 318 GLU A CA 1
ATOM 2657 C C . GLU A 1 318 ? -10.334 -14.554 -12.053 1.00 97.00 318 GLU A C 1
ATOM 2659 O O . GLU A 1 318 ? -10.759 -13.461 -12.415 1.00 97.00 318 GLU A O 1
ATOM 2664 N N . GLY A 1 319 ? -9.457 -14.654 -11.050 1.00 97.00 319 GLY A N 1
ATOM 2665 C CA . GLY A 1 319 ? -8.951 -13.503 -10.298 1.00 97.00 319 GLY A CA 1
ATOM 2666 C C . GLY A 1 319 ? -9.858 -13.020 -9.160 1.00 97.00 319 GLY A C 1
ATOM 2667 O O . GLY A 1 319 ? -9.448 -12.137 -8.409 1.00 97.00 319 GLY A O 1
ATOM 2668 N N . LEU A 1 320 ? -11.035 -13.623 -8.965 1.00 97.69 320 LEU A N 1
ATOM 2669 C CA . LEU A 1 320 ? -11.965 -13.301 -7.878 1.00 97.69 320 LEU A CA 1
ATOM 2670 C C . LEU A 1 320 ? -11.869 -14.321 -6.741 1.00 97.69 320 LEU A C 1
ATOM 2672 O O . LEU A 1 320 ? -11.801 -15.523 -6.994 1.00 97.69 320 LEU A O 1
ATOM 2676 N N . LYS A 1 321 ? -11.886 -13.856 -5.487 1.00 98.12 321 LYS A N 1
ATOM 2677 C CA . LYS A 1 321 ? -11.986 -14.736 -4.311 1.00 98.12 321 LYS A CA 1
ATOM 2678 C C . LYS A 1 321 ? -13.367 -15.386 -4.286 1.00 98.12 321 LYS A C 1
ATOM 2680 O O . LYS A 1 321 ? -14.357 -14.691 -4.447 1.00 98.12 321 LYS A O 1
ATOM 2685 N N . ILE A 1 322 ? -13.449 -16.692 -4.069 1.00 98.38 322 ILE A N 1
ATOM 2686 C CA . ILE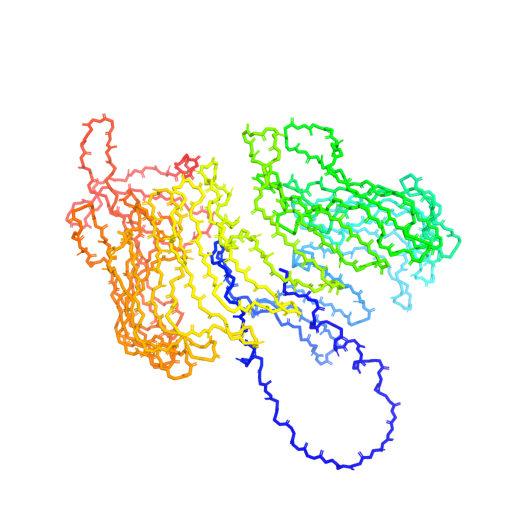 A 1 322 ? -14.721 -17.421 -4.007 1.00 98.38 322 ILE A CA 1
ATOM 2687 C C . ILE A 1 322 ? -14.750 -18.388 -2.824 1.00 98.38 322 ILE A C 1
ATOM 2689 O O . ILE A 1 322 ? -13.709 -18.890 -2.394 1.00 98.38 322 ILE A O 1
ATOM 2693 N N . GLY A 1 323 ? -15.957 -18.685 -2.343 1.00 97.88 323 GLY A N 1
ATOM 2694 C CA . GLY A 1 323 ? -16.194 -19.669 -1.292 1.00 97.88 323 GLY A CA 1
ATOM 2695 C C . GLY A 1 323 ? -15.566 -19.274 0.039 1.00 97.88 323 GLY A C 1
ATOM 2696 O O . GLY A 1 323 ? -15.328 -18.094 0.301 1.00 97.88 323 GLY A O 1
ATOM 2697 N N . ASN A 1 324 ? -15.302 -20.276 0.871 1.00 98.38 324 ASN A N 1
ATOM 2698 C CA . ASN A 1 324 ? -14.774 -20.062 2.207 1.00 98.38 324 ASN A CA 1
ATOM 2699 C C . ASN A 1 324 ? -13.295 -19.666 2.184 1.00 98.38 324 ASN A C 1
ATOM 2701 O O . ASN A 1 324 ? -12.469 -20.292 1.513 1.00 98.38 324 ASN A O 1
ATOM 2705 N N . TRP A 1 325 ? -12.983 -18.619 2.934 1.00 98.19 325 TRP A N 1
ATOM 2706 C CA . TRP A 1 325 ? -11.640 -18.133 3.192 1.00 98.19 325 TRP A CA 1
ATOM 2707 C C . TRP A 1 325 ? -11.404 -18.119 4.693 1.00 98.19 325 TRP A C 1
ATOM 2709 O O . TRP A 1 325 ? -12.219 -17.573 5.427 1.00 98.19 325 TRP A O 1
ATOM 2719 N N . ILE A 1 326 ? -10.275 -18.660 5.137 1.00 97.75 326 ILE A N 1
ATOM 2720 C CA . ILE A 1 326 ? -9.869 -18.678 6.545 1.00 97.75 326 ILE A CA 1
ATOM 2721 C C . ILE A 1 326 ? -8.586 -17.881 6.738 1.00 97.75 326 ILE A C 1
ATOM 2723 O O . ILE A 1 326 ? -7.710 -17.888 5.875 1.00 97.75 326 ILE A O 1
ATOM 2727 N N . SER A 1 327 ? -8.469 -17.209 7.876 1.00 96.06 327 SER A N 1
ATOM 2728 C CA . SER A 1 327 ? -7.242 -16.551 8.321 1.00 96.06 327 SER A CA 1
ATOM 2729 C C . SER A 1 327 ? -6.608 -17.398 9.419 1.00 96.06 327 SER A C 1
ATOM 2731 O O . SER A 1 327 ? -7.280 -17.728 10.395 1.00 96.06 327 SER A O 1
ATOM 2733 N N . ILE A 1 328 ? -5.336 -17.753 9.257 1.00 94.44 328 ILE A N 1
ATOM 2734 C CA . ILE A 1 328 ? -4.589 -18.643 10.151 1.00 94.44 328 ILE A CA 1
ATOM 2735 C C . ILE A 1 328 ? -3.405 -17.875 10.733 1.00 94.44 328 ILE A C 1
ATOM 2737 O O . ILE A 1 328 ? -2.655 -17.235 9.993 1.00 94.44 328 ILE A O 1
ATOM 2741 N N . ASP A 1 329 ? -3.238 -17.963 12.049 1.00 91.75 329 ASP A N 1
ATOM 2742 C CA . ASP A 1 329 ? -2.039 -17.524 12.761 1.00 91.75 329 ASP A CA 1
ATOM 2743 C C . ASP A 1 329 ? -0.938 -18.582 12.603 1.00 91.75 329 ASP A C 1
ATOM 2745 O O . ASP A 1 329 ? -1.055 -19.687 13.116 1.00 91.75 329 ASP A O 1
ATOM 2749 N N . GLN A 1 330 ? 0.140 -18.257 11.895 1.00 87.75 330 GLN A N 1
ATOM 2750 C CA . GLN A 1 330 ? 1.237 -19.174 11.592 1.00 87.75 330 GLN A CA 1
ATOM 2751 C C . GLN A 1 330 ? 2.033 -19.624 12.826 1.00 87.75 330 GLN A C 1
ATOM 2753 O O . GLN A 1 330 ? 2.716 -20.635 12.728 1.00 87.75 330 GLN A O 1
ATOM 2758 N N . GLN A 1 331 ? 1.992 -18.915 13.969 1.00 86.88 331 GLN A N 1
ATOM 2759 C CA . GLN A 1 331 ? 2.658 -19.418 15.192 1.00 86.88 331 GLN A CA 1
ATOM 2760 C C . GLN A 1 331 ? 1.886 -20.559 15.809 1.00 86.88 331 GLN A C 1
ATOM 2762 O O . GLN A 1 331 ? 2.463 -21.528 16.286 1.00 86.88 331 GLN A O 1
ATOM 2767 N N . THR A 1 332 ? 0.579 -20.346 15.908 1.00 90.50 332 THR A N 1
ATOM 2768 C CA . THR A 1 332 ? -0.291 -21.178 16.729 1.00 90.50 332 THR A CA 1
ATOM 2769 C C . THR A 1 332 ? -1.107 -22.154 15.896 1.00 90.50 332 THR A C 1
ATOM 2771 O O . THR A 1 332 ? -1.822 -22.969 16.462 1.00 90.50 332 THR A O 1
ATOM 2774 N N . GLU A 1 333 ? -1.032 -22.032 14.568 1.00 92.12 333 GLU A N 1
ATOM 2775 C CA . GLU A 1 333 ? -1.824 -22.752 13.565 1.00 92.12 333 GLU A CA 1
ATOM 2776 C C . GLU A 1 333 ? -3.345 -22.610 13.756 1.00 92.12 333 GLU A C 1
ATOM 2778 O O . GLU A 1 333 ? -4.142 -23.298 13.119 1.00 92.12 333 GLU A O 1
ATOM 2783 N N . ASN A 1 334 ? -3.771 -21.666 14.599 1.00 93.62 334 ASN A N 1
ATOM 2784 C CA . ASN A 1 334 ? -5.172 -21.446 14.909 1.00 93.62 334 ASN A CA 1
ATOM 2785 C C . ASN A 1 334 ? -5.862 -20.636 13.813 1.00 93.62 334 ASN A C 1
ATOM 2787 O O . ASN A 1 334 ? -5.319 -19.656 13.294 1.00 93.62 334 ASN A O 1
ATOM 2791 N N . ILE A 1 335 ? -7.114 -20.996 13.528 1.00 95.25 335 ILE A N 1
ATOM 2792 C CA . ILE A 1 335 ? -8.013 -20.182 12.708 1.00 95.25 335 ILE A CA 1
ATOM 2793 C C . ILE A 1 335 ? -8.479 -18.996 13.553 1.00 95.25 335 ILE A C 1
ATOM 2795 O O . ILE A 1 335 ? -9.135 -19.164 14.578 1.00 95.25 335 ILE A O 1
ATOM 2799 N N . ILE A 1 336 ? -8.148 -17.793 13.104 1.00 95.62 336 ILE A N 1
ATOM 2800 C CA . ILE A 1 336 ? -8.426 -16.537 13.816 1.00 95.62 336 ILE A CA 1
ATOM 2801 C C . ILE A 1 336 ? -9.482 -15.687 13.119 1.00 95.62 336 ILE A C 1
ATOM 2803 O O . ILE A 1 336 ? -9.969 -14.708 13.681 1.00 95.62 336 ILE A O 1
ATOM 2807 N N . GLY A 1 337 ? -9.814 -16.031 11.877 1.00 96.38 337 GLY A N 1
ATOM 2808 C CA . GLY A 1 337 ? -10.711 -15.240 11.059 1.00 96.38 337 GLY A CA 1
ATOM 2809 C C . GLY A 1 337 ? -11.131 -15.939 9.778 1.00 96.38 337 GLY A C 1
ATOM 2810 O O . GLY A 1 337 ? -10.795 -17.102 9.549 1.00 96.38 337 GLY A O 1
ATOM 2811 N N . GLY A 1 338 ? -11.864 -15.213 8.942 1.00 97.50 338 GLY A N 1
ATOM 2812 C CA . GLY A 1 338 ? -12.382 -15.717 7.679 1.00 97.50 338 GLY A CA 1
ATOM 2813 C C . GLY A 1 338 ? -13.866 -15.453 7.463 1.00 97.50 338 GLY A C 1
ATOM 2814 O O . GLY A 1 338 ? -14.526 -14.801 8.272 1.00 97.50 338 GLY A O 1
ATOM 2815 N N . GLY A 1 339 ? -14.373 -15.972 6.353 1.00 98.00 339 GLY A N 1
ATOM 2816 C CA . GLY A 1 339 ? -15.769 -15.927 5.938 1.00 98.00 339 GLY A CA 1
ATOM 2817 C C . GLY A 1 339 ? -15.916 -16.353 4.479 1.00 98.00 339 GLY A C 1
ATOM 2818 O O . GLY A 1 339 ? -14.960 -16.819 3.858 1.00 98.00 339 GLY A O 1
ATOM 2819 N N . ASP A 1 340 ? -17.112 -16.188 3.920 1.00 98.38 340 ASP A N 1
ATOM 2820 C CA . ASP A 1 340 ? -17.412 -16.639 2.561 1.00 98.38 340 ASP A CA 1
ATOM 2821 C C . ASP A 1 340 ? -17.431 -15.493 1.548 1.00 98.38 340 ASP A C 1
ATOM 2823 O O . ASP A 1 340 ? -17.915 -14.392 1.824 1.00 98.38 340 ASP A O 1
ATOM 2827 N N . TYR A 1 341 ? -16.934 -15.769 0.344 1.00 98.31 341 TYR A N 1
ATOM 2828 C CA . TYR A 1 341 ? -17.116 -14.938 -0.841 1.00 98.31 341 TYR A CA 1
ATOM 2829 C C . TYR A 1 341 ? -18.121 -15.574 -1.807 1.00 98.31 341 TYR A C 1
ATOM 2831 O O . TYR A 1 341 ? -18.119 -16.788 -2.028 1.00 98.31 341 TYR A O 1
ATOM 2839 N N . ASN A 1 342 ? -18.949 -14.745 -2.442 1.00 97.88 342 ASN A N 1
ATOM 2840 C CA . ASN A 1 342 ? -19.822 -15.163 -3.536 1.00 97.88 342 ASN A CA 1
ATOM 2841 C C . ASN A 1 342 ? -19.048 -15.298 -4.869 1.00 97.88 342 ASN A C 1
ATOM 2843 O O . ASN A 1 342 ? -17.850 -15.035 -4.948 1.00 97.88 342 ASN A O 1
ATOM 2847 N N . GLN A 1 343 ? -19.740 -15.690 -5.944 1.00 98.00 343 GLN A N 1
ATOM 2848 C CA . GLN A 1 343 ? -19.132 -15.879 -7.275 1.00 98.00 343 GLN A CA 1
ATOM 2849 C C . GLN A 1 343 ? -18.615 -14.580 -7.920 1.00 98.00 343 GLN A C 1
ATOM 2851 O O . GLN A 1 343 ? -17.817 -14.642 -8.850 1.00 98.00 343 GLN A O 1
ATOM 2856 N N . ASN A 1 344 ? -19.038 -13.418 -7.416 1.00 97.81 344 ASN A N 1
ATOM 2857 C CA . ASN A 1 344 ? -18.611 -12.101 -7.890 1.00 97.81 344 ASN A CA 1
ATOM 2858 C C . ASN A 1 344 ? -17.434 -11.537 -7.076 1.00 97.81 344 ASN A C 1
ATOM 2860 O O . ASN A 1 344 ? -17.071 -10.377 -7.253 1.00 97.81 344 ASN A O 1
ATOM 2864 N N . GLY A 1 345 ? -16.847 -12.313 -6.157 1.00 97.69 345 GLY A N 1
ATOM 2865 C CA . GLY A 1 345 ? -15.753 -11.829 -5.314 1.00 97.69 345 GLY A CA 1
ATOM 2866 C C . GLY A 1 345 ? -16.187 -10.961 -4.138 1.00 97.69 345 GLY A C 1
ATOM 2867 O O . GLY A 1 345 ? -15.343 -10.311 -3.522 1.00 97.69 345 GLY A O 1
ATOM 2868 N N . GLN A 1 346 ? -17.478 -10.933 -3.803 1.00 98.12 346 GLN A N 1
ATOM 2869 C CA . GLN A 1 346 ? -18.001 -10.122 -2.705 1.00 98.12 346 GLN A CA 1
ATOM 2870 C C . GLN A 1 346 ? -18.162 -10.961 -1.441 1.00 98.12 346 GLN A C 1
ATOM 2872 O O . GLN A 1 346 ? -18.632 -12.097 -1.496 1.00 98.12 346 GLN A O 1
ATOM 2877 N N . LYS A 1 347 ? -17.817 -10.378 -0.292 1.00 98.31 347 LYS A N 1
ATOM 2878 C CA . LYS A 1 347 ? -18.027 -10.998 1.019 1.00 98.31 347 LYS A CA 1
ATOM 2879 C C . LYS A 1 347 ? -19.519 -11.222 1.292 1.00 98.31 347 LYS A C 1
ATOM 2881 O O . LYS A 1 347 ? -20.352 -10.368 0.978 1.00 98.31 347 LYS A O 1
ATOM 2886 N N . LEU A 1 348 ? -19.839 -12.354 1.906 1.00 97.88 348 LEU A N 1
ATOM 2887 C CA . LEU A 1 348 ? -21.183 -12.776 2.283 1.00 97.88 348 LEU A CA 1
ATOM 2888 C C . LEU A 1 348 ? -21.161 -13.446 3.663 1.00 97.88 348 LEU A C 1
ATOM 2890 O O . LEU A 1 348 ? -20.191 -14.109 4.025 1.00 97.88 348 LEU A O 1
ATOM 2894 N N . GLY A 1 349 ? -22.253 -13.310 4.413 1.00 98.19 349 GLY A N 1
ATOM 2895 C CA . GLY A 1 349 ? -22.469 -14.072 5.641 1.00 98.19 349 GLY A CA 1
ATOM 2896 C C . GLY A 1 349 ? -21.640 -13.552 6.809 1.00 98.19 349 GLY A C 1
ATOM 2897 O O . GLY A 1 349 ? -21.302 -12.372 6.857 1.00 98.19 349 GLY A O 1
ATOM 2898 N N . ILE A 1 350 ? -21.359 -14.409 7.788 1.00 98.44 350 ILE A N 1
ATOM 2899 C CA . ILE A 1 350 ? -20.572 -14.017 8.960 1.00 98.44 350 ILE A CA 1
ATOM 2900 C C . ILE A 1 350 ? -19.091 -13.971 8.595 1.00 98.44 350 ILE A C 1
ATOM 2902 O O . ILE A 1 350 ? -18.550 -14.918 8.033 1.00 98.44 350 ILE A O 1
ATOM 2906 N N . TRP A 1 351 ? -18.444 -12.873 8.964 1.00 98.50 351 TRP A N 1
ATOM 2907 C CA . TRP A 1 351 ? -17.020 -12.649 8.789 1.00 98.50 351 TRP A CA 1
ATOM 2908 C C . TRP A 1 351 ? -16.354 -12.330 10.115 1.00 98.50 351 TRP A C 1
ATOM 2910 O O . TRP A 1 351 ? -16.933 -11.652 10.965 1.00 98.50 351 TRP A O 1
ATOM 2920 N N . VAL A 1 352 ? -15.114 -12.786 10.247 1.00 98.00 352 VAL A N 1
ATOM 2921 C CA . VAL A 1 352 ? -14.183 -12.391 11.300 1.00 98.00 352 VAL A CA 1
ATOM 2922 C C . VAL A 1 352 ? -12.929 -11.838 10.623 1.00 98.00 352 VAL A C 1
ATOM 2924 O O . VAL A 1 352 ? -12.229 -12.553 9.911 1.00 98.00 352 VAL A O 1
ATOM 2927 N N . GLU A 1 353 ? -12.664 -10.549 10.804 1.00 96.31 353 GLU A N 1
ATOM 2928 C CA . GLU A 1 353 ? -11.551 -9.829 10.183 1.00 96.31 353 GLU A CA 1
ATOM 2929 C C . GLU A 1 353 ? -10.465 -9.547 11.216 1.00 96.31 353 GLU A C 1
ATOM 2931 O O . GLU A 1 353 ? -10.760 -8.977 12.263 1.00 96.31 353 GLU A O 1
ATOM 2936 N N . ALA A 1 354 ? -9.212 -9.895 10.926 1.00 93.56 354 ALA A N 1
ATOM 2937 C CA . ALA A 1 354 ? -8.080 -9.482 11.749 1.00 93.56 354 ALA A CA 1
ATOM 2938 C C . ALA A 1 354 ? -7.735 -8.008 11.455 1.00 93.56 354 ALA A C 1
ATOM 2940 O O . ALA A 1 354 ? -7.421 -7.652 10.316 1.00 93.56 354 ALA A O 1
ATOM 2941 N N . GLU A 1 355 ? -7.819 -7.141 12.466 1.00 88.88 355 GLU A N 1
ATOM 2942 C CA . GLU A 1 355 ? -7.577 -5.698 12.317 1.00 88.88 355 GLU A CA 1
ATOM 2943 C C . GLU A 1 355 ? -6.125 -5.346 12.652 1.00 88.88 355 GLU A C 1
ATOM 2945 O O . GLU A 1 355 ? -5.391 -4.869 11.788 1.00 88.88 355 GLU A O 1
ATOM 2950 N N . ASP A 1 356 ? -5.719 -5.657 13.880 1.00 82.06 356 ASP A N 1
ATOM 2951 C CA . ASP A 1 356 ? -4.349 -5.607 14.377 1.00 82.06 356 ASP A CA 1
ATOM 2952 C C . ASP A 1 356 ? -4.103 -6.911 15.133 1.00 82.06 356 ASP A C 1
ATOM 2954 O O . ASP A 1 356 ? -4.905 -7.313 15.975 1.00 82.06 356 ASP A O 1
ATOM 2958 N N . TYR A 1 357 ? -3.051 -7.624 14.760 1.00 75.19 357 TYR A N 1
ATOM 2959 C CA . TYR A 1 357 ? -2.797 -8.960 15.269 1.00 75.19 357 TYR A CA 1
ATOM 2960 C C . TYR A 1 357 ? -1.300 -9.122 15.482 1.00 75.19 357 TYR A C 1
ATOM 2962 O O . TYR A 1 357 ? -0.541 -9.480 14.578 1.00 75.19 357 TYR A O 1
ATOM 2970 N N . SER A 1 358 ? -0.892 -8.818 16.704 1.00 78.88 358 SER A N 1
ATOM 2971 C CA . SER A 1 358 ? 0.441 -9.068 17.229 1.00 78.88 358 SER A CA 1
ATOM 2972 C C . SER A 1 358 ? 0.395 -10.208 18.251 1.00 78.88 358 SER A C 1
ATOM 2974 O O . SER A 1 358 ? -0.674 -10.689 18.630 1.00 78.88 358 SER A O 1
ATOM 2976 N N . SER A 1 359 ? 1.563 -10.650 18.720 1.00 73.81 359 SER A N 1
ATOM 2977 C CA . SER A 1 359 ? 1.665 -11.623 19.821 1.00 73.81 359 SER A CA 1
ATOM 2978 C C . SER A 1 359 ? 1.022 -11.130 21.123 1.00 73.81 359 SER A C 1
ATOM 2980 O O . SER A 1 359 ? 0.675 -11.936 21.981 1.00 73.81 359 SER A O 1
ATOM 2982 N N . LEU A 1 360 ? 0.868 -9.814 21.246 1.00 79.31 360 LEU A N 1
ATOM 2983 C CA . LEU A 1 360 ? 0.416 -9.097 22.428 1.00 79.31 360 LEU A CA 1
ATOM 2984 C C . LEU A 1 360 ? -1.077 -8.716 22.329 1.00 79.31 360 LEU A C 1
ATOM 2986 O O . LEU A 1 360 ? -1.869 -9.014 23.224 1.00 79.31 360 LEU A O 1
ATOM 2990 N N . SER A 1 361 ? -1.493 -8.200 21.169 1.00 84.00 361 SER A N 1
ATOM 2991 C CA . SER A 1 361 ? -2.864 -7.753 20.903 1.00 84.00 361 SER A CA 1
ATOM 2992 C C . SER A 1 361 ? -3.466 -8.492 19.710 1.00 84.00 361 SER A C 1
ATOM 2994 O O . SER A 1 361 ? -2.990 -8.344 18.583 1.00 84.00 361 SER A O 1
ATOM 2996 N N . LYS A 1 362 ? -4.533 -9.270 19.942 1.00 90.81 362 LYS A N 1
ATOM 2997 C CA . LYS A 1 362 ? -5.298 -9.968 18.895 1.00 90.81 362 LYS A CA 1
ATOM 2998 C C . LYS A 1 362 ? -6.654 -9.300 18.704 1.00 90.81 362 LYS A C 1
ATOM 3000 O O . LYS A 1 362 ? -7.643 -9.697 19.328 1.00 90.81 362 LYS A O 1
ATOM 3005 N N . ILE A 1 363 ? -6.697 -8.279 17.854 1.00 92.56 363 ILE A N 1
ATOM 3006 C CA . ILE A 1 363 ? -7.912 -7.531 17.536 1.00 92.56 363 ILE A CA 1
ATOM 3007 C C . ILE A 1 363 ? -8.600 -8.145 16.324 1.00 92.56 363 ILE A C 1
ATOM 3009 O O . ILE A 1 363 ? -8.056 -8.178 15.217 1.00 92.56 363 ILE A O 1
ATOM 3013 N N . THR A 1 364 ? -9.844 -8.569 16.522 1.00 95.94 364 THR A N 1
ATOM 3014 C CA . THR A 1 364 ? -10.716 -9.036 15.443 1.00 95.94 364 THR A CA 1
ATOM 3015 C C . THR A 1 364 ? -12.007 -8.231 15.377 1.00 95.94 364 THR A C 1
ATOM 3017 O O . THR A 1 364 ? -12.499 -7.724 16.385 1.00 95.94 364 THR A O 1
ATOM 3020 N N . GLN A 1 365 ? -12.582 -8.119 14.183 1.00 97.56 365 GLN A N 1
ATOM 3021 C CA . GLN A 1 365 ? -13.921 -7.584 13.967 1.00 97.56 365 GLN A CA 1
ATOM 3022 C C . GLN A 1 365 ? -14.834 -8.688 13.456 1.00 97.56 365 GLN A C 1
ATOM 3024 O O . GLN A 1 365 ? -14.547 -9.288 12.425 1.00 97.56 365 GLN A O 1
ATOM 3029 N N . LYS A 1 366 ? -15.945 -8.940 14.145 1.00 98.38 366 LYS A N 1
ATOM 3030 C CA . LYS A 1 366 ? -16.921 -9.963 13.764 1.00 98.38 366 LYS A CA 1
ATOM 3031 C C . LYS A 1 366 ? -18.256 -9.332 13.405 1.00 98.38 366 LYS A C 1
ATOM 3033 O O . LYS A 1 366 ? -18.789 -8.562 14.198 1.00 98.38 366 LYS A O 1
ATOM 3038 N N . GLY A 1 367 ? -18.830 -9.700 12.268 1.00 98.38 367 GLY A N 1
ATOM 3039 C CA . GLY A 1 367 ? -20.167 -9.254 11.875 1.00 98.38 367 GLY A CA 1
ATOM 3040 C C . GLY A 1 367 ? -20.638 -9.899 10.582 1.00 98.38 367 GLY A C 1
ATOM 3041 O O . GLY A 1 367 ? -20.046 -10.875 10.126 1.00 98.38 367 GLY A O 1
ATOM 3042 N N . ARG A 1 368 ? -21.728 -9.386 10.006 1.00 98.38 368 ARG A N 1
ATOM 3043 C CA . ARG A 1 368 ? -22.316 -9.923 8.775 1.00 98.38 368 ARG A CA 1
ATOM 3044 C C . ARG A 1 368 ? -21.994 -9.042 7.571 1.00 98.38 368 ARG A C 1
ATOM 3046 O O . ARG A 1 368 ? -21.992 -7.817 7.673 1.00 98.38 368 ARG A O 1
ATOM 3053 N N . TYR A 1 369 ? -21.764 -9.688 6.435 1.00 98.50 369 TYR A N 1
ATOM 3054 C CA . TYR A 1 369 ? -21.724 -9.090 5.112 1.00 98.50 369 TYR A CA 1
ATOM 3055 C C . TYR A 1 369 ? -22.941 -9.488 4.274 1.00 98.50 369 TYR A C 1
ATOM 3057 O O . TYR A 1 369 ? -23.358 -10.653 4.273 1.00 98.50 369 TYR A O 1
ATOM 3065 N N . VAL A 1 370 ? -23.454 -8.535 3.501 1.00 97.81 370 VAL A N 1
ATOM 3066 C CA . VAL A 1 370 ? -24.477 -8.737 2.471 1.00 97.81 370 VAL A CA 1
ATOM 3067 C C . VAL A 1 370 ? -24.045 -7.986 1.215 1.00 97.81 370 VAL A C 1
ATOM 3069 O O . VAL A 1 370 ? -23.801 -6.784 1.248 1.00 97.81 370 VAL A O 1
ATOM 3072 N N . ASN A 1 371 ? -23.886 -8.717 0.107 1.00 95.56 371 ASN A N 1
ATOM 3073 C CA . ASN A 1 371 ? -23.433 -8.184 -1.187 1.00 95.56 371 ASN A CA 1
ATOM 3074 C C . ASN A 1 371 ? -22.135 -7.354 -1.112 1.00 95.56 371 ASN A C 1
ATOM 3076 O O . ASN A 1 371 ? -21.976 -6.371 -1.828 1.00 95.56 371 ASN A O 1
ATOM 3080 N N . GLY A 1 372 ? -21.196 -7.750 -0.247 1.00 97.12 372 GLY A N 1
ATOM 3081 C CA . GLY A 1 372 ? -19.932 -7.037 -0.044 1.00 97.12 372 GLY A CA 1
ATOM 3082 C C . GLY A 1 372 ? -19.982 -5.885 0.964 1.00 97.12 372 GLY A C 1
ATOM 3083 O O . GLY A 1 372 ? -18.917 -5.420 1.368 1.00 97.12 372 GLY A O 1
ATOM 3084 N N . ASN A 1 373 ? -21.162 -5.501 1.459 1.00 98.00 373 ASN A N 1
ATOM 3085 C CA . ASN A 1 373 ? -21.330 -4.447 2.462 1.00 98.00 373 ASN A CA 1
ATOM 3086 C C . ASN A 1 373 ? -21.465 -5.024 3.872 1.00 98.00 373 ASN A C 1
ATOM 3088 O O . ASN A 1 373 ? -22.089 -6.067 4.062 1.00 98.00 373 ASN A O 1
ATOM 3092 N N . LYS A 1 374 ? -20.880 -4.349 4.869 1.00 98.38 374 LYS A N 1
ATOM 3093 C CA . LYS A 1 374 ? -21.081 -4.688 6.286 1.00 98.38 374 LYS A CA 1
ATOM 3094 C C . LYS A 1 374 ? -22.523 -4.359 6.669 1.00 98.38 374 LYS A C 1
ATOM 3096 O O . LYS A 1 374 ? -22.959 -3.252 6.418 1.00 98.38 374 LYS A O 1
ATOM 3101 N N . GLU A 1 375 ? -23.243 -5.265 7.311 1.00 98.44 375 GLU A N 1
ATOM 3102 C CA . GLU A 1 375 ? -24.633 -5.023 7.710 1.00 98.44 375 GLU A CA 1
ATOM 3103 C C . GLU A 1 375 ? -24.880 -5.502 9.144 1.00 98.44 375 GLU A C 1
ATOM 3105 O O . GLU A 1 375 ? -24.303 -6.499 9.594 1.00 98.44 375 GLU A O 1
ATOM 3110 N N . GLY A 1 376 ? -25.747 -4.789 9.864 1.00 98.25 376 GLY A N 1
ATOM 3111 C CA . GLY A 1 376 ? -26.186 -5.153 11.204 1.00 98.25 376 GLY A CA 1
ATOM 3112 C C . GLY A 1 376 ? -25.087 -5.004 12.252 1.00 98.25 376 GLY A C 1
ATOM 3113 O O . GLY A 1 376 ? -24.202 -4.152 12.134 1.00 98.25 376 GLY A O 1
ATOM 3114 N N . GLN A 1 377 ? -25.153 -5.824 13.300 1.00 98.50 377 GLN A N 1
ATOM 3115 C CA . GLN A 1 377 ? -24.246 -5.715 14.437 1.00 98.50 377 GLN A CA 1
ATOM 3116 C C . GLN A 1 377 ? -22.842 -6.224 14.102 1.00 98.50 377 GLN A C 1
ATOM 3118 O O . GLN A 1 377 ? -22.649 -7.354 13.650 1.00 98.50 377 GLN A O 1
ATOM 3123 N N . TRP A 1 378 ? -21.856 -5.390 14.406 1.00 98.56 378 TRP A N 1
ATOM 3124 C CA . TRP A 1 378 ? -20.436 -5.688 14.338 1.00 98.56 378 TRP A CA 1
ATOM 3125 C C . TRP A 1 378 ? -19.806 -5.543 15.717 1.00 98.56 378 TRP A C 1
ATOM 3127 O O . TRP A 1 378 ? -20.099 -4.603 16.451 1.00 98.56 378 TRP A O 1
ATOM 3137 N N . GLN A 1 379 ? -18.940 -6.482 16.073 1.00 98.56 379 GLN A N 1
ATOM 3138 C CA . GLN A 1 379 ? -18.256 -6.557 17.360 1.00 98.56 379 GLN A CA 1
ATOM 3139 C C . GLN A 1 379 ? -16.755 -6.409 17.138 1.00 98.56 379 GLN A C 1
ATOM 3141 O O . GLN A 1 379 ? -16.215 -7.024 16.222 1.00 98.56 379 GLN A O 1
ATOM 3146 N N . ILE A 1 380 ? -16.089 -5.618 17.975 1.00 97.50 380 ILE A N 1
ATOM 3147 C CA . ILE A 1 380 ? -14.626 -5.561 18.044 1.00 97.50 380 ILE A CA 1
ATOM 3148 C C . ILE A 1 380 ? -14.211 -6.384 19.256 1.00 97.50 380 ILE A C 1
ATOM 3150 O O . ILE A 1 380 ? -14.664 -6.099 20.367 1.00 97.50 380 ILE A O 1
ATOM 3154 N N . ASN A 1 381 ? -13.368 -7.388 19.043 1.00 96.56 381 ASN A N 1
ATOM 3155 C CA . ASN A 1 381 ? -12.885 -8.275 20.088 1.00 96.56 381 ASN A CA 1
ATOM 3156 C C . ASN A 1 381 ? -11.375 -8.121 20.254 1.00 96.56 381 ASN A C 1
ATOM 3158 O O . ASN A 1 381 ? -10.651 -8.176 19.265 1.00 96.56 381 ASN A O 1
ATOM 3162 N N . LEU A 1 382 ? -10.913 -7.992 21.494 1.00 93.62 382 LEU A N 1
ATOM 3163 C CA . LEU A 1 382 ? -9.512 -8.098 21.887 1.00 93.62 382 LEU A CA 1
ATOM 3164 C C . LEU A 1 382 ? -9.340 -9.420 22.628 1.00 93.62 382 LEU A C 1
ATOM 3166 O O . LEU A 1 382 ? -10.001 -9.633 23.640 1.00 93.62 382 LEU A O 1
ATOM 3170 N N . ASN A 1 383 ? -8.483 -10.313 22.131 1.00 91.94 383 ASN A N 1
ATOM 3171 C CA . ASN A 1 383 ? -8.244 -11.624 22.753 1.00 91.94 383 ASN A CA 1
ATOM 3172 C C . ASN A 1 383 ? -9.558 -12.392 23.023 1.00 91.94 383 ASN A C 1
ATOM 3174 O O . ASN A 1 383 ? -9.759 -12.959 24.092 1.00 91.94 383 ASN A O 1
ATOM 3178 N N . ASN A 1 384 ? -10.473 -12.375 22.044 1.00 93.31 384 ASN A N 1
ATOM 3179 C CA . ASN A 1 384 ? -11.830 -12.945 22.103 1.00 93.31 384 ASN A CA 1
ATOM 3180 C C . ASN A 1 384 ? -12.812 -12.276 23.085 1.00 93.31 384 ASN A C 1
ATOM 3182 O O . ASN A 1 384 ? -13.971 -12.684 23.146 1.00 93.31 384 ASN A O 1
ATOM 3186 N N . GLN A 1 385 ? -12.411 -11.223 23.797 1.00 95.12 385 GLN A N 1
ATOM 3187 C CA . GLN A 1 385 ? -13.307 -10.418 24.621 1.00 95.12 385 GLN A CA 1
ATOM 3188 C C . GLN A 1 385 ? -13.845 -9.235 23.818 1.00 95.12 385 GLN A C 1
ATOM 3190 O O . GLN A 1 385 ? -13.076 -8.452 23.261 1.00 95.12 385 GLN A O 1
ATOM 3195 N N . LYS A 1 386 ? -15.170 -9.065 23.784 1.00 96.44 386 LYS A N 1
ATOM 3196 C CA . LYS A 1 386 ? -15.799 -7.908 23.139 1.00 96.44 386 LYS A CA 1
ATOM 3197 C C . LYS A 1 386 ? -15.407 -6.623 23.873 1.00 96.44 386 LYS A C 1
ATOM 3199 O O . LYS A 1 386 ? -15.773 -6.441 25.030 1.00 96.44 386 LYS A O 1
ATOM 3204 N N . ILE A 1 387 ? -14.716 -5.730 23.172 1.00 96.12 387 ILE A N 1
ATOM 3205 C CA . ILE A 1 387 ? -14.323 -4.401 23.663 1.00 96.12 387 ILE A CA 1
ATOM 3206 C C . ILE A 1 387 ? -15.078 -3.271 22.965 1.00 96.12 387 ILE A C 1
ATOM 3208 O O . ILE A 1 387 ? -15.125 -2.162 23.478 1.00 96.12 387 ILE A O 1
ATOM 3212 N N . GLY A 1 388 ? -15.694 -3.527 21.809 1.00 96.94 388 GLY A N 1
ATOM 3213 C CA . GLY A 1 388 ? -16.406 -2.482 21.083 1.00 96.94 388 GLY A CA 1
ATOM 3214 C C . GLY A 1 388 ? -17.259 -2.982 19.927 1.00 96.94 388 GLY A C 1
ATOM 3215 O O . GLY A 1 388 ? -17.708 -4.134 19.914 1.00 96.94 388 GLY A O 1
ATOM 3216 N N . GLY A 1 389 ? -17.486 -2.103 18.951 1.00 98.00 389 GLY A N 1
ATOM 3217 C CA . GLY A 1 389 ? -18.351 -2.344 17.798 1.00 98.00 389 GLY A CA 1
ATOM 3218 C C . GLY A 1 389 ? -19.584 -1.441 17.759 1.00 98.00 389 GLY A C 1
ATOM 3219 O O . GLY A 1 389 ? -19.668 -0.456 18.487 1.00 98.00 389 GLY A O 1
ATOM 3220 N N . GLY A 1 390 ? -20.535 -1.766 16.890 1.00 98.25 390 GLY A N 1
ATOM 3221 C CA . GLY A 1 390 ? -21.752 -0.988 16.655 1.00 98.25 390 GLY A CA 1
ATOM 3222 C C . GLY A 1 390 ? -22.587 -1.602 15.534 1.00 98.25 390 GLY A C 1
ATOM 3223 O O . GLY A 1 390 ? -22.412 -2.779 15.220 1.00 98.25 390 GLY A O 1
ATOM 3224 N N . ASN A 1 391 ? -23.494 -0.833 14.931 1.00 98.50 391 ASN A N 1
ATOM 3225 C CA . ASN A 1 391 ? -24.331 -1.311 13.827 1.00 98.50 391 ASN A CA 1
ATOM 3226 C C . ASN A 1 391 ? -23.988 -0.631 12.499 1.00 98.50 391 ASN A C 1
ATOM 3228 O O . ASN A 1 391 ? -23.698 0.566 12.458 1.00 98.50 391 ASN A O 1
ATOM 3232 N N . TYR A 1 392 ? -24.058 -1.391 11.411 1.00 98.50 392 TYR A N 1
ATOM 3233 C CA . TYR A 1 392 ? -24.107 -0.868 10.049 1.00 98.50 392 TYR A CA 1
ATOM 3234 C C . TYR A 1 392 ? -25.534 -0.958 9.500 1.00 98.50 392 TYR A C 1
ATOM 3236 O O . TYR A 1 392 ? -26.257 -1.906 9.811 1.00 98.50 392 TYR A O 1
ATOM 3244 N N . ASN A 1 393 ? -25.930 0.015 8.683 1.00 98.00 393 ASN A N 1
ATOM 3245 C CA . ASN A 1 393 ? -27.178 -0.041 7.924 1.00 98.00 393 ASN A CA 1
ATOM 3246 C C . ASN A 1 393 ? -27.037 -0.907 6.653 1.00 98.00 393 ASN A C 1
ATOM 3248 O O . ASN A 1 393 ? -25.972 -1.452 6.364 1.00 98.00 393 ASN A O 1
ATOM 3252 N N . ASP A 1 394 ? -28.119 -1.009 5.885 1.00 97.56 394 ASP A N 1
ATOM 3253 C CA . ASP A 1 394 ? -28.223 -1.734 4.609 1.00 97.56 394 ASP A CA 1
ATOM 3254 C C . ASP A 1 394 ? -27.274 -1.213 3.510 1.00 97.56 394 ASP A C 1
ATOM 3256 O O . ASP A 1 394 ? -26.928 -1.933 2.572 1.00 97.56 394 ASP A O 1
ATOM 3260 N N . ARG A 1 395 ? -26.801 0.031 3.639 1.00 97.62 395 ARG A N 1
ATOM 3261 C CA . ARG A 1 395 ? -25.818 0.654 2.740 1.00 97.62 395 ARG A CA 1
ATOM 3262 C C . ARG A 1 395 ? -24.367 0.450 3.174 1.00 97.62 395 ARG A C 1
ATOM 3264 O O . ARG A 1 395 ? -23.474 1.002 2.543 1.00 97.62 395 ARG A O 1
ATOM 3271 N N . GLY A 1 396 ? -24.096 -0.287 4.252 1.00 97.75 396 GLY A N 1
ATOM 3272 C CA . GLY A 1 396 ? -22.726 -0.452 4.744 1.00 97.75 396 GLY A CA 1
ATOM 3273 C C . GLY A 1 396 ? -22.178 0.730 5.539 1.00 97.75 396 GLY A C 1
ATOM 3274 O O . GLY A 1 396 ? -20.974 0.793 5.797 1.00 97.75 396 GLY A O 1
ATOM 3275 N N . LEU A 1 397 ? -23.038 1.660 5.957 1.00 98.12 397 LEU A N 1
ATOM 3276 C CA . LEU A 1 397 ? -22.657 2.849 6.714 1.00 98.12 397 LEU A CA 1
ATOM 3277 C C . LEU A 1 397 ? -22.902 2.637 8.206 1.00 98.12 397 LEU A C 1
ATOM 3279 O O . LEU A 1 397 ? -23.914 2.067 8.613 1.00 98.12 397 LEU A O 1
ATOM 3283 N N . LYS A 1 398 ? -21.975 3.118 9.039 1.00 98.44 398 LYS A N 1
ATOM 3284 C CA . LYS A 1 398 ? -22.121 3.074 10.498 1.00 98.44 398 LYS A CA 1
ATOM 3285 C C . LYS A 1 398 ? -23.362 3.858 10.930 1.00 98.44 398 LYS A C 1
ATOM 3287 O O . LYS A 1 398 ? -23.606 4.958 10.434 1.00 98.44 398 LYS A O 1
ATOM 3292 N N . PHE A 1 399 ? -24.120 3.312 11.871 1.00 98.12 399 PHE A N 1
ATOM 3293 C CA . PHE A 1 399 ? -25.340 3.914 12.395 1.00 98.12 399 PHE A CA 1
ATOM 3294 C C . PHE A 1 399 ? -25.521 3.607 13.887 1.00 98.12 399 PHE A C 1
ATOM 3296 O O . PHE A 1 399 ? -25.180 2.516 14.353 1.00 98.12 399 PHE A O 1
ATOM 3303 N N . GLY A 1 400 ? -26.083 4.565 14.624 1.00 98.31 400 GLY A N 1
ATOM 3304 C CA . GLY A 1 400 ? -26.364 4.453 16.053 1.00 98.31 400 GLY A CA 1
ATOM 3305 C C . GLY A 1 400 ? -25.103 4.513 16.912 1.00 98.31 400 GLY A C 1
ATOM 3306 O O . GLY A 1 400 ? -24.095 5.094 16.510 1.00 98.31 400 GLY A O 1
ATOM 3307 N N . GLN A 1 401 ? -25.162 3.908 18.096 1.00 98.50 401 GLN A N 1
ATOM 3308 C CA . GLN A 1 401 ? -24.045 3.902 19.035 1.00 98.50 401 GLN A CA 1
ATOM 3309 C C . GLN A 1 401 ? -22.891 3.027 18.531 1.00 98.50 401 GLN A C 1
ATOM 3311 O O . GLN A 1 401 ? -23.095 1.909 18.049 1.00 98.50 401 GLN A O 1
ATOM 3316 N N . TRP A 1 402 ? -21.674 3.536 18.684 1.00 98.56 402 TRP A N 1
ATOM 3317 C CA . TRP A 1 402 ? -20.432 2.882 18.306 1.00 98.56 402 TRP A CA 1
ATOM 3318 C C . TRP A 1 402 ? -19.374 3.034 19.388 1.00 98.56 402 TRP A C 1
ATOM 3320 O O . TRP A 1 402 ? -19.248 4.081 20.019 1.00 98.56 402 TRP A O 1
ATOM 3330 N N . ILE A 1 403 ? -18.578 1.981 19.534 1.00 98.25 403 ILE A N 1
ATOM 3331 C CA . ILE A 1 403 ? -17.337 1.966 20.296 1.00 98.25 403 ILE A CA 1
ATOM 3332 C C . ILE A 1 403 ? -16.216 1.634 19.310 1.00 98.25 403 ILE A C 1
ATOM 3334 O O . ILE A 1 403 ? -16.179 0.531 18.755 1.00 98.25 403 ILE A O 1
ATOM 3338 N N . GLU A 1 404 ? -15.331 2.591 19.058 1.00 97.25 404 GLU A N 1
ATOM 3339 C CA . GLU A 1 404 ? -14.178 2.458 18.166 1.00 97.25 404 GLU A CA 1
ATOM 3340 C C . GLU A 1 404 ? -12.888 2.286 18.960 1.00 97.25 404 GLU A C 1
ATOM 3342 O O . GLU A 1 404 ? -12.769 2.799 20.067 1.00 97.25 404 GLU A O 1
ATOM 3347 N N . ILE A 1 405 ? -11.910 1.601 18.377 1.00 95.81 405 ILE A N 1
ATOM 3348 C CA . ILE A 1 405 ? -10.543 1.545 18.902 1.00 95.81 405 ILE A CA 1
ATOM 3349 C C . ILE A 1 405 ? -9.720 2.697 18.326 1.00 95.81 405 ILE A C 1
ATOM 3351 O O . ILE A 1 405 ? -9.972 3.148 17.209 1.00 95.81 405 ILE A O 1
ATOM 3355 N N . TYR A 1 406 ? -8.733 3.166 19.080 1.00 93.50 406 TYR A N 1
ATOM 3356 C CA . TYR A 1 406 ? -7.760 4.138 18.590 1.00 93.50 406 TYR A CA 1
ATOM 3357 C C . TYR A 1 406 ? -6.867 3.561 17.487 1.00 93.50 406 TYR A C 1
ATOM 3359 O O . TYR A 1 406 ? -6.539 2.381 17.497 1.00 93.50 406 TYR A O 1
ATOM 3367 N N . ASP A 1 407 ? -6.429 4.391 16.540 1.00 86.56 407 ASP A N 1
ATOM 3368 C CA . ASP A 1 407 ? -5.568 3.929 15.439 1.00 86.56 407 ASP A CA 1
ATOM 3369 C C . ASP A 1 407 ? -4.205 3.422 15.933 1.00 86.56 407 ASP A C 1
ATOM 3371 O O . ASP A 1 407 ? -3.582 2.576 15.297 1.00 86.56 407 ASP A O 1
ATOM 3375 N N . LYS A 1 408 ? -3.751 3.915 17.092 1.00 85.56 408 LYS A N 1
ATOM 3376 C CA . LYS A 1 408 ? -2.566 3.413 17.799 1.00 85.56 408 LYS A CA 1
ATOM 3377 C C . LYS A 1 408 ? -2.973 2.509 18.956 1.00 85.56 408 LYS A C 1
ATOM 3379 O O . LYS A 1 408 ? -2.381 2.607 20.025 1.00 85.56 408 LYS A O 1
ATOM 3384 N N . PHE A 1 409 ? -4.021 1.705 18.795 1.00 88.62 409 PHE A N 1
ATOM 3385 C CA . PHE A 1 409 ? -4.418 0.745 19.818 1.00 88.62 409 PHE A CA 1
ATOM 3386 C C . PHE A 1 409 ? -3.392 -0.386 19.887 1.00 88.62 409 PHE A C 1
ATOM 3388 O O . PHE A 1 409 ? -3.164 -1.082 18.909 1.00 88.62 409 PHE A O 1
ATOM 3395 N N . TRP A 1 410 ? -2.787 -0.581 21.052 1.00 84.25 410 TRP A N 1
ATOM 3396 C CA . TRP A 1 410 ? -1.879 -1.694 21.357 1.00 84.25 410 TRP A CA 1
ATOM 3397 C C . TRP A 1 410 ? -1.929 -1.960 22.864 1.00 84.25 410 TRP A C 1
ATOM 3399 O O . TRP A 1 410 ? -2.639 -1.268 23.596 1.00 84.25 410 TRP A O 1
ATOM 3409 N N . ASP A 1 411 ? -1.173 -2.937 23.355 1.00 82.19 411 ASP A N 1
ATOM 3410 C CA . ASP A 1 411 ? -1.239 -3.373 24.757 1.00 82.19 411 ASP A CA 1
ATOM 3411 C C . ASP A 1 411 ? -1.027 -2.258 25.785 1.00 82.19 411 ASP A C 1
ATOM 3413 O O . ASP A 1 411 ? -1.658 -2.276 26.841 1.00 82.19 411 ASP A O 1
ATOM 3417 N N . TYR A 1 412 ? -0.209 -1.260 25.448 1.00 85.25 412 TYR A N 1
ATOM 3418 C CA . TYR A 1 412 ? 0.066 -0.104 26.305 1.00 85.25 412 TYR A CA 1
ATOM 3419 C C . TYR A 1 412 ? -0.749 1.142 25.929 1.00 85.25 412 TYR A C 1
ATOM 3421 O O . TYR A 1 412 ? -0.552 2.209 26.504 1.00 85.25 412 TYR A O 1
ATOM 3429 N N . CYS A 1 413 ? -1.651 1.057 24.953 1.00 88.50 413 CYS A N 1
ATOM 3430 C CA . CYS A 1 413 ? -2.550 2.146 24.587 1.00 88.50 413 CYS A CA 1
ATOM 3431 C C . CYS A 1 413 ? -3.916 1.579 24.206 1.00 88.50 413 CYS A C 1
ATOM 3433 O O . CYS A 1 413 ? -4.241 1.403 23.035 1.00 88.50 413 CYS A O 1
ATOM 3435 N N . LYS A 1 414 ? -4.728 1.278 25.221 1.00 93.69 414 LYS A N 1
ATOM 3436 C CA . LYS A 1 414 ? -6.075 0.727 25.050 1.00 93.69 414 LYS A CA 1
ATOM 3437 C C . LYS A 1 414 ? -7.117 1.841 25.104 1.00 93.69 414 LYS A C 1
ATOM 3439 O O . LYS A 1 414 ? -7.862 1.970 26.074 1.00 93.69 414 LYS A O 1
ATOM 3444 N N . VAL A 1 415 ? -7.114 2.692 24.083 1.00 95.00 415 VAL A N 1
ATOM 3445 C CA . VAL A 1 415 ? -8.041 3.827 23.976 1.00 95.00 415 VAL A CA 1
ATOM 3446 C C . VAL A 1 415 ? -9.253 3.447 23.132 1.00 95.00 415 VAL A C 1
ATOM 3448 O O . VAL A 1 415 ? -9.097 2.973 22.005 1.00 95.00 415 VAL A O 1
ATOM 3451 N N . LEU A 1 416 ? -10.449 3.713 23.659 1.00 97.00 416 LEU A N 1
ATOM 3452 C CA . LEU A 1 416 ? -11.720 3.584 22.958 1.00 97.00 416 LEU A CA 1
ATOM 3453 C C . LEU A 1 416 ? -12.410 4.940 22.785 1.00 97.00 416 LEU A C 1
ATOM 3455 O O . LEU A 1 416 ? -12.362 5.794 23.669 1.00 97.00 416 LEU A O 1
ATOM 3459 N N . PHE A 1 417 ? -13.113 5.102 21.668 1.00 97.62 417 PHE A N 1
ATOM 3460 C CA . PHE A 1 417 ? -13.987 6.239 21.395 1.00 97.62 417 PHE A CA 1
ATOM 3461 C C . PHE A 1 417 ? -15.437 5.776 21.378 1.00 97.62 417 PHE A C 1
ATOM 3463 O O . PHE A 1 417 ? -15.788 4.899 20.592 1.00 97.62 417 PHE A O 1
ATOM 3470 N N . VAL A 1 418 ? -16.279 6.369 22.218 1.00 98.31 418 VAL A N 1
ATOM 3471 C CA . VAL A 1 418 ? -17.694 6.000 22.346 1.00 98.31 418 VAL A CA 1
ATOM 3472 C C . VAL A 1 418 ? -18.554 7.160 21.879 1.00 98.31 418 VAL A C 1
ATOM 3474 O O . VAL A 1 418 ? -18.409 8.262 22.394 1.00 98.31 418 VAL A O 1
ATOM 3477 N N . GLY A 1 419 ? -19.459 6.932 20.935 1.00 98.31 419 GLY A N 1
ATOM 3478 C CA . GLY A 1 419 ? -20.363 7.978 20.457 1.00 98.31 419 GLY A CA 1
ATOM 3479 C C . GLY A 1 419 ? -21.377 7.460 19.453 1.00 98.31 419 GLY A C 1
ATOM 3480 O O . GLY A 1 419 ? -21.588 6.252 19.344 1.00 98.31 419 GLY A O 1
ATOM 3481 N N . ASN A 1 420 ? -22.027 8.370 18.730 1.00 98.56 420 ASN A N 1
ATOM 3482 C CA . ASN A 1 420 ? -23.065 8.021 17.764 1.00 98.56 420 ASN A CA 1
ATOM 3483 C C . ASN A 1 420 ? -22.659 8.334 16.323 1.00 98.56 420 ASN A C 1
ATOM 3485 O O . ASN A 1 420 ? -21.958 9.305 16.031 1.00 98.56 420 ASN A O 1
ATOM 3489 N N . TYR A 1 421 ? -23.165 7.503 15.420 1.00 98.56 421 TYR A N 1
ATOM 3490 C CA . TYR A 1 421 ? -23.094 7.670 13.981 1.00 98.56 421 TYR A CA 1
ATOM 3491 C C . TYR A 1 421 ? -24.483 7.861 13.371 1.00 98.56 421 TYR A C 1
ATOM 3493 O O . TYR A 1 421 ? -25.445 7.196 13.761 1.00 98.56 421 TYR A O 1
ATOM 3501 N N . LYS A 1 422 ? -24.560 8.686 12.328 1.00 98.25 422 LYS A N 1
ATOM 3502 C CA . LYS A 1 422 ? -25.708 8.797 11.427 1.00 98.25 422 LYS A CA 1
ATOM 3503 C C . LYS A 1 422 ? -25.199 8.723 9.994 1.00 98.25 422 LYS A C 1
ATOM 3505 O O . LYS A 1 422 ? -24.431 9.575 9.571 1.00 98.25 422 LYS A O 1
ATOM 3510 N N . GLU A 1 423 ? -25.581 7.664 9.283 1.00 97.31 423 GLU A N 1
ATOM 3511 C CA . GLU A 1 423 ? -25.198 7.436 7.880 1.00 97.31 423 GLU A CA 1
ATOM 3512 C C . GLU A 1 423 ? -23.680 7.534 7.633 1.00 97.31 423 GLU A C 1
ATOM 3514 O O . GLU A 1 423 ? -23.213 8.118 6.663 1.00 97.31 423 GLU A O 1
ATOM 3519 N N . GLY A 1 424 ? -22.878 6.956 8.533 1.00 97.62 424 GLY A N 1
ATOM 3520 C CA . GLY A 1 424 ? -21.416 6.970 8.430 1.00 97.62 424 GLY A CA 1
ATOM 3521 C C . GLY A 1 424 ? -20.745 8.259 8.917 1.00 97.62 424 GLY A C 1
ATOM 3522 O O . GLY A 1 424 ? -19.517 8.302 8.974 1.00 97.62 424 GLY A O 1
ATOM 3523 N N . ILE A 1 425 ? -21.515 9.262 9.347 1.00 98.06 425 ILE A N 1
ATOM 3524 C CA . ILE A 1 425 ? -21.024 10.528 9.903 1.00 98.06 425 ILE A CA 1
ATOM 3525 C C . ILE A 1 425 ? -21.066 10.471 11.435 1.00 98.06 425 ILE A C 1
ATOM 3527 O O . ILE A 1 425 ? -22.080 10.077 12.013 1.00 98.06 425 ILE A O 1
ATOM 3531 N N . LYS A 1 426 ? -19.966 10.843 12.106 1.00 98.44 426 LYS A N 1
ATOM 3532 C CA . LYS A 1 426 ? -19.933 10.987 13.572 1.00 98.44 426 LYS A CA 1
ATOM 3533 C C . LYS A 1 426 ? -20.791 12.182 13.975 1.00 98.44 426 LYS A C 1
ATOM 3535 O O . LYS A 1 426 ? -20.599 13.257 13.426 1.00 98.44 426 LYS A O 1
ATOM 3540 N N . ILE A 1 427 ? -21.689 12.011 14.936 1.00 98.56 427 ILE A N 1
ATOM 3541 C CA . ILE A 1 427 ? -22.579 13.079 15.406 1.00 98.56 427 ILE A CA 1
ATOM 3542 C C . ILE A 1 427 ? -22.646 13.112 16.932 1.00 98.56 427 ILE A C 1
ATOM 3544 O O . ILE A 1 427 ? -22.397 12.099 17.591 1.00 98.56 427 ILE A O 1
ATOM 3548 N N . GLY A 1 428 ? -23.021 14.269 17.475 1.00 98.25 428 GLY A N 1
ATOM 3549 C CA . GLY A 1 428 ? -23.276 14.458 18.899 1.00 98.25 428 GLY A CA 1
ATOM 3550 C C . GLY A 1 428 ? -22.031 14.271 19.759 1.00 98.25 428 GLY A C 1
ATOM 3551 O O . GLY A 1 428 ? -20.903 14.464 19.299 1.00 98.25 428 GLY A O 1
ATOM 3552 N N . ASP A 1 429 ? -22.248 13.911 21.018 1.00 98.50 429 ASP A N 1
ATOM 3553 C CA . ASP A 1 429 ? -21.173 13.754 21.992 1.00 98.50 429 ASP A CA 1
ATOM 3554 C C . ASP A 1 429 ? -20.409 12.442 21.802 1.00 98.50 429 ASP A C 1
ATOM 3556 O O . ASP A 1 429 ? -20.980 11.371 21.577 1.00 98.50 429 ASP A O 1
ATOM 3560 N N . TRP A 1 430 ? -19.091 12.554 21.918 1.00 98.50 430 TRP A N 1
ATOM 3561 C CA . TRP A 1 430 ? -18.127 11.473 21.861 1.00 98.50 430 TRP A CA 1
ATOM 3562 C C . TRP A 1 430 ? -17.249 11.502 23.104 1.00 98.50 430 TRP A C 1
ATOM 3564 O O . TRP A 1 430 ? -16.744 12.548 23.511 1.00 98.50 430 TRP A O 1
ATOM 3574 N N . GLU A 1 431 ? -17.042 10.338 23.700 1.00 98.31 431 GLU A N 1
ATOM 3575 C CA . GLU A 1 431 ? -16.217 10.147 24.885 1.00 98.31 431 GLU A CA 1
ATOM 3576 C C . GLU A 1 431 ? -14.945 9.380 24.538 1.00 98.31 431 GLU A C 1
ATOM 3578 O O . GLU A 1 431 ? -14.962 8.480 23.696 1.00 98.31 431 GLU A O 1
ATOM 3583 N N . VAL A 1 432 ? -13.849 9.714 25.219 1.00 97.06 432 VAL A N 1
ATOM 3584 C CA . VAL A 1 432 ? -12.563 9.023 25.101 1.00 97.06 432 VAL A CA 1
ATOM 3585 C C . VAL A 1 432 ? -12.312 8.251 26.388 1.00 97.06 432 VAL A C 1
ATOM 3587 O O . VAL A 1 432 ? -12.213 8.840 27.466 1.00 97.06 432 VAL A O 1
ATOM 3590 N N . HIS A 1 433 ? -12.205 6.933 26.272 1.00 96.62 433 HIS A N 1
ATOM 3591 C CA . HIS A 1 433 ? -11.993 6.010 27.383 1.00 96.62 433 HIS A CA 1
ATOM 3592 C C . HIS A 1 433 ? -10.621 5.355 27.258 1.00 96.62 433 HIS A C 1
ATOM 3594 O O . HIS A 1 433 ? -10.256 4.890 26.185 1.00 96.62 433 HIS A O 1
ATOM 3600 N N . PHE A 1 434 ? -9.864 5.288 28.347 1.00 94.31 434 PHE A N 1
ATOM 3601 C CA . PHE A 1 434 ? -8.565 4.623 28.416 1.00 94.31 434 PHE A CA 1
ATOM 3602 C C . PHE A 1 434 ? -8.627 3.457 29.400 1.00 94.31 434 PHE A C 1
ATOM 3604 O O . PHE A 1 434 ? -8.920 3.659 30.578 1.00 94.31 434 PHE A O 1
ATOM 3611 N N . TYR A 1 435 ? -8.368 2.241 28.923 1.00 90.56 435 TYR A N 1
ATOM 3612 C CA . TYR A 1 435 ? -8.351 1.042 29.760 1.00 90.56 435 TYR A CA 1
ATOM 3613 C C . TYR A 1 435 ? -6.993 0.872 30.427 1.00 90.56 435 TYR A C 1
ATOM 3615 O O . TYR A 1 435 ? -5.972 0.702 29.757 1.00 90.56 435 TYR A O 1
ATOM 3623 N N . GLN A 1 436 ? -7.005 0.879 31.756 1.00 85.50 436 GLN A N 1
ATOM 3624 C CA . GLN A 1 436 ? -5.842 0.543 32.571 1.00 85.50 436 GLN A CA 1
ATOM 3625 C C . GLN A 1 436 ? -5.698 -0.985 32.705 1.00 85.50 436 GLN A C 1
ATOM 3627 O O . GLN A 1 436 ? -6.563 -1.743 32.258 1.00 85.50 436 GLN A O 1
ATOM 3632 N N . GLN A 1 437 ? -4.596 -1.451 33.304 1.00 79.81 437 GLN A N 1
ATOM 3633 C CA . GLN A 1 437 ? -4.279 -2.884 33.429 1.00 79.81 437 GLN A CA 1
ATOM 3634 C C . GLN A 1 437 ? -5.382 -3.695 34.134 1.00 79.81 437 GLN A C 1
ATOM 3636 O O . GLN A 1 437 ? -5.611 -4.845 33.771 1.00 79.81 437 GLN A O 1
ATOM 3641 N N . ASP A 1 438 ? -6.138 -3.067 35.037 1.00 82.69 438 ASP A N 1
ATOM 3642 C CA . ASP A 1 438 ? -7.217 -3.704 35.803 1.00 82.69 438 ASP A CA 1
ATOM 3643 C C . ASP A 1 438 ? -8.552 -3.797 35.036 1.00 82.69 438 ASP A C 1
ATOM 3645 O O . ASP A 1 438 ? -9.604 -4.005 35.636 1.00 82.69 438 ASP A O 1
ATOM 3649 N N . ASN A 1 439 ? -8.548 -3.589 33.712 1.00 79.69 439 ASN A N 1
ATOM 3650 C CA . ASN A 1 439 ? -9.735 -3.517 32.845 1.00 79.69 439 ASN A CA 1
ATOM 3651 C C . ASN A 1 439 ? -10.753 -2.416 33.201 1.00 79.69 439 ASN A C 1
ATOM 3653 O O . ASN A 1 439 ? -11.813 -2.334 32.577 1.00 79.69 439 ASN A O 1
ATOM 3657 N N . ASN A 1 440 ? -10.425 -1.526 34.137 1.00 88.62 440 ASN A N 1
ATOM 3658 C CA . ASN A 1 440 ? -11.208 -0.328 34.403 1.00 88.62 440 ASN A CA 1
ATOM 3659 C C . ASN A 1 440 ? -10.939 0.719 33.315 1.00 88.62 440 ASN A C 1
ATOM 3661 O O . ASN A 1 440 ? -9.789 1.081 33.046 1.00 88.62 440 ASN A O 1
ATOM 3665 N N . SER A 1 441 ? -12.008 1.212 32.692 1.00 92.31 441 SER A N 1
ATOM 3666 C CA . SER A 1 441 ? -11.947 2.318 31.740 1.00 92.31 441 SER A CA 1
ATOM 3667 C C . SER A 1 441 ? -12.028 3.654 32.473 1.00 92.31 441 SER A C 1
ATOM 3669 O O . SER A 1 441 ? -13.010 3.931 33.162 1.00 92.31 441 SER A O 1
ATOM 3671 N N . LEU A 1 442 ? -11.026 4.508 32.286 1.00 93.50 442 LEU A N 1
ATOM 3672 C CA . LEU A 1 442 ? -11.054 5.899 32.720 1.00 93.50 442 LEU A CA 1
ATOM 3673 C C . LEU A 1 442 ? -11.520 6.781 31.561 1.00 93.50 442 LEU A C 1
ATOM 3675 O O . LEU A 1 442 ? -10.914 6.763 30.490 1.00 93.50 442 LEU A O 1
ATOM 3679 N N . LYS A 1 443 ? -12.555 7.596 31.775 1.00 96.19 443 LYS A N 1
ATOM 3680 C CA . LYS A 1 443 ? -12.920 8.653 30.827 1.00 96.19 443 LYS A CA 1
ATOM 3681 C C . LYS A 1 443 ? -11.862 9.757 30.892 1.00 96.19 443 LYS A C 1
ATOM 3683 O O . LYS A 1 443 ? -11.795 10.486 31.876 1.00 96.19 443 LYS A O 1
ATOM 3688 N N . ILE A 1 444 ? -11.038 9.855 29.853 1.00 95.62 444 ILE A N 1
ATOM 3689 C CA . ILE A 1 444 ? -9.906 10.794 29.772 1.00 95.62 444 ILE A CA 1
ATOM 3690 C C . ILE A 1 444 ? -10.184 11.997 28.873 1.00 95.62 444 ILE A C 1
ATOM 3692 O O . ILE A 1 444 ? -9.353 12.891 28.785 1.00 95.62 444 ILE A O 1
ATOM 3696 N N . GLY A 1 445 ? -11.324 12.019 28.183 1.00 96.38 445 GLY A N 1
ATOM 3697 C CA . GLY A 1 445 ? -11.646 13.105 27.273 1.00 96.38 445 GLY A CA 1
ATOM 3698 C C . GLY A 1 445 ? -13.057 13.039 26.715 1.00 96.38 445 GLY A C 1
ATOM 3699 O O . GLY A 1 445 ? -13.786 12.058 26.907 1.00 96.38 445 GLY A O 1
ATOM 3700 N N . LYS A 1 446 ? -13.451 14.104 26.020 1.00 98.12 446 LYS A N 1
ATOM 3701 C CA . LYS A 1 446 ? -14.724 14.190 25.299 1.00 98.12 446 LYS A CA 1
ATOM 3702 C C . LYS A 1 446 ? -14.662 15.210 24.164 1.00 98.12 446 LYS A C 1
ATOM 3704 O O . LYS A 1 446 ? -13.745 16.023 24.113 1.00 98.12 446 LYS A O 1
ATOM 3709 N N . GLY A 1 447 ? -15.663 15.197 23.297 1.00 97.94 447 GLY A N 1
ATOM 3710 C CA . GLY A 1 447 ? -15.900 16.247 22.314 1.00 97.94 447 GLY A CA 1
ATOM 3711 C C . GLY A 1 447 ? -17.222 16.055 21.586 1.00 97.94 447 GLY A C 1
ATOM 3712 O O . GLY A 1 447 ? -17.821 14.988 21.675 1.00 97.94 447 GLY A O 1
ATOM 3713 N N . THR A 1 448 ? -17.680 17.076 20.867 1.00 98.38 448 THR A N 1
ATOM 3714 C CA . THR A 1 448 ? -18.970 17.045 20.164 1.00 98.38 448 THR A CA 1
ATOM 3715 C C . THR A 1 448 ? -18.772 17.235 18.662 1.00 98.38 448 THR A C 1
ATOM 3717 O O . THR A 1 448 ? -18.016 18.107 18.226 1.00 98.38 448 THR A O 1
ATOM 3720 N N . TYR A 1 449 ? -19.446 16.421 17.853 1.00 98.25 449 TYR A N 1
ATOM 3721 C CA . TYR A 1 449 ? -19.565 16.617 16.408 1.00 98.25 449 TYR A CA 1
ATOM 3722 C C . TYR A 1 449 ? -20.927 17.223 16.065 1.00 98.25 449 TYR A C 1
ATOM 3724 O O . TYR A 1 449 ? -21.946 16.841 16.639 1.00 98.25 449 TYR A O 1
ATOM 3732 N N . ASN A 1 450 ? -20.954 18.143 15.102 1.00 98.00 450 ASN A N 1
ATOM 3733 C CA . ASN A 1 450 ? -22.207 18.629 14.523 1.00 98.00 450 ASN A CA 1
ATOM 3734 C C . ASN A 1 450 ? -22.791 17.620 13.509 1.00 98.00 450 ASN A C 1
ATOM 3736 O O . ASN A 1 450 ? -22.173 16.599 13.203 1.00 98.00 450 ASN A O 1
ATOM 3740 N N . ASP A 1 451 ? -23.962 17.922 12.945 1.00 97.81 451 ASP A N 1
ATOM 3741 C CA . ASP A 1 451 ? -24.649 17.047 11.977 1.00 97.81 451 ASP A CA 1
ATOM 3742 C C . ASP A 1 451 ? -23.898 16.861 10.645 1.00 97.81 451 ASP A C 1
ATOM 3744 O O . ASP A 1 451 ? -24.222 15.963 9.870 1.00 97.81 451 ASP A O 1
ATOM 3748 N N . LEU A 1 452 ? -22.879 17.685 10.383 1.00 96.94 452 LEU A N 1
ATOM 3749 C CA . LEU A 1 452 ? -21.990 17.572 9.223 1.00 96.94 452 LEU A CA 1
ATOM 3750 C C . LEU A 1 452 ? -20.724 16.754 9.530 1.00 96.94 452 LEU A C 1
ATOM 3752 O O . LEU A 1 452 ? -19.843 16.642 8.679 1.00 96.94 452 LEU A O 1
ATOM 3756 N N . GLY A 1 453 ? -20.588 16.211 10.745 1.00 97.31 453 GLY A N 1
ATOM 3757 C CA . GLY A 1 453 ? -19.406 15.459 11.168 1.00 97.31 453 GLY A CA 1
ATOM 3758 C C . GLY A 1 453 ? -18.185 16.315 11.470 1.00 97.31 453 GLY A C 1
ATOM 3759 O O . GLY A 1 453 ? -17.069 15.797 11.536 1.00 97.31 453 GLY A O 1
ATOM 3760 N N . MET A 1 454 ? -18.365 17.620 11.659 1.00 97.25 454 MET A N 1
ATOM 3761 C CA . MET A 1 454 ? -17.287 18.524 12.037 1.00 97.25 454 MET A CA 1
ATOM 3762 C C . MET A 1 454 ? -17.212 18.643 13.556 1.00 97.25 454 MET A C 1
ATOM 3764 O O . MET A 1 454 ? -18.230 18.815 14.230 1.00 97.25 454 MET A O 1
ATOM 3768 N N . LYS A 1 455 ? -15.990 18.588 14.096 1.00 98.00 455 LYS A N 1
ATOM 3769 C CA . LYS A 1 455 ? -15.730 18.870 15.512 1.00 98.00 455 LYS A CA 1
ATOM 3770 C C . LYS A 1 455 ? -16.221 20.281 15.856 1.00 98.00 455 LYS A C 1
ATOM 3772 O O . LYS A 1 455 ? -15.949 21.230 15.118 1.00 98.00 455 LYS A O 1
ATOM 3777 N N . THR A 1 456 ? -16.929 20.420 16.968 1.00 98.19 456 THR A N 1
ATOM 3778 C CA . THR A 1 456 ? -17.418 21.694 17.507 1.00 98.19 456 THR A CA 1
ATOM 3779 C C . THR A 1 456 ? -17.337 21.699 19.036 1.00 98.19 456 THR A C 1
ATOM 3781 O O . THR A 1 456 ? -17.363 20.639 19.663 1.00 98.19 456 THR A O 1
ATOM 3784 N N . GLY A 1 457 ? -17.227 22.880 19.642 1.00 97.75 457 GLY A N 1
ATOM 3785 C CA . GLY A 1 457 ? -17.211 23.046 21.095 1.00 97.75 457 GLY A CA 1
ATOM 3786 C C . GLY A 1 457 ? -15.896 22.612 21.741 1.00 97.75 457 GLY A C 1
ATOM 3787 O O . GLY A 1 457 ? -14.844 22.658 21.110 1.00 97.75 457 GLY A O 1
ATOM 3788 N N . GLN A 1 458 ? -15.949 22.230 23.017 1.00 98.12 458 GLN A N 1
ATOM 3789 C CA . GLN A 1 458 ? -14.776 21.774 23.771 1.00 98.12 458 GLN A CA 1
ATOM 3790 C C . GLN A 1 458 ? -14.373 20.359 23.354 1.00 98.12 458 GLN A C 1
ATOM 3792 O O . GLN A 1 458 ? -15.232 19.488 23.220 1.00 98.12 458 GLN A O 1
ATOM 3797 N N . TRP A 1 459 ? -13.073 20.129 23.195 1.00 97.94 459 TRP A N 1
ATOM 3798 C CA . TRP A 1 459 ? -12.503 18.867 22.740 1.00 97.94 459 TRP A CA 1
ATOM 3799 C C . TRP A 1 459 ? -11.280 18.478 23.548 1.00 97.94 459 TRP A C 1
ATOM 3801 O O . TRP A 1 459 ? -10.432 19.323 23.812 1.00 97.94 459 TRP A O 1
ATOM 3811 N N . THR A 1 460 ? -11.158 17.183 23.825 1.00 96.69 460 THR A N 1
ATOM 3812 C CA . THR A 1 460 ? -9.923 16.547 24.281 1.00 96.69 460 THR A CA 1
ATOM 3813 C C . THR A 1 460 ? -9.320 15.728 23.138 1.00 96.69 460 THR A C 1
ATOM 3815 O O . THR A 1 460 ? -9.960 14.815 22.611 1.00 96.69 460 THR A O 1
ATOM 3818 N N . GLU A 1 461 ? -8.082 16.027 22.757 1.00 95.69 461 GLU A N 1
ATOM 3819 C CA . GLU A 1 461 ? -7.295 15.269 21.784 1.00 95.69 461 GLU A CA 1
ATOM 3820 C C . GLU A 1 461 ? -6.172 14.497 22.464 1.00 95.69 461 GLU A C 1
ATOM 3822 O O . GLU A 1 461 ? -5.626 14.932 23.473 1.00 95.69 461 GLU A O 1
ATOM 3827 N N . LEU A 1 462 ? -5.797 13.355 21.893 1.00 94.38 462 LEU A N 1
ATOM 3828 C CA . LEU A 1 462 ? -4.654 12.578 22.360 1.00 94.38 462 LEU A CA 1
ATOM 3829 C C . LEU A 1 462 ? -3.422 12.933 21.536 1.00 94.38 462 LEU A C 1
ATOM 3831 O O . LEU A 1 462 ? -3.507 13.066 20.315 1.00 94.38 462 LEU A O 1
ATOM 3835 N N . SER A 1 463 ? -2.268 13.038 22.191 1.00 92.69 463 SER A N 1
ATOM 3836 C CA . SER A 1 463 ? -0.990 13.151 21.495 1.00 92.69 463 SER A CA 1
ATOM 3837 C C . SER A 1 463 ? -0.724 11.943 20.603 1.00 92.69 463 SER A C 1
ATOM 3839 O O . SER A 1 463 ? -1.097 10.805 20.898 1.00 92.69 463 SER A O 1
ATOM 3841 N N . GLU A 1 464 ? 0.027 12.172 19.530 1.00 85.50 464 GLU A N 1
ATOM 3842 C CA . GLU A 1 464 ? 0.561 11.097 18.706 1.00 85.50 464 GLU A CA 1
ATOM 3843 C C . GLU A 1 464 ? 1.434 10.126 19.507 1.00 85.50 464 GLU A C 1
ATOM 3845 O O . GLU A 1 464 ? 1.515 8.948 19.167 1.00 85.50 464 GLU A O 1
ATOM 3850 N N . THR A 1 465 ? 2.075 10.599 20.568 1.00 85.56 465 THR A N 1
ATOM 3851 C CA . THR A 1 465 ? 2.888 9.776 21.462 1.00 85.56 465 THR A CA 1
ATOM 3852 C C . THR A 1 465 ? 2.096 9.270 22.663 1.00 85.56 465 THR A C 1
ATOM 3854 O O . THR A 1 465 ? 2.711 8.868 23.640 1.00 85.56 465 THR A O 1
ATOM 3857 N N . PHE A 1 466 ? 0.757 9.295 22.629 1.00 89.69 466 PHE A N 1
ATOM 3858 C CA . PHE A 1 466 ? -0.070 8.825 23.739 1.00 89.69 466 PHE A CA 1
ATOM 3859 C C . PHE A 1 466 ? 0.069 7.308 23.959 1.00 89.69 466 PHE A C 1
ATOM 3861 O O . PHE A 1 466 ? -0.238 6.503 23.076 1.00 89.69 466 PHE A O 1
ATOM 3868 N N . TRP A 1 467 ? 0.495 6.922 25.161 1.00 86.44 467 TRP A N 1
ATOM 3869 C CA . TRP A 1 467 ? 0.536 5.545 25.678 1.00 86.44 467 TRP A CA 1
ATOM 3870 C C . TRP A 1 467 ? 0.566 5.573 27.212 1.00 86.44 467 TRP A C 1
ATOM 3872 O O . TRP A 1 467 ? 0.678 6.641 27.810 1.00 86.44 467 TRP A O 1
ATOM 3882 N N . GLU A 1 468 ? 0.496 4.409 27.860 1.00 84.69 468 GLU A N 1
ATOM 3883 C CA . GLU A 1 468 ? 0.358 4.248 29.316 1.00 84.69 468 GLU A CA 1
ATOM 3884 C C . GLU A 1 468 ? 1.328 5.117 30.131 1.00 84.69 468 GLU A C 1
ATOM 3886 O O . GLU A 1 468 ? 0.925 5.701 31.136 1.00 84.69 468 GLU A O 1
ATOM 3891 N N . LYS A 1 469 ? 2.582 5.257 29.677 1.00 85.31 469 LYS A N 1
ATOM 3892 C CA . LYS A 1 469 ? 3.626 6.043 30.359 1.00 85.31 469 LYS A CA 1
ATOM 3893 C C . LYS A 1 469 ? 3.707 7.505 29.918 1.00 85.31 469 LYS A C 1
ATOM 3895 O O . LYS A 1 469 ? 4.328 8.309 30.613 1.00 85.31 469 LYS A O 1
ATOM 3900 N N . PHE A 1 470 ? 3.110 7.856 28.782 1.00 87.25 470 PHE A N 1
ATOM 3901 C CA . PHE A 1 470 ? 3.137 9.207 28.227 1.00 87.25 470 PHE A CA 1
ATOM 3902 C C . PHE A 1 470 ? 1.731 9.609 27.791 1.00 87.25 470 PHE A C 1
ATOM 3904 O O . PHE A 1 470 ? 1.375 9.567 26.618 1.00 87.25 470 PHE A O 1
ATOM 3911 N N . GLN A 1 471 ? 0.911 9.976 28.768 1.00 89.94 471 GLN A N 1
ATOM 3912 C CA . GLN A 1 471 ? -0.478 10.360 28.553 1.00 89.94 471 GLN A CA 1
ATOM 3913 C C . GLN A 1 471 ? -0.556 11.875 28.337 1.00 89.94 471 GLN A C 1
ATOM 3915 O O . GLN A 1 471 ? -0.893 12.626 29.251 1.00 89.94 471 GLN A O 1
ATOM 3920 N N . VAL A 1 472 ? -0.152 12.337 27.149 1.00 91.06 472 VAL A N 1
ATOM 3921 C CA . VAL A 1 472 ? -0.341 13.743 26.759 1.00 91.06 472 VAL A CA 1
ATOM 3922 C C . VAL A 1 472 ? -1.694 13.906 26.085 1.00 91.06 472 VAL A C 1
ATOM 3924 O O . VAL A 1 472 ? -1.936 13.293 25.042 1.00 91.06 472 VAL A O 1
ATOM 3927 N N . ILE A 1 473 ? -2.541 14.754 26.659 1.00 94.00 473 ILE A N 1
ATOM 3928 C CA . ILE A 1 473 ? -3.817 15.168 26.075 1.00 94.00 473 ILE A CA 1
ATOM 3929 C C . ILE A 1 473 ? -3.816 16.676 25.828 1.00 94.00 473 ILE A C 1
ATOM 3931 O O . ILE A 1 473 ? -3.132 17.423 26.524 1.00 94.00 473 ILE A O 1
ATOM 3935 N N . TYR A 1 474 ? -4.581 17.126 24.844 1.00 94.81 474 TYR A N 1
ATOM 3936 C CA . TYR A 1 474 ? -4.770 18.537 24.536 1.00 94.81 474 TYR A CA 1
ATOM 3937 C C . TYR A 1 474 ? -6.237 18.889 24.699 1.00 94.81 474 TYR A C 1
ATOM 3939 O O . TYR A 1 474 ? -7.083 18.183 24.160 1.00 94.81 474 TYR A O 1
ATOM 3947 N N . GLU A 1 475 ? -6.547 19.979 25.388 1.00 96.75 475 GLU A N 1
ATOM 3948 C CA . GLU A 1 475 ? -7.912 20.483 25.483 1.00 96.75 475 GLU A CA 1
ATOM 3949 C C . GLU A 1 475 ? -8.025 21.874 24.885 1.00 96.75 475 GLU A C 1
ATOM 3951 O O . GLU A 1 475 ? -7.212 22.755 25.160 1.00 96.75 475 GLU A O 1
ATOM 3956 N N . GLY A 1 476 ? -9.058 22.081 24.083 1.00 95.62 476 GLY A N 1
ATOM 3957 C CA . GLY A 1 476 ? -9.342 23.371 23.478 1.00 95.62 476 GLY A CA 1
ATOM 3958 C C . GLY A 1 476 ? -10.665 23.354 22.735 1.00 95.62 476 GLY A C 1
ATOM 3959 O O . GLY A 1 476 ? -11.452 22.413 22.851 1.00 95.62 476 GLY A O 1
ATOM 3960 N N . GLN A 1 477 ? -10.924 24.413 21.973 1.00 97.12 477 GLN A N 1
ATOM 3961 C CA . GLN A 1 477 ? -12.175 24.549 21.239 1.00 97.12 477 GLN A CA 1
ATOM 3962 C C . GLN A 1 477 ? -12.007 24.246 19.757 1.00 97.12 477 GLN A C 1
ATOM 3964 O O . GLN A 1 477 ? -10.988 24.559 19.140 1.00 97.12 477 GLN A O 1
ATOM 3969 N N . TYR A 1 478 ? -13.063 23.693 19.179 1.00 97.25 478 TYR A N 1
ATOM 3970 C CA . TYR A 1 478 ? -13.256 23.596 17.746 1.00 97.25 478 TYR A CA 1
ATOM 3971 C C . TYR A 1 478 ? -14.436 24.457 17.295 1.00 97.25 478 TYR A C 1
ATOM 3973 O O . TYR A 1 478 ? -15.483 24.490 17.942 1.00 97.25 478 TYR A O 1
ATOM 3981 N N . SER A 1 479 ? -14.291 25.073 16.124 1.00 96.12 479 SER A N 1
ATOM 3982 C CA . SER A 1 479 ? -15.373 25.703 15.374 1.00 96.12 479 SER A CA 1
ATOM 3983 C C . SER A 1 479 ? -15.357 25.164 13.947 1.00 96.12 479 SER A C 1
ATOM 3985 O O . SER A 1 479 ? -14.392 25.366 13.211 1.00 96.12 479 SER A O 1
ATOM 3987 N N . ASN A 1 480 ? -16.403 24.419 13.572 1.00 94.88 480 ASN A N 1
ATOM 3988 C CA . ASN A 1 480 ? -16.556 23.800 12.248 1.00 94.88 480 ASN A CA 1
ATOM 3989 C C . ASN A 1 480 ? -15.321 22.999 11.791 1.00 94.88 480 ASN A C 1
ATOM 3991 O O . ASN A 1 480 ? -14.853 23.124 10.663 1.00 94.88 480 ASN A O 1
ATOM 3995 N N . GLY A 1 481 ? -14.771 22.177 12.687 1.00 93.25 481 GLY A N 1
ATOM 3996 C CA . GLY A 1 481 ? -13.615 21.328 12.396 1.00 93.25 481 GLY A CA 1
ATOM 3997 C C . GLY A 1 481 ? -12.261 22.043 12.434 1.00 93.25 481 GLY A C 1
ATOM 3998 O O . GLY A 1 481 ? -11.237 21.380 12.283 1.00 93.25 481 GLY A O 1
ATOM 3999 N N . ILE A 1 482 ? -12.228 23.352 12.704 1.00 93.56 482 ILE A N 1
ATOM 4000 C CA . ILE A 1 482 ? -11.001 24.144 12.851 1.00 93.56 482 ILE A CA 1
ATOM 4001 C C . ILE A 1 482 ? -10.726 24.392 14.338 1.00 93.56 482 ILE A C 1
ATOM 4003 O O . ILE A 1 482 ? -11.631 24.778 15.080 1.00 93.56 482 ILE A O 1
ATOM 4007 N N . LYS A 1 483 ? -9.481 24.171 14.778 1.00 95.06 483 LYS A N 1
ATOM 4008 C CA . LYS A 1 483 ? -9.034 24.519 16.135 1.00 95.06 483 LYS A CA 1
ATOM 4009 C C . LYS A 1 483 ? -9.159 26.029 16.344 1.00 95.06 483 LYS A C 1
ATOM 4011 O O . LYS A 1 483 ? -8.702 26.811 15.516 1.00 95.06 483 LYS A O 1
ATOM 4016 N N . SER A 1 484 ? -9.756 26.440 17.452 1.00 92.00 484 SER A N 1
ATOM 4017 C CA . SER A 1 484 ? -9.967 27.844 17.803 1.00 92.00 484 SER A CA 1
ATOM 4018 C C . SER A 1 484 ? -9.659 28.098 19.276 1.00 92.00 484 SER A C 1
ATOM 4020 O O . SER A 1 484 ? -9.827 27.212 20.112 1.00 92.00 484 SER A O 1
ATOM 4022 N N . GLY A 1 485 ? -9.262 29.328 19.601 1.00 94.19 485 GLY A N 1
ATOM 4023 C CA . GLY A 1 485 ? -8.981 29.737 20.977 1.00 94.19 485 GLY A CA 1
ATOM 4024 C C . GLY A 1 485 ? -7.680 29.156 21.539 1.00 94.19 485 GLY A C 1
ATOM 4025 O O . GLY A 1 485 ? -6.796 28.731 20.797 1.00 94.19 485 GLY A O 1
ATOM 4026 N N . LYS A 1 486 ? -7.552 29.181 22.870 1.00 92.94 486 LYS A N 1
ATOM 4027 C CA . LYS A 1 486 ? -6.390 28.637 23.581 1.00 92.94 486 LYS A CA 1
ATOM 4028 C C . LYS A 1 486 ? -6.512 27.116 23.694 1.00 92.94 486 LYS A C 1
ATOM 4030 O O . LYS A 1 486 ? -7.554 26.619 24.116 1.00 92.94 486 LYS A O 1
ATOM 4035 N N . TRP A 1 487 ? -5.431 26.416 23.366 1.00 93.12 487 TRP A N 1
ATOM 4036 C CA . TRP A 1 487 ? -5.271 24.984 23.596 1.00 93.12 487 TRP A CA 1
ATOM 4037 C C . TRP A 1 487 ? -4.312 24.761 24.760 1.00 93.12 487 TRP A C 1
ATOM 4039 O O . TRP A 1 487 ? -3.215 25.316 24.776 1.00 93.12 487 TRP A O 1
ATOM 4049 N N . ASN A 1 488 ? -4.741 23.973 25.740 1.00 91.06 488 ASN A N 1
ATOM 4050 C CA . ASN A 1 488 ? -3.934 23.580 26.886 1.00 91.06 488 ASN A CA 1
ATOM 4051 C C . ASN A 1 488 ? -3.451 22.146 26.668 1.00 91.06 488 ASN A C 1
ATOM 4053 O O . ASN A 1 488 ? -4.217 21.301 26.210 1.00 91.06 488 ASN A O 1
ATOM 4057 N N . ALA A 1 489 ? -2.199 21.859 27.005 1.00 89.62 489 ALA A N 1
ATOM 4058 C CA . ALA A 1 489 ? -1.686 20.497 27.028 1.00 89.62 489 ALA A CA 1
ATOM 4059 C C . ALA A 1 489 ? -1.634 20.002 28.471 1.00 89.62 489 ALA A C 1
ATOM 4061 O O . ALA A 1 489 ? -1.247 20.736 29.373 1.00 89.62 489 ALA A O 1
ATOM 4062 N N . PHE A 1 490 ? -1.991 18.746 28.688 1.00 87.81 490 PHE A N 1
ATOM 4063 C CA . PHE A 1 490 ? -1.908 18.091 29.982 1.00 87.81 490 PHE A CA 1
ATOM 4064 C C . PHE A 1 490 ? -1.076 16.831 29.836 1.00 87.81 490 PHE A C 1
ATOM 4066 O O . PHE A 1 490 ? -1.200 16.103 28.853 1.00 87.81 490 PHE A O 1
ATOM 4073 N N . PHE A 1 491 ? -0.226 16.568 30.822 1.00 85.75 491 PHE A N 1
ATOM 4074 C CA . PHE A 1 491 ? 0.635 15.397 30.850 1.00 85.75 491 PHE A CA 1
ATOM 4075 C C . PHE A 1 491 ? 0.405 14.615 32.137 1.00 85.75 491 PHE A C 1
ATOM 4077 O O . PHE A 1 491 ? 0.789 15.059 33.216 1.00 85.75 491 PHE A O 1
ATOM 4084 N N . THR A 1 492 ? -0.172 13.420 32.029 1.00 75.81 492 THR A N 1
ATOM 4085 C CA . THR A 1 492 ? -0.368 12.511 33.166 1.00 75.81 492 THR A CA 1
ATOM 4086 C C . THR A 1 492 ? 0.589 11.325 33.071 1.00 75.81 492 THR A C 1
ATOM 4088 O O . THR A 1 492 ? 0.192 10.171 32.958 1.00 75.81 492 THR A O 1
ATOM 4091 N N . GLY A 1 493 ? 1.895 11.602 33.080 1.00 67.00 493 GLY A N 1
ATOM 4092 C CA . GLY A 1 493 ? 2.928 10.564 33.133 1.00 67.00 493 GLY A CA 1
ATOM 4093 C C . GLY A 1 493 ? 3.430 10.303 34.552 1.00 67.00 493 GLY A C 1
ATOM 4094 O O . GLY A 1 493 ? 3.797 11.229 35.276 1.00 67.00 493 GLY A O 1
ATOM 4095 N N . HIS A 1 494 ? 3.534 9.031 34.942 1.00 62.16 494 HIS A N 1
ATOM 4096 C CA . HIS A 1 494 ? 4.331 8.634 36.103 1.00 62.16 494 HIS A CA 1
ATOM 4097 C C . HIS A 1 494 ? 5.822 8.720 35.753 1.00 62.16 494 HIS A C 1
ATOM 4099 O O . HIS A 1 494 ? 6.446 7.741 35.351 1.00 62.16 494 HIS A O 1
ATOM 4105 N N . LEU A 1 495 ? 6.418 9.902 35.913 1.00 52.06 495 LEU A N 1
ATOM 4106 C CA . LEU A 1 495 ? 7.874 10.022 35.928 1.00 52.06 495 LEU A CA 1
ATOM 4107 C C . LEU A 1 495 ? 8.377 9.505 37.279 1.00 52.06 495 LEU A C 1
ATOM 4109 O O . LEU A 1 495 ? 8.430 10.250 38.256 1.00 52.06 495 LEU A O 1
ATOM 4113 N N . HIS A 1 496 ? 8.734 8.223 37.344 1.00 45.56 496 HIS A N 1
ATOM 4114 C CA . HIS A 1 496 ? 9.544 7.725 38.450 1.00 45.56 496 HIS A CA 1
ATOM 4115 C C . HIS A 1 496 ? 10.948 8.323 38.312 1.00 45.56 496 HIS A C 1
ATOM 4117 O O . HIS A 1 496 ? 11.616 8.133 37.295 1.00 45.56 496 HIS A O 1
ATOM 4123 N N . ASN A 1 497 ? 11.417 9.057 39.323 1.00 46.19 497 ASN A N 1
ATOM 4124 C CA . ASN A 1 497 ? 12.855 9.305 39.435 1.00 46.19 497 ASN A CA 1
ATOM 4125 C C . ASN A 1 497 ? 13.573 7.984 39.797 1.00 46.19 497 ASN A C 1
ATOM 4127 O O . ASN A 1 497 ? 12.926 7.013 40.193 1.00 46.19 497 ASN A O 1
ATOM 4131 N N . ARG A 1 498 ? 14.913 7.939 39.710 1.00 43.56 498 ARG A N 1
ATOM 4132 C CA . ARG A 1 498 ? 15.726 6.759 40.101 1.00 43.56 498 ARG A CA 1
ATOM 4133 C C . ARG A 1 498 ? 15.480 6.268 41.543 1.00 43.56 498 ARG A C 1
ATOM 4135 O O . ARG A 1 498 ? 15.931 5.183 41.883 1.00 43.56 498 ARG A O 1
ATOM 4142 N N . ASN A 1 499 ? 14.738 7.028 42.353 1.00 48.56 499 ASN A N 1
ATOM 4143 C CA . ASN A 1 499 ? 14.415 6.731 43.746 1.00 48.56 499 ASN A CA 1
ATOM 4144 C C . ASN A 1 499 ? 12.942 6.305 43.944 1.00 48.56 499 ASN A C 1
ATOM 4146 O O . ASN A 1 499 ? 12.475 6.244 45.076 1.00 48.56 499 ASN A O 1
ATOM 4150 N N . GLY A 1 500 ? 12.181 6.052 42.871 1.00 37.91 500 GLY A N 1
ATOM 4151 C CA . GLY A 1 500 ? 10.816 5.514 42.952 1.00 37.91 500 GLY A CA 1
ATOM 4152 C C . GLY A 1 500 ? 9.718 6.508 43.359 1.00 37.91 500 GLY A C 1
ATOM 4153 O O . GLY A 1 500 ? 8.566 6.100 43.499 1.00 37.91 500 GLY A O 1
ATOM 4154 N N . ILE A 1 501 ? 10.014 7.805 43.500 1.00 40.88 501 ILE A N 1
ATOM 4155 C CA . ILE A 1 501 ? 9.025 8.810 43.931 1.00 40.88 501 ILE A CA 1
ATOM 4156 C C . ILE A 1 501 ? 8.101 9.184 42.762 1.00 40.88 501 ILE A C 1
ATOM 4158 O O . ILE A 1 501 ? 8.574 9.612 41.706 1.00 40.88 501 ILE A O 1
ATOM 4162 N N . LYS A 1 502 ? 6.778 9.063 42.966 1.00 36.12 502 LYS A N 1
ATOM 4163 C CA . LYS A 1 502 ? 5.744 9.551 42.037 1.00 36.12 502 LYS A CA 1
ATOM 4164 C C . LYS A 1 502 ? 5.690 11.080 42.094 1.00 36.12 502 LYS A C 1
ATOM 4166 O O . LYS A 1 502 ? 5.385 11.644 43.139 1.00 36.12 502 LYS A O 1
ATOM 4171 N N . ILE A 1 503 ? 5.948 11.754 40.975 1.00 44.91 503 ILE A N 1
ATOM 4172 C CA . ILE A 1 503 ? 5.743 13.203 40.843 1.00 44.91 503 ILE A CA 1
ATOM 4173 C C . ILE A 1 503 ? 4.603 13.416 39.843 1.00 44.91 503 ILE A C 1
ATOM 4175 O O . ILE A 1 503 ? 4.759 13.068 38.675 1.00 44.91 503 ILE A O 1
ATOM 4179 N N . GLN A 1 504 ? 3.472 13.982 40.275 1.00 42.41 504 GLN A N 1
ATOM 4180 C CA . GLN A 1 504 ? 2.507 14.578 39.342 1.00 42.41 504 GLN A CA 1
ATOM 4181 C C . GLN A 1 504 ? 3.097 15.910 38.856 1.00 42.41 504 GLN A C 1
ATOM 4183 O O . GLN A 1 504 ? 3.499 16.741 39.671 1.00 42.41 504 GLN A O 1
ATOM 4188 N N . LYS A 1 505 ? 3.225 16.091 37.538 1.00 48.72 505 LYS A N 1
ATOM 4189 C CA . LYS A 1 505 ? 3.735 17.326 36.925 1.00 48.72 505 LYS A CA 1
ATOM 4190 C C . LYS A 1 505 ? 2.722 17.845 35.914 1.00 48.72 505 LYS A C 1
ATOM 4192 O O . LYS A 1 505 ? 2.192 17.065 35.136 1.00 48.72 505 LYS A O 1
ATOM 4197 N N . TRP A 1 506 ? 2.525 19.156 35.914 1.00 45.91 506 TRP A N 1
ATOM 4198 C CA . TRP A 1 506 ? 1.682 19.883 34.968 1.00 45.91 506 TRP A CA 1
ATOM 4199 C C . TRP A 1 506 ? 2.589 20.659 34.005 1.00 45.91 506 TRP A C 1
ATOM 4201 O O . TRP A 1 506 ? 3.672 21.091 34.405 1.00 45.91 506 TRP A O 1
ATOM 4211 N N . MET A 1 507 ? 2.197 20.788 32.736 1.00 47.56 507 MET A N 1
ATOM 4212 C CA . MET A 1 507 ? 2.981 21.504 31.725 1.00 47.56 507 MET A CA 1
ATOM 4213 C C . MET A 1 507 ? 2.050 22.202 30.738 1.00 47.56 507 MET A C 1
ATOM 4215 O O . MET A 1 507 ? 1.417 21.529 29.935 1.00 47.56 507 MET A O 1
ATOM 4219 N N . ASP A 1 508 ? 2.010 23.532 30.763 1.00 41.94 508 ASP A N 1
ATOM 4220 C CA . ASP A 1 508 ? 1.341 24.312 29.722 1.00 41.94 508 ASP A CA 1
ATOM 4221 C C . ASP A 1 508 ? 2.239 24.367 28.476 1.00 41.94 508 ASP A C 1
ATOM 4223 O O . ASP A 1 508 ? 3.346 24.908 28.522 1.00 41.94 508 ASP A O 1
ATOM 4227 N N . LEU A 1 509 ? 1.779 23.814 27.352 1.00 41.25 509 LEU A N 1
ATOM 4228 C CA . LEU A 1 509 ? 2.432 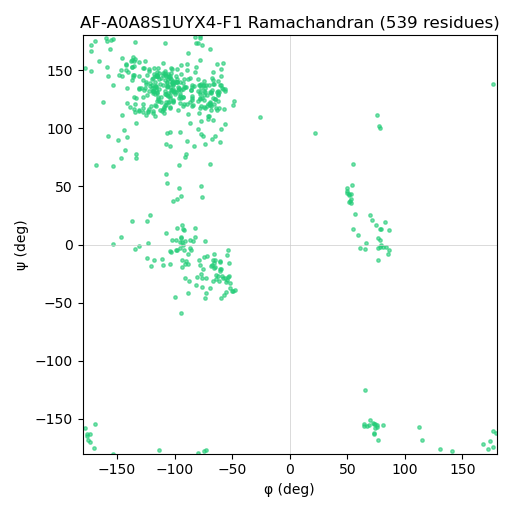23.981 26.049 1.00 41.25 509 LEU A CA 1
ATOM 4229 C C . LEU A 1 509 ? 1.669 25.034 25.239 1.00 41.25 509 LEU A C 1
ATOM 4231 O O . LEU A 1 509 ? 0.472 24.887 25.010 1.00 41.25 509 LEU A O 1
ATOM 4235 N N . TYR A 1 510 ? 2.368 26.073 24.783 1.00 41.78 510 TYR A N 1
ATOM 4236 C CA . TYR A 1 510 ? 1.837 27.047 23.827 1.00 41.78 510 TYR A CA 1
ATOM 4237 C C . TYR A 1 510 ? 2.250 26.638 22.404 1.00 41.78 510 TYR A C 1
ATOM 4239 O O . TYR A 1 510 ? 3.430 26.393 22.146 1.00 41.78 510 TYR A O 1
ATOM 4247 N N . GLU A 1 511 ? 1.289 26.547 21.477 1.00 41.06 511 GLU A N 1
ATOM 4248 C CA . GLU A 1 511 ? 1.530 26.206 20.066 1.00 41.06 511 GLU A CA 1
ATOM 4249 C C . GLU A 1 511 ? 2.304 27.329 19.349 1.00 41.06 511 GLU A C 1
ATOM 4251 O O . GLU A 1 511 ? 1.728 28.253 18.790 1.00 41.06 511 GLU A O 1
ATOM 4256 N N . ASN A 1 512 ? 3.632 27.230 19.362 1.00 35.00 512 ASN A N 1
ATOM 4257 C CA . ASN A 1 512 ? 4.534 27.784 18.350 1.00 35.00 512 ASN A CA 1
ATOM 4258 C C . ASN A 1 512 ? 5.743 26.835 18.227 1.00 35.00 512 ASN A C 1
ATOM 4260 O O . ASN A 1 512 ? 6.831 27.099 18.737 1.00 35.00 512 ASN A O 1
ATOM 4264 N N . TYR A 1 513 ? 5.540 25.683 17.579 1.00 44.75 513 TYR A N 1
ATOM 4265 C CA . TYR A 1 513 ? 6.621 24.766 17.197 1.00 44.75 513 TYR A CA 1
ATOM 4266 C C . TYR A 1 513 ? 7.314 25.351 15.954 1.00 44.75 513 TYR A C 1
ATOM 4268 O O . TYR A 1 513 ? 6.719 25.412 14.885 1.00 44.75 513 TYR A O 1
ATOM 4276 N N . LEU A 1 514 ? 8.524 25.906 16.062 1.00 37.78 514 LEU A N 1
ATOM 4277 C CA . LEU A 1 514 ? 9.755 25.140 15.818 1.00 37.78 514 LEU A CA 1
ATOM 4278 C C . LEU A 1 514 ? 10.999 25.673 16.564 1.00 37.78 514 LEU A C 1
ATOM 4280 O O . LEU A 1 514 ? 12.065 25.079 16.433 1.00 37.78 514 LEU A O 1
ATOM 4284 N N . GLU A 1 515 ? 10.899 26.742 17.362 1.00 38.97 515 GLU A N 1
ATOM 4285 C CA . GLU A 1 515 ? 12.101 27.393 17.930 1.00 38.97 515 GLU A CA 1
ATOM 4286 C C . GLU A 1 515 ? 12.039 27.739 19.426 1.00 38.97 515 GLU A C 1
ATOM 4288 O O . GLU A 1 515 ? 13.046 28.163 19.996 1.00 38.97 515 GLU A O 1
ATOM 4293 N N . GLN A 1 516 ? 10.909 27.523 20.103 1.00 39.19 516 GLN A N 1
ATOM 4294 C CA . GLN A 1 516 ? 10.768 27.921 21.507 1.00 39.19 516 GLN A CA 1
ATOM 4295 C C . GLN A 1 516 ? 11.131 26.778 22.481 1.00 39.19 516 GLN A C 1
ATOM 4297 O O . GLN A 1 516 ? 10.800 25.614 22.237 1.00 39.19 516 GLN A O 1
ATOM 4302 N N . PRO A 1 517 ? 11.838 27.077 23.586 1.00 37.59 517 PRO A N 1
ATOM 4303 C CA . PRO A 1 517 ? 12.190 26.092 24.602 1.00 37.59 517 PRO A CA 1
ATOM 4304 C C . PRO A 1 517 ? 10.966 25.559 25.367 1.00 37.59 517 PRO A C 1
ATOM 4306 O O . PRO A 1 517 ? 10.055 26.305 25.709 1.00 37.59 517 PRO A O 1
ATOM 4309 N N . ILE A 1 518 ? 10.980 24.259 25.680 1.00 45.75 518 ILE A N 1
ATOM 4310 C CA . ILE A 1 518 ? 10.002 23.611 26.567 1.00 45.75 518 ILE A CA 1
ATOM 4311 C C . ILE A 1 518 ? 10.397 23.904 28.020 1.00 45.75 518 ILE A C 1
ATOM 4313 O O . ILE A 1 518 ? 11.513 23.560 28.434 1.00 45.75 518 ILE A O 1
ATOM 4317 N N . TYR A 1 519 ? 9.484 24.500 28.786 1.00 43.28 519 TYR A N 1
ATOM 4318 C CA . TYR A 1 519 ? 9.635 24.750 30.221 1.00 43.28 519 TYR A CA 1
ATOM 4319 C C . TYR A 1 519 ? 8.845 23.716 31.021 1.00 43.28 519 TYR A C 1
ATOM 4321 O O . TYR A 1 519 ? 7.714 23.382 30.676 1.00 43.28 519 TYR A O 1
ATOM 4329 N N . VAL A 1 520 ? 9.436 23.201 32.101 1.00 47.16 520 VAL A N 1
ATOM 4330 C CA . VAL A 1 520 ? 8.753 22.281 33.021 1.00 47.16 520 VAL A CA 1
ATOM 4331 C C . VAL A 1 520 ? 8.699 22.929 34.395 1.00 47.16 520 VAL A C 1
ATOM 4333 O O . VAL A 1 520 ? 9.737 23.128 35.012 1.00 47.16 520 VAL A O 1
ATOM 4336 N N . GLY A 1 521 ? 7.506 23.251 34.892 1.00 45.91 521 GLY A N 1
ATOM 4337 C CA . GLY A 1 521 ? 7.313 23.802 36.236 1.00 45.91 521 GLY A CA 1
ATOM 4338 C C . GLY A 1 521 ? 6.906 22.738 37.261 1.00 45.91 521 GLY A C 1
ATOM 4339 O O . GLY A 1 521 ? 6.251 21.750 36.926 1.00 45.91 521 GLY A O 1
ATOM 4340 N N . LYS A 1 522 ? 7.264 22.930 38.535 1.00 46.88 522 LYS A N 1
ATOM 4341 C CA . LYS A 1 522 ? 6.496 22.364 39.659 1.00 46.88 522 LYS A CA 1
ATOM 4342 C C . LYS A 1 522 ? 5.371 23.338 40.000 1.00 46.88 522 LYS A C 1
ATOM 4344 O O . LYS A 1 522 ? 5.647 24.522 40.159 1.00 46.88 522 LYS A O 1
ATOM 4349 N N . TYR A 1 523 ? 4.150 22.836 40.159 1.00 43.38 523 TYR A N 1
ATOM 4350 C CA . TYR A 1 523 ? 2.984 23.639 40.528 1.00 43.38 523 TYR A CA 1
ATOM 4351 C C . TYR A 1 523 ? 2.443 23.190 41.884 1.00 43.38 523 TYR A C 1
ATOM 4353 O O . TYR A 1 523 ? 2.381 21.990 42.153 1.00 43.38 523 TYR A O 1
ATOM 4361 N N . GLN A 1 524 ? 2.046 24.153 42.711 1.00 43.69 524 GLN A N 1
ATOM 4362 C CA . GLN A 1 524 ? 1.263 23.939 43.926 1.00 43.69 524 GLN A CA 1
ATOM 4363 C C . GLN A 1 524 ? 0.166 25.007 43.947 1.00 43.69 524 GLN A C 1
ATOM 4365 O O . GLN A 1 524 ? 0.458 26.181 43.740 1.00 43.69 524 GLN A O 1
ATOM 4370 N N . ASP A 1 525 ? -1.092 24.588 44.094 1.00 44.47 525 ASP A N 1
ATOM 4371 C CA . ASP A 1 525 ? -2.266 25.476 44.147 1.00 44.47 525 ASP A CA 1
ATOM 4372 C C . ASP A 1 525 ? -2.387 26.460 42.963 1.00 44.47 525 ASP A C 1
ATOM 4374 O O . ASP A 1 525 ? -2.804 27.605 43.110 1.00 44.47 525 ASP A O 1
ATOM 4378 N N . GLY A 1 526 ? -2.001 26.019 41.760 1.00 38.25 526 GLY A N 1
ATOM 4379 C CA . GLY A 1 526 ? -2.048 26.840 40.542 1.00 38.25 526 GLY A CA 1
ATOM 4380 C C . GLY A 1 526 ? -0.902 27.851 40.397 1.00 38.25 526 GLY A C 1
ATOM 4381 O O . GLY A 1 526 ? -0.873 28.592 39.419 1.00 38.25 526 GLY A O 1
ATOM 4382 N N . ILE A 1 527 ? 0.064 27.861 41.322 1.00 39.97 527 ILE A N 1
ATOM 4383 C CA . ILE A 1 527 ? 1.218 28.769 41.316 1.00 39.97 527 ILE A CA 1
ATOM 4384 C C . ILE A 1 527 ? 2.482 28.000 40.907 1.00 39.97 527 ILE A C 1
ATOM 4386 O O . ILE A 1 527 ? 2.723 26.877 41.361 1.00 39.97 527 ILE A O 1
ATOM 4390 N N . ILE A 1 528 ? 3.300 28.603 40.036 1.00 43.84 528 ILE A N 1
ATOM 4391 C CA . ILE A 1 528 ? 4.605 28.060 39.631 1.00 43.84 528 ILE A CA 1
ATOM 4392 C C . ILE A 1 528 ? 5.557 28.157 40.827 1.00 43.84 528 ILE A C 1
ATOM 4394 O O . ILE A 1 528 ? 5.974 29.243 41.216 1.00 43.84 528 ILE A O 1
ATOM 4398 N N . MET A 1 529 ? 5.916 27.009 41.397 1.00 46.03 529 MET A N 1
ATOM 4399 C CA . MET A 1 529 ? 6.802 26.914 42.560 1.00 46.03 529 MET A CA 1
ATOM 4400 C C . MET A 1 529 ? 8.281 26.854 42.169 1.00 46.03 529 MET A C 1
ATOM 4402 O O . MET A 1 529 ? 9.140 27.278 42.937 1.00 46.03 529 MET A O 1
ATOM 4406 N N . GLN A 1 530 ? 8.604 26.278 41.005 1.00 45.53 530 GLN A N 1
ATOM 4407 C CA . GLN A 1 530 ? 9.989 26.137 40.544 1.00 45.53 530 GLN A CA 1
ATOM 4408 C C . GLN A 1 530 ? 10.043 25.853 39.036 1.00 45.53 530 GLN A C 1
ATOM 4410 O O . GLN A 1 530 ? 9.473 24.858 38.582 1.00 45.53 530 GLN A O 1
ATOM 4415 N N . GLU A 1 531 ? 10.743 26.695 38.273 1.00 43.97 531 GLU A N 1
ATOM 4416 C CA . GLU A 1 531 ? 11.055 26.471 36.854 1.00 43.97 531 GLU A CA 1
ATOM 4417 C C . GLU A 1 531 ? 12.215 25.474 36.701 1.00 43.97 531 GLU A C 1
ATOM 4419 O O . GLU A 1 531 ? 13.305 25.679 37.239 1.00 43.97 531 GLU A O 1
ATOM 4424 N N . PHE A 1 532 ? 12.015 24.406 35.927 1.00 46.19 532 PHE A N 1
ATOM 4425 C CA . PHE A 1 532 ? 13.093 23.547 35.441 1.00 46.19 532 PHE A CA 1
ATOM 4426 C C . PHE A 1 532 ? 13.443 23.905 33.993 1.00 46.19 532 PHE A C 1
ATOM 4428 O O . PHE A 1 532 ? 12.588 23.994 33.109 1.00 46.19 532 PHE A O 1
ATOM 4435 N N . LYS A 1 533 ? 14.745 24.103 33.780 1.00 46.22 533 LYS A N 1
ATOM 4436 C CA . LYS A 1 533 ? 15.374 24.577 32.545 1.00 46.22 533 LYS A CA 1
ATOM 4437 C C . LYS A 1 533 ? 15.245 23.572 31.385 1.00 46.22 533 LYS A C 1
ATOM 4439 O O . LYS A 1 533 ? 15.461 22.379 31.569 1.00 46.22 533 LYS A O 1
ATOM 4444 N N . GLN A 1 534 ? 14.959 24.119 30.200 1.00 43.53 534 GLN A N 1
ATOM 4445 C CA . GLN A 1 534 ? 15.173 23.630 28.825 1.00 43.53 534 GLN A CA 1
ATOM 4446 C C . GLN A 1 534 ? 15.336 22.104 28.620 1.00 43.53 534 GLN A C 1
ATOM 4448 O O . GLN A 1 534 ? 16.446 21.572 28.653 1.00 43.53 534 GLN A O 1
ATOM 4453 N N . ILE A 1 535 ? 14.252 21.398 28.274 1.00 46.38 535 ILE A N 1
ATOM 4454 C CA . ILE A 1 535 ? 14.340 20.007 27.788 1.00 46.38 535 ILE A CA 1
ATOM 4455 C C . ILE A 1 535 ? 14.510 20.020 26.265 1.00 46.38 535 ILE A C 1
ATOM 4457 O O . ILE A 1 535 ? 13.535 19.983 25.522 1.00 46.38 535 ILE A O 1
ATOM 4461 N N . LYS A 1 536 ? 15.759 20.076 25.783 1.00 39.91 536 LYS A N 1
ATOM 4462 C CA . LYS A 1 536 ? 16.073 19.947 24.344 1.00 39.91 536 LYS A CA 1
ATOM 4463 C C . LYS A 1 536 ? 16.513 18.529 23.933 1.00 39.91 536 LYS A C 1
ATOM 4465 O O . LYS A 1 536 ? 16.719 18.293 22.751 1.00 39.91 536 LYS A O 1
ATOM 4470 N N . GLN A 1 537 ? 16.661 17.585 24.876 1.00 38.34 537 GLN A N 1
ATOM 4471 C CA . GLN A 1 537 ? 17.400 16.330 24.625 1.00 38.34 537 GLN A CA 1
ATOM 4472 C C . GLN A 1 537 ? 16.729 15.000 25.025 1.00 38.34 537 GLN A C 1
ATOM 4474 O O . GLN A 1 537 ? 17.314 13.956 24.764 1.00 38.34 537 GLN A O 1
ATOM 4479 N N . MET A 1 538 ? 15.521 14.973 25.604 1.00 39.06 538 MET A N 1
ATOM 4480 C CA . MET A 1 538 ? 14.912 13.701 26.060 1.00 39.06 538 MET A CA 1
ATOM 4481 C C . MET A 1 538 ? 13.993 12.988 25.052 1.00 39.06 538 MET A C 1
ATOM 4483 O O . MET A 1 538 ? 13.503 11.911 25.359 1.00 39.06 538 MET A O 1
ATOM 4487 N N . LEU A 1 539 ? 13.771 13.530 23.851 1.00 35.44 539 LEU A N 1
ATOM 4488 C CA . LEU A 1 539 ? 12.822 12.957 22.877 1.00 35.44 539 LEU A CA 1
ATOM 4489 C C . LEU A 1 539 ? 13.440 11.953 21.877 1.00 35.44 539 LEU A C 1
ATOM 4491 O O . LEU A 1 539 ? 12.788 11.606 20.900 1.00 35.44 539 LEU A O 1
ATOM 4495 N N . TYR A 1 540 ? 14.673 11.485 22.105 1.00 29.72 540 TYR A N 1
ATOM 4496 C CA . TYR A 1 540 ? 15.398 10.592 21.180 1.00 29.72 540 TYR A CA 1
ATOM 4497 C C . TYR A 1 540 ? 15.885 9.261 21.787 1.00 29.72 540 TYR A C 1
ATOM 4499 O O . TYR A 1 540 ? 16.775 8.634 21.216 1.00 29.72 540 TYR A O 1
ATOM 4507 N N . TYR A 1 541 ? 15.305 8.807 22.903 1.00 30.05 541 TYR A N 1
ATOM 4508 C CA . TYR A 1 541 ? 15.578 7.470 23.453 1.00 30.05 541 TYR A CA 1
ATOM 4509 C C . TYR A 1 541 ? 14.335 6.594 23.500 1.00 30.05 541 TYR A C 1
ATOM 4511 O O . TYR A 1 541 ? 13.301 7.081 24.013 1.00 30.05 541 TYR A O 1
#

Nearest PDB structures (foldseek):
  8j07-assembly1_c1  TM=3.382E-01  e=8.584E-06  Homo sapiens
  4yw5-assembly1_A  TM=2.343E-01  e=1.102E-02  Streptococcus pneumoniae TIGR4
  5b0r-assembly1_B  TM=2.147E-01  e=1.149E+00  Listeria innocua Clip11262
  6z6z-assembly1_A  TM=2.395E-01  e=6.415E+00  Homo sapiens

Mean predicted aligned error: 11.73 Å

pLDDT: mean 81.69, std 22.44, range [23.14, 98.56]